Protein 6F72 (pdb70)

Radius of gyration: 23.08 Å; Cα contacts (8 Å, |Δi|>4): 1303; chains: 1; bounding box: 62×62×61 Å

Sequence (548 aa):
SCRVLPGDAAWPSSRDWAKLNKTLNGHLIATVPQASVCHKSPFGQYDAQACEELKSSWDISTITHVNAPGDVLSQNFQNYSCVPFTDPSQPCQLGNYPSYVVNVTGAADVQAALKFAQKHNVRIVIKNTGHDYLGKSTGKGALSLWMHNLKSTKFIKNYKAPYYKGPAAKLGAGVEGFEAYAMANSTGHRIVGGTCPTVGIVGGYTQGGGHSILSSSYGVAADNVLEWEVVTADGRHLVATPTRNSDLYWALSGGGGGTFAVVLSMTARLHRDGIVGGTLLGFNDSAVGNEVYWEAVAAFHALLPDFLDGGNSFTYSVGNNSLTAYGTMPGADRDAVDRLLRPFLDDLASRGITPVVQPRVSTNYYDHFFTYLGPAPYGNAAYFPFTNSRIIPRSLVTDPKSNAVVTDLFRNISQVPAFSPFYCDSFSVADKPHPANSLHPAWRTGMLLCAPAGSWDWDASPEEMAARDRYAAETLQPMMDAATPGGSVYLNEANHLYANWKESFYGDNYARLLRVKKKYDPDSVFYVKTGVGSEVWDVDATGRLCRA

Secondary structure (DSSP, 8-state):
-B---TTSTTSPPHHHHHHHHHHTTT-EEE---GGGGG--SSS----HHHHHHHHTTTTB--HHHHTSSS--S-HHHHTTSS-TTS-TTS----TTS-SEEEE--SHHHHHHHHHHHHHHTPPEEEESSS--TT-TT--TT-EEEE-TT---EEEEEEEE-SS-EEEEEEEETT-BHHHHHHHHHHTTEE----SSTTSBIIIIIHHT----TTHHHH--GGGGEEEEEEE-TT--EEEEBTTBSHHHHHHHTTS-SSSS-EEEEEEEE-EE---EEEEEEEEESTTT-HHHHHHHHHHHHHHHHHHHHTT-EEEEEE-SSEEEEEEEEET--HHHHHHHHHHHHHHHHHTT---EEEEEEESSHHHHHHHHH-STTT---B--SEE--EEEEHHHHHSHHHHHHHHHHHHHHTT-TTS-SEEEEE---SS---------THHHHEEEEEE-EEPP-TTS-HHHHHHHHHHIIIIIHHHHHHTSTT-B--TTSS-TT-TTHHHHHHGGGHHHHHHHHHHH-TT--B--TT-TTGGGEEE-TT--EEE-

Foldseek 3Di:
DFFDAPVDPLQDDVVLVVVLCVLLVNQKDFADDPLLLLACDDVNNPDPVSLVVCPVQLQWLDPVQLVGQFGASFPVLCLVQRHSQDHRHRHNHQQQTERMEGNDPDLSSVLSQLVSCVVRRAAEAEAQRRQFLASSRTAHHHYYYYQQPLFDKDWDAFDDDPQDTGIKIKGFQNHFQLSQQVRQVVVQWDAQADLQRRHGLNFQQQQQWHHHQQCLPPNTSLLFWAWWFFAFSNSDTDIEGCPGLPLLSQCRRNQGGFQQTGTGITMGDIGHKFKKKKKKKKWWQPFQHQVLVLVLVLVLLLLCPVLSNQRKKWKWWQASTMIIIMIIGGPADPVRNCVSCVVSCVSCVVSVIDIDMDIDMDGTVSVSSCVPQDDPDRGTHGRFSLKWKKQFFSVLSNDSVLSVLVSVLSNVQNVVVQQPTWIKMFHANADDRGRNHQNDCSSNRGGMIIIRGGHDDSPDDSVVVVVVLCCSQPPSRVSVDVSGDPMAIRLRGHRLNNDCLQCRSRNPNLVSSLVSSCVRPVVRSTEGRSHRPNLQWDQDPSRITDGD

InterPro domains:
  IPR006094 FAD linked oxidase, N-terminal [PF01565] (124-265)
  IPR012951 Berberine/berberine-like [PF08031] (515-558)
  IPR016166 FAD-binding domain, PCMH-type [PS51387] (120-299)
  IPR016169 FAD-binding, type PCMH, subdomain 2 [G3DSA:3.30.465.10] (95-328)
  IPR016169 FAD-binding, type PCMH, subdomain 2 [G3DSA:3.30.465.10] (465-560)
  IPR036318 FAD-binding, type PCMH-like superfamily [SSF56176] (71-298)
  IPR050432 FAD-linked Oxidoreductases in Biosynthesis Pathways [PTHR13878] (53-551)

Organism: Thermothelomyces thermophilus (strain ATCC 42464 / BCRC 31852 / DSM 1799) (NCBI:txid573729)

Nearest PDB structures (foldseek):
  6f73-assembly2_B  TM=1.000E+00  e=0.000E+00  Thermothelomyces thermophilus ATCC 42464
  6eo5-assembly2_B  TM=8.279E-01  e=1.158E-22  Physcomitrium patens
  6yaq-assembly1_A  TM=7.292E-01  e=7.086E-18  Zea mays
  4ml8-assembly2_B  TM=7.110E-01  e=3.250E-18  Zea mays
  3s1c-assembly1_A  TM=6.587E-01  e=2.327E-18  Zea mays

Structure (mmCIF, N/CA/C/O backbone):
data_6F72
#
_entry.id   6F72
#
_cell.length_a   59.700
_cell.length_b   100.930
_cell.length_c   111.800
_cell.angle_alpha   90.00
_cell.angle_beta   90.00
_cell.angle_gamma   90.00
#
_symmetry.space_group_name_H-M   'P 21 21 21'
#
loop_
_entity.id
_entity.type
_entity.p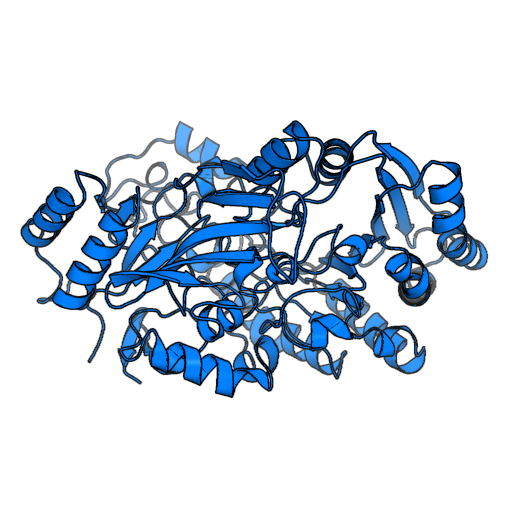dbx_description
1 polymer MtVAO615
2 branched 2-acetamido-2-deoxy-beta-D-glucopyranose-(1-4)-2-acetamido-2-deoxy-beta-D-glucopyranose
3 branched beta-D-mannopyranose-(1-4)-2-acetamido-2-deoxy-beta-D-glucopyranose-(1-4)-2-acetamido-2-deoxy-beta-D-glucopyranose
4 non-polymer 'FLAVIN-ADENINE DINUCLEOTIDE'
5 non-polymer 2-acetamido-2-deoxy-beta-D-glucopyranose
6 water water
#
loop_
_atom_site.group_PDB
_atom_site.id
_atom_site.type_symbol
_atom_site.label_atom_id
_atom_site.label_alt_id
_atom_site.label_comp_id
_atom_site.label_asym_id
_atom_site.label_entity_id
_atom_site.label_seq_id
_atom_site.pdbx_PDB_ins_code
_atom_site.Cartn_x
_atom_site.Cartn_y
_atom_site.Cartn_z
_atom_site.occupancy
_atom_site.B_iso_or_equiv
_atom_site.auth_seq_id
_atom_site.auth_comp_id
_atom_site.auth_asym_id
_atom_site.auth_atom_id
_atom_site.pdbx_PDB_model_num
ATOM 1 N N . SER A 1 27 ? 6.370 -12.281 17.297 1.00 40.27 27 SER A N 1
ATOM 2 C CA . SER A 1 27 ? 6.541 -12.518 18.760 1.00 40.18 27 SER A CA 1
ATOM 3 C C . SER A 1 27 ? 7.976 -12.959 19.078 1.00 38.43 27 SER A C 1
ATOM 4 O O . SER A 1 27 ? 8.624 -12.382 19.953 1.00 37.69 27 SER A O 1
ATOM 7 N N . CYS A 1 28 ? 8.461 -13.964 18.346 1.00 37.88 28 CYS A N 1
ATOM 8 C CA . CYS A 1 28 ? 9.800 -14.534 18.525 1.00 36.42 28 CYS A CA 1
ATOM 9 C C . CYS A 1 28 ? 10.608 -14.530 17.228 1.00 35.30 28 CYS A C 1
ATOM 10 O O . CYS A 1 28 ? 10.035 -14.566 16.139 1.00 35.80 28 CYS A O 1
ATOM 13 N N . ARG A 1 29 ? 11.936 -14.491 17.346 1.00 33.83 29 ARG A N 1
ATOM 14 C CA . ARG A 1 29 ? 12.832 -14.692 16.202 1.00 32.97 29 ARG A CA 1
ATOM 15 C C . ARG A 1 29 ? 12.724 -16.131 15.713 1.00 33.41 29 ARG A C 1
ATOM 16 O O . ARG A 1 29 ? 12.594 -17.058 16.526 1.00 33.58 29 ARG A O 1
ATOM 24 N N . VAL A 1 30 ? 12.777 -16.307 14.394 1.00 33.53 30 VAL A N 1
ATOM 25 C CA . VAL A 1 30 ? 12.656 -17.638 13.774 1.00 34.02 30 VAL A CA 1
ATOM 26 C C . VAL A 1 30 ? 13.940 -18.467 13.921 1.00 33.17 30 VAL A C 1
ATOM 27 O O . VAL A 1 30 ? 15.054 -17.923 13.905 1.00 32.24 30 VAL A O 1
ATOM 31 N N . LEU A 1 31 ? 13.764 -19.780 14.062 1.00 33.71 31 LEU A N 1
ATOM 32 C CA . LEU A 1 31 ? 14.872 -20.718 14.245 1.00 33.10 31 LEU A CA 1
ATOM 33 C C . LEU A 1 31 ? 14.898 -21.760 13.129 1.00 33.63 31 LEU A C 1
ATOM 34 O O . LEU A 1 31 ? 13.850 -22.020 12.523 1.00 34.79 31 LEU A O 1
ATOM 39 N N . PRO A 1 32 ? 16.090 -22.346 12.827 1.00 32.98 32 PRO A N 1
ATOM 40 C CA . PRO A 1 32 ? 16.085 -23.450 11.846 1.00 33.60 32 PRO A CA 1
ATOM 41 C C . PRO A 1 32 ? 15.150 -24.547 12.336 1.00 34.63 32 PRO A C 1
ATOM 42 O O . PRO A 1 32 ? 15.155 -24.880 13.530 1.00 34.53 32 PRO A O 1
ATOM 46 N N . GLY A 1 33 ? 14.316 -25.045 11.428 1.00 35.74 33 GLY A N 1
ATOM 47 C CA . GLY A 1 33 ? 13.266 -26.006 11.764 1.00 37.00 33 GLY A CA 1
ATOM 48 C C . GLY A 1 33 ? 11.867 -25.409 11.738 1.00 38.02 33 GLY A C 1
ATOM 49 O O . GLY A 1 33 ? 10.898 -26.130 11.491 1.00 39.41 33 GLY A O 1
ATOM 50 N N . ASP A 1 34 ? 11.761 -24.100 11.998 1.00 37.35 34 ASP A N 1
ATOM 51 C CA . ASP A 1 34 ? 10.471 -23.390 11.968 1.00 38.34 34 ASP A CA 1
ATOM 52 C C . ASP A 1 34 ? 9.865 -23.381 10.571 1.00 39.38 34 ASP A C 1
ATOM 53 O O . ASP A 1 34 ? 10.593 -23.287 9.574 1.00 38.85 34 ASP A O 1
ATOM 58 N N . ALA A 1 35 ? 8.536 -23.466 10.510 1.00 40.93 35 ALA A N 1
ATOM 59 C CA . ALA A 1 35 ? 7.800 -23.307 9.260 1.00 42.21 35 ALA A CA 1
ATOM 60 C C . ALA A 1 35 ? 8.167 -21.983 8.573 1.00 41.43 35 ALA A C 1
ATOM 61 O O . ALA A 1 35 ? 8.271 -21.931 7.348 1.00 41.81 35 ALA A O 1
ATOM 63 N N . ALA A 1 36 ? 8.408 -20.939 9.371 1.00 40.39 36 ALA A N 1
ATOM 64 C CA . ALA A 1 36 ? 8.736 -19.601 8.868 1.00 39.67 36 ALA A CA 1
ATOM 65 C C . ALA A 1 36 ? 10.236 -19.311 8.642 1.00 37.95 36 ALA A C 1
ATOM 66 O O . ALA A 1 36 ? 10.580 -18.203 8.212 1.00 37.28 36 ALA A O 1
ATOM 68 N N . TRP A 1 37 ? 11.114 -20.287 8.920 1.00 37.27 37 TRP A N 1
ATOM 69 C CA . TRP A 1 37 ? 12.542 -20.186 8.555 1.00 36.01 37 TRP A CA 1
ATOM 70 C C . TRP A 1 37 ? 12.657 -19.962 7.041 1.00 36.60 37 TRP A C 1
ATOM 71 O O . TRP A 1 37 ? 11.933 -20.608 6.281 1.00 37.90 37 TRP A O 1
ATOM 82 N N . PRO A 1 38 ? 13.535 -19.029 6.601 1.00 35.81 38 PRO A N 1
ATOM 83 C CA . PRO A 1 38 ? 13.607 -18.736 5.170 1.00 36.41 38 PRO A CA 1
ATOM 84 C C . PRO A 1 38 ? 14.034 -19.956 4.349 1.00 36.98 38 PRO A C 1
ATOM 85 O O . PRO A 1 38 ? 14.953 -20.670 4.752 1.00 36.22 38 PRO A O 1
ATOM 89 N N . SER A 1 39 ? 13.347 -20.186 3.224 1.00 38.43 39 SER A N 1
ATOM 90 C CA . SER A 1 39 ? 13.706 -21.228 2.240 1.00 39.38 39 SER A CA 1
ATOM 91 C C . SER A 1 39 ? 15.147 -21.081 1.731 1.00 38.63 39 SER A C 1
ATOM 92 O O . SER A 1 39 ? 15.754 -20.030 1.883 1.00 37.69 39 SER A O 1
ATOM 95 N N . SER A 1 40 ? 15.695 -22.127 1.112 1.00 39.33 40 SER A N 1
ATOM 96 C CA . SER A 1 40 ? 17.060 -22.037 0.567 1.00 38.90 40 SER A CA 1
ATOM 97 C C . SER A 1 40 ? 17.108 -21.100 -0.642 1.00 39.56 40 SER A C 1
ATOM 98 O O . SER A 1 40 ? 18.166 -20.563 -0.977 1.00 39.02 40 SER A O 1
ATOM 101 N N . ARG A 1 41 ? 15.936 -20.909 -1.255 1.00 40.88 41 ARG A N 1
ATOM 102 C CA . ARG A 1 41 ? 15.701 -19.935 -2.311 1.00 41.71 41 ARG A CA 1
ATOM 103 C C . ARG A 1 41 ? 15.758 -18.508 -1.744 1.00 40.74 41 ARG A C 1
ATOM 104 O O . ARG A 1 41 ? 16.345 -17.620 -2.371 1.00 40.61 41 ARG A O 1
ATOM 112 N N . ASP A 1 42 ? 15.156 -18.301 -0.566 1.00 40.06 42 ASP A N 1
ATOM 113 C CA . ASP A 1 42 ? 15.283 -17.035 0.158 1.00 38.93 42 ASP A CA 1
ATOM 114 C C . ASP A 1 42 ? 16.750 -16.748 0.458 1.00 37.65 42 ASP A C 1
ATOM 115 O O . ASP A 1 42 ? 17.240 -15.650 0.179 1.00 37.40 42 ASP A O 1
ATOM 120 N N . TRP A 1 43 ? 17.450 -17.746 0.996 1.00 37.01 43 TRP A N 1
ATOM 121 C CA . TRP A 1 43 ? 18.877 -17.622 1.298 1.00 35.99 43 TRP A CA 1
ATOM 122 C C . TRP A 1 43 ? 19.726 -17.346 0.038 1.00 36.57 43 TRP A C 1
ATOM 123 O O . TRP A 1 43 ? 20.571 -16.436 0.051 1.00 35.97 43 TRP A O 1
ATOM 134 N N . ALA A 1 44 ? 19.463 -18.089 -1.045 1.00 37.72 44 ALA A N 1
ATOM 135 C CA . ALA A 1 44 ? 20.123 -17.856 -2.338 1.00 38.61 44 ALA A CA 1
ATOM 136 C C . ALA A 1 44 ? 19.921 -16.419 -2.859 1.00 38.83 44 ALA A C 1
ATOM 137 O O . ALA A 1 44 ? 20.860 -15.801 -3.350 1.00 38.69 44 ALA A O 1
ATOM 139 N N . LYS A 1 45 ? 18.697 -15.910 -2.732 1.00 39.39 45 LYS A N 1
ATOM 140 C CA . LYS A 1 45 ? 18.323 -14.554 -3.143 1.00 40.12 45 LYS A CA 1
ATOM 141 C C . LYS A 1 45 ? 19.103 -13.490 -2.338 1.00 39.07 45 LYS A C 1
ATOM 142 O O . LYS A 1 45 ? 19.558 -12.490 -2.909 1.00 39.22 45 LYS A O 1
ATOM 148 N N . LEU A 1 46 ? 19.267 -13.721 -1.030 1.00 38.08 46 LEU A N 1
ATOM 149 C CA . LEU A 1 46 ? 20.154 -12.895 -0.204 1.00 37.33 46 LEU A CA 1
ATOM 150 C C . LEU A 1 46 ? 21.603 -13.034 -0.674 1.00 37.72 46 LEU A C 1
ATOM 151 O O . LEU A 1 46 ? 22.308 -12.032 -0.820 1.00 37.55 46 LEU A O 1
ATOM 156 N N . ASN A 1 47 ? 22.024 -14.272 -0.933 1.00 38.62 47 ASN A N 1
ATOM 157 C CA . ASN A 1 47 ? 23.381 -14.554 -1.400 1.00 39.52 47 ASN A CA 1
ATOM 158 C C . ASN A 1 47 ? 23.743 -13.826 -2.719 1.00 39.68 47 ASN A C 1
ATOM 159 O O . ASN A 1 47 ? 24.886 -13.384 -2.888 1.00 39.34 47 ASN A O 1
ATOM 164 N N . LYS A 1 48 ? 22.767 -13.708 -3.628 1.00 39.79 48 LYS A N 1
ATOM 165 C CA . LYS A 1 48 ? 22.921 -12.934 -4.870 1.00 40.42 48 LYS A CA 1
ATOM 166 C C . LYS A 1 48 ? 23.173 -11.448 -4.567 1.00 39.50 48 LYS A C 1
ATOM 167 O O . LYS A 1 48 ? 24.200 -10.899 -4.974 1.00 39.47 48 LYS A O 1
ATOM 173 N N . THR A 1 49 ? 22.237 -10.834 -3.834 1.00 38.54 49 THR A N 1
ATOM 174 C CA . THR A 1 49 ? 22.347 -9.464 -3.320 1.00 37.76 49 THR A CA 1
ATOM 175 C C . THR A 1 49 ? 23.717 -9.197 -2.688 1.00 36.89 49 THR A C 1
ATOM 176 O O . THR A 1 49 ? 24.311 -8.133 -2.908 1.00 37.19 49 THR A O 1
ATOM 180 N N . LEU A 1 50 ? 24.209 -10.176 -1.926 1.00 35.80 50 LEU A N 1
ATOM 181 C CA . LEU A 1 50 ? 25.507 -10.110 -1.244 1.00 34.93 50 LEU A CA 1
ATOM 182 C C . LEU A 1 50 ? 26.723 -10.440 -2.117 1.00 35.60 50 LEU A C 1
ATOM 183 O O . LEU A 1 50 ? 27.850 -10.534 -1.601 1.00 35.21 50 LEU A O 1
ATOM 188 N N . ASN A 1 51 ? 26.489 -10.642 -3.421 1.00 36.73 51 ASN A N 1
ATOM 189 C CA . ASN A 1 51 ? 27.559 -10.898 -4.401 1.00 37.58 51 ASN A CA 1
ATOM 190 C C . ASN A 1 51 ? 28.346 -12.199 -4.034 1.00 36.96 51 ASN A C 1
ATOM 191 O O . ASN A 1 51 ? 29.573 -12.275 -4.142 1.00 37.36 51 ASN A O 1
ATOM 196 N N . GLY A 1 52 ? 27.613 -13.220 -3.579 1.00 35.98 52 GLY A N 1
ATOM 197 C CA . GLY A 1 52 ? 28.210 -14.489 -3.142 1.00 35.28 52 GLY A CA 1
ATOM 198 C C . GLY A 1 52 ? 28.830 -14.537 -1.744 1.00 33.92 52 GLY A C 1
ATOM 199 O O . GLY A 1 52 ? 29.520 -15.505 -1.405 1.00 33.81 52 GLY A O 1
ATOM 200 N N . HIS A 1 53 ? 28.567 -13.518 -0.922 1.00 32.84 53 HIS A N 1
ATOM 201 C CA . HIS A 1 53 ? 29.210 -13.375 0.398 1.00 31.69 53 HIS A CA 1
ATOM 202 C C . HIS A 1 53 ? 28.414 -13.918 1.599 1.00 30.46 53 HIS A C 1
ATOM 203 O O . HIS A 1 53 ? 28.754 -13.634 2.763 1.00 29.74 53 HIS A O 1
ATOM 210 N N . LEU A 1 54 ? 27.364 -14.690 1.323 1.00 30.28 54 LEU A N 1
ATOM 211 C CA . LEU A 1 54 ? 26.718 -15.514 2.352 1.00 29.36 54 LEU A CA 1
ATOM 212 C C . LEU A 1 54 ? 27.463 -16.838 2.518 1.00 29.35 54 LEU A C 1
ATOM 213 O O . LEU A 1 54 ? 27.843 -17.479 1.524 1.00 30.17 54 LEU A O 1
ATOM 218 N N . ILE A 1 55 ? 27.686 -17.212 3.777 1.00 28.41 55 ILE A N 1
ATOM 219 C CA . ILE A 1 55 ? 28.332 -18.468 4.163 1.00 28.37 55 ILE A CA 1
ATOM 220 C C . ILE A 1 55 ? 27.348 -19.256 5.047 1.00 27.82 55 ILE A C 1
ATOM 221 O O . ILE A 1 55 ? 26.759 -18.694 5.960 1.00 27.16 55 ILE A O 1
ATOM 226 N N . ALA A 1 56 ? 27.140 -20.535 4.741 1.00 28.19 56 ALA A N 1
ATOM 227 C CA . ALA A 1 56 ? 26.481 -21.471 5.666 1.00 27.86 56 ALA A CA 1
ATOM 228 C C . ALA A 1 56 ? 27.532 -21.862 6.703 1.00 27.45 56 ALA A C 1
ATOM 229 O O . ALA A 1 56 ? 28.636 -22.287 6.342 1.00 27.85 56 ALA A O 1
ATOM 231 N N . THR A 1 57 ? 27.210 -21.687 7.982 1.00 26.72 57 THR A N 1
ATOM 232 C CA . THR A 1 57 ? 28.166 -21.987 9.035 1.00 26.47 57 THR A CA 1
ATOM 233 C C . THR A 1 57 ? 28.535 -23.478 9.034 1.00 26.96 57 THR A C 1
ATOM 234 O O . THR A 1 57 ? 27.673 -24.358 9.016 1.00 27.24 57 THR A O 1
ATOM 238 N N . VAL A 1 58 ? 29.838 -23.722 8.988 1.00 27.28 58 VAL A N 1
ATOM 239 C CA . VAL A 1 58 ? 30.405 -25.029 9.205 1.00 27.78 58 VAL A CA 1
ATOM 240 C C . VAL A 1 58 ? 31.457 -24.790 10.275 1.00 27.66 58 VAL A C 1
ATOM 241 O O . VAL A 1 58 ? 32.486 -24.165 9.973 1.00 27.95 58 VAL A O 1
ATOM 245 N N . PRO A 1 59 ? 31.195 -25.252 11.525 1.00 27.37 59 PRO A N 1
ATOM 246 C CA . PRO A 1 59 ? 32.141 -25.051 12.630 1.00 27.43 59 PRO A CA 1
ATOM 247 C C . PRO A 1 59 ? 33.512 -25.614 12.302 1.00 28.40 59 PRO A C 1
ATOM 248 O O . PRO A 1 59 ? 33.606 -26.614 11.616 1.00 29.00 59 PRO A O 1
ATOM 252 N N . GLN A 1 60 ? 34.559 -24.942 12.762 1.00 28.82 60 GLN A N 1
ATOM 253 C CA . GLN A 1 60 ? 35.945 -25.325 12.468 1.00 30.07 60 GLN A CA 1
ATOM 254 C C . GLN A 1 60 ? 36.313 -26.779 12.865 1.00 30.84 60 GLN A C 1
ATOM 255 O O . GLN A 1 60 ? 37.137 -27.411 12.206 1.00 31.86 60 GLN A O 1
ATOM 261 N N . ALA A 1 61 ? 35.686 -27.308 13.915 1.00 30.65 61 ALA A N 1
ATOM 262 C CA . ALA A 1 61 ? 35.938 -28.688 14.376 1.00 31.36 61 ALA A CA 1
ATOM 263 C C . ALA A 1 61 ? 35.057 -29.759 13.710 1.00 31.67 61 ALA A C 1
ATOM 264 O O . ALA A 1 61 ? 35.008 -30.903 14.168 1.00 32.06 61 ALA A O 1
ATOM 266 N N . SER A 1 62 ? 34.385 -29.409 12.612 1.00 31.68 62 SER A N 1
ATOM 267 C CA . SER A 1 62 ? 33.649 -30.411 11.834 1.00 32.29 62 SER A CA 1
ATOM 268 C C . SER A 1 62 ? 34.584 -31.507 11.302 1.00 33.63 62 SER A C 1
ATOM 269 O O . SER A 1 62 ? 34.150 -32.644 11.118 1.00 34.13 62 SER A O 1
ATOM 272 N N . VAL A 1 63 ? 35.857 -31.155 11.080 1.00 34.38 63 VAL A N 1
ATOM 273 C CA . VAL A 1 63 ? 36.928 -32.131 10.778 1.00 35.89 63 VAL A CA 1
ATOM 274 C C . VAL A 1 63 ? 37.114 -33.223 11.854 1.00 36.49 63 VAL A C 1
ATOM 275 O O . VAL A 1 63 ? 37.668 -34.296 11.582 1.00 37.46 63 VAL A O 1
ATOM 279 N N . CYS A 1 64 ? 36.638 -32.933 13.063 1.00 36.20 64 CYS A N 1
ATOM 280 C CA . CYS A 1 64 ? 36.700 -33.848 14.208 1.00 36.81 64 CYS A CA 1
ATOM 281 C C . CYS A 1 64 ? 35.470 -34.750 14.318 1.00 36.74 64 CYS A C 1
ATOM 282 O O . CYS A 1 64 ? 35.384 -35.574 15.230 1.00 36.96 64 CYS A O 1
ATOM 285 N N . HIS A 1 65 ? 34.528 -34.594 13.383 1.00 36.61 65 HIS A N 1
ATOM 286 C CA . HIS A 1 65 ? 33.275 -35.362 13.373 1.00 36.84 65 HIS A CA 1
ATOM 287 C C . HIS A 1 65 ? 32.885 -35.850 11.986 1.00 37.77 65 HIS A C 1
ATOM 288 O O . HIS A 1 65 ? 33.476 -35.436 10.997 1.00 38.11 65 HIS A O 1
ATOM 295 N N . LYS A 1 66 ? 31.875 -36.718 11.940 1.00 38.48 66 LYS A N 1
ATOM 296 C CA . LYS A 1 66 ? 31.541 -37.498 10.753 1.00 39.87 66 LYS A CA 1
ATOM 297 C C . LYS A 1 66 ? 30.276 -37.026 10.035 1.00 40.02 66 LYS A C 1
ATOM 298 O O . LYS A 1 66 ? 30.176 -37.164 8.807 1.00 40.88 66 LYS A O 1
ATOM 304 N N . SER A 1 67 ? 29.337 -36.463 10.794 1.00 37.69 67 SER A N 1
ATOM 305 C CA . SER A 1 67 ? 28.086 -35.907 10.263 1.00 38.19 67 SER A CA 1
ATOM 306 C C . SER A 1 67 ? 27.822 -34.511 10.882 1.00 37.60 67 SER A C 1
ATOM 307 O O . SER A 1 67 ? 28.313 -34.252 11.982 1.00 36.84 67 SER A O 1
ATOM 310 N N . PRO A 1 68 ? 27.082 -33.613 10.206 1.00 38.04 68 PRO A N 1
ATOM 311 C CA . PRO A 1 68 ? 26.461 -33.885 8.912 1.00 39.32 68 PRO A CA 1
ATOM 312 C C . PRO A 1 68 ? 27.272 -33.340 7.723 1.00 39.98 68 PRO A C 1
ATOM 313 O O . PRO A 1 68 ? 26.778 -33.340 6.596 1.00 40.84 68 PRO A O 1
ATOM 317 N N . PHE A 1 69 ? 28.508 -32.912 7.976 1.00 40.09 69 PHE A N 1
ATOM 318 C CA . PHE A 1 69 ? 29.321 -32.246 6.958 1.00 40.85 69 PHE A CA 1
ATOM 319 C C . PHE A 1 69 ? 30.230 -33.200 6.179 1.00 42.35 69 PHE A C 1
ATOM 320 O O . PHE A 1 69 ? 30.783 -32.815 5.141 1.00 43.11 69 PHE A O 1
ATOM 328 N N . GLY A 1 70 ? 30.351 -34.437 6.663 1.00 43.22 70 GLY A N 1
ATOM 329 C CA . GLY A 1 70 ? 31.138 -35.492 6.010 1.00 44.65 70 GLY A CA 1
ATOM 330 C C . GLY A 1 70 ? 32.548 -35.060 5.654 1.00 45.10 70 GLY A C 1
ATOM 331 O O . GLY A 1 70 ? 33.011 -35.281 4.526 1.00 46.01 70 GLY A O 1
ATOM 332 N N . GLN A 1 71 ? 33.216 -34.432 6.619 1.00 44.58 71 GLN A N 1
ATOM 333 C CA . GLN A 1 71 ? 34.518 -33.811 6.406 1.00 44.69 71 GLN A CA 1
ATOM 334 C C . GLN A 1 71 ? 35.609 -34.337 7.335 1.00 44.61 71 GLN A C 1
ATOM 335 O O . GLN A 1 71 ? 36.683 -33.727 7.415 1.00 44.74 71 GLN A O 1
ATOM 341 N N . TYR A 1 72 ? 35.340 -35.456 8.017 1.00 44.56 72 TYR A N 1
ATOM 342 C CA . TYR A 1 72 ? 36.250 -36.010 9.022 1.00 44.22 72 TYR A CA 1
ATOM 343 C C . TYR A 1 72 ? 37.684 -36.200 8.527 1.00 44.90 72 TYR A C 1
ATOM 344 O O . TYR A 1 72 ? 37.915 -36.775 7.463 1.00 45.99 72 TYR A O 1
ATOM 353 N N . ASP A 1 73 ? 38.631 -35.709 9.321 1.00 44.31 73 ASP A N 1
ATOM 354 C CA . ASP A 1 73 ? 40.052 -35.747 9.003 1.00 44.83 73 ASP A CA 1
ATOM 355 C C . ASP A 1 73 ? 40.794 -35.751 10.325 1.00 44.46 73 ASP A C 1
ATOM 356 O O . ASP A 1 73 ? 40.859 -34.720 11.010 1.00 43.72 73 ASP A O 1
ATOM 361 N N . ALA A 1 74 ? 41.348 -36.912 10.671 1.00 45.10 74 ALA A N 1
ATOM 362 C CA . ALA A 1 74 ? 42.040 -37.125 11.946 1.00 44.90 74 ALA A CA 1
ATOM 363 C C . ALA A 1 74 ? 43.262 -36.216 12.116 1.00 44.81 74 ALA A C 1
ATOM 364 O O . ALA A 1 74 ? 43.408 -35.577 13.163 1.00 44.62 74 ALA A O 1
ATOM 366 N N . GLN A 1 75 ? 44.091 -36.129 11.074 1.00 45.24 75 GLN A N 1
ATOM 367 C CA . GLN A 1 75 ? 45.286 -35.270 11.029 1.00 45.08 75 GLN A CA 1
ATOM 368 C C . GLN A 1 75 ? 44.982 -33.791 11.328 1.00 43.63 75 GLN A C 1
ATOM 369 O O . GLN A 1 75 ? 45.685 -33.156 12.123 1.00 43.49 75 GLN A O 1
ATOM 375 N N . ALA A 1 76 ? 43.937 -33.259 10.685 1.00 42.42 76 ALA A N 1
ATOM 376 C CA . ALA A 1 76 ? 43.533 -31.855 10.834 1.00 40.73 76 ALA A CA 1
ATOM 377 C C . ALA A 1 76 ? 42.839 -31.629 12.168 1.00 39.43 76 ALA A C 1
ATOM 378 O O . ALA A 1 76 ? 42.937 -30.543 12.756 1.00 38.95 76 ALA A O 1
ATOM 380 N N . CYS A 1 77 ? 42.141 -32.658 12.640 1.00 38.80 77 CYS A N 1
ATOM 381 C CA . CYS A 1 77 ? 41.492 -32.621 13.941 1.00 37.60 77 CYS A CA 1
ATOM 382 C C . CYS A 1 77 ? 42.529 -32.476 15.056 1.00 37.78 77 CYS A C 1
ATOM 383 O O . CYS A 1 77 ? 42.331 -31.694 15.980 1.00 37.09 77 CYS A O 1
ATOM 386 N N . GLU A 1 78 ? 43.639 -33.209 14.939 1.00 39.02 78 GLU A N 1
ATOM 387 C CA . GLU A 1 78 ? 44.725 -33.175 15.927 1.00 39.46 78 GLU A CA 1
ATOM 388 C C . GLU A 1 78 ? 45.449 -31.826 15.993 1.00 39.02 78 GLU A C 1
ATOM 389 O O . GLU A 1 78 ? 45.852 -31.396 17.081 1.00 38.67 78 GLU A O 1
ATOM 395 N N . GLU A 1 79 ? 45.614 -31.175 14.836 1.00 38.95 79 GLU A N 1
ATOM 396 C CA . GLU A 1 79 ? 46.222 -29.832 14.756 1.00 38.50 79 GLU A CA 1
ATOM 397 C C . GLU A 1 79 ? 45.363 -28.754 15.427 1.00 36.95 79 GLU A C 1
ATOM 398 O O . GLU A 1 79 ? 45.894 -27.803 16.013 1.00 36.92 79 GLU A O 1
ATOM 404 N N . LEU A 1 80 ? 44.041 -28.914 15.346 1.00 35.74 80 LEU A N 1
ATOM 405 C CA . LEU A 1 80 ? 43.089 -28.043 16.042 1.00 34.35 80 LEU A CA 1
ATOM 406 C C . LEU A 1 80 ? 43.214 -28.120 17.570 1.00 33.88 80 LEU A C 1
ATOM 407 O O . LEU A 1 80 ? 43.031 -27.112 18.267 1.00 33.39 80 LEU A O 1
ATOM 412 N N . LYS A 1 81 ? 43.530 -29.317 18.070 1.00 34.05 81 LYS A N 1
ATOM 413 C CA . LYS A 1 81 ? 43.575 -29.608 19.512 1.00 33.52 81 LYS A CA 1
ATOM 414 C C . LYS A 1 81 ? 44.651 -28.856 20.273 1.00 33.44 81 LYS A C 1
ATOM 415 O O . LYS A 1 81 ? 44.360 -28.251 21.311 1.00 32.93 81 LYS A O 1
ATOM 421 N N . SER A 1 82 ? 45.878 -28.875 19.757 1.00 33.92 82 SER A N 1
ATOM 422 C CA . SER A 1 82 ? 47.032 -28.366 20.499 1.00 34.24 82 SER A CA 1
ATOM 423 C C . SER A 1 82 ? 46.981 -26.871 20.848 1.00 33.56 82 SER A C 1
ATOM 424 O O . SER A 1 82 ? 47.647 -26.448 21.793 1.00 33.84 82 SER A O 1
ATOM 427 N N . SER A 1 83 ? 46.189 -26.085 20.107 1.00 32.65 83 SER A N 1
ATOM 428 C CA . SER A 1 83 ? 46.072 -24.639 20.352 1.00 31.79 83 SER A CA 1
ATOM 429 C C . SER A 1 83 ? 44.634 -24.132 20.541 1.00 30.53 83 SER A C 1
ATOM 430 O O . SER A 1 83 ? 44.395 -22.919 20.486 1.00 29.94 83 SER A O 1
ATOM 433 N N . TRP A 1 84 ? 43.692 -25.049 20.775 1.00 29.93 84 TRP A N 1
ATOM 434 C CA . TRP A 1 84 ? 42.258 -24.714 20.842 1.00 28.89 84 TRP A CA 1
ATOM 435 C C . TRP A 1 84 ? 41.889 -23.742 21.965 1.00 28.30 84 TRP A C 1
ATOM 436 O O . TRP A 1 84 ? 40.982 -22.898 21.810 1.00 27.73 84 TRP A O 1
ATOM 447 N N . ASP A 1 85 ? 42.592 -23.866 23.087 1.00 28.53 85 ASP A N 1
ATOM 448 C CA . ASP A 1 85 ? 42.381 -22.988 24.250 1.00 28.10 85 ASP A CA 1
ATOM 449 C C . ASP A 1 85 ? 43.270 -21.725 24.251 1.00 28.18 85 ASP A C 1
ATOM 450 O O . ASP A 1 85 ? 43.432 -21.066 25.284 1.00 28.16 85 ASP A O 1
ATOM 455 N N . ILE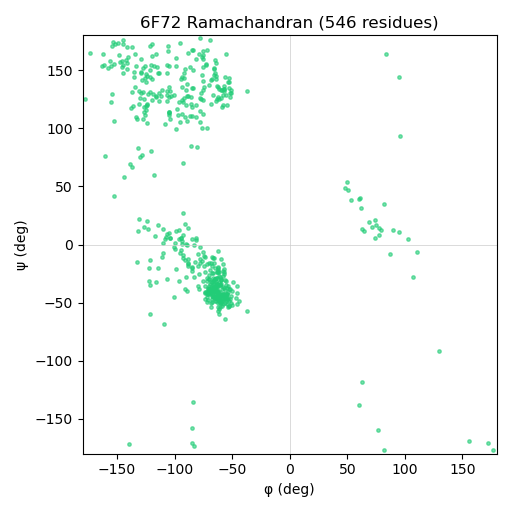 A 1 86 ? 43.821 -21.392 23.080 1.00 28.35 86 ILE A N 1
ATOM 456 C CA . ILE A 1 86 ? 44.624 -20.178 22.859 1.00 28.42 86 ILE A CA 1
ATOM 457 C C . ILE A 1 86 ? 43.847 -19.258 21.895 1.00 27.75 86 ILE A C 1
ATOM 458 O O . ILE A 1 86 ? 43.075 -19.738 21.058 1.00 27.43 86 ILE A O 1
ATOM 463 N N . SER A 1 87 ? 44.007 -17.942 22.058 1.00 27.49 87 SER A N 1
ATOM 464 C CA . SER A 1 87 ? 43.510 -16.964 21.070 1.00 27.07 87 SER A CA 1
ATOM 465 C C . SER A 1 87 ? 44.463 -16.990 19.878 1.00 27.60 87 SER A C 1
ATOM 466 O O . SER A 1 87 ? 45.564 -16.439 19.927 1.00 28.18 87 SER A O 1
ATOM 469 N N . THR A 1 88 ? 44.047 -17.686 18.828 1.00 27.62 88 THR A N 1
ATOM 470 C CA . THR A 1 88 ? 44.872 -17.861 17.631 1.00 28.23 88 THR A CA 1
ATOM 471 C C . THR A 1 88 ? 44.193 -17.240 16.432 1.00 27.97 88 THR A C 1
ATOM 472 O O . THR A 1 88 ? 42.955 -17.156 16.372 1.00 27.26 88 THR A O 1
ATOM 476 N N . ILE A 1 89 ? 45.013 -16.851 15.462 1.00 28.67 89 ILE A N 1
ATOM 477 C CA . ILE A 1 89 ? 44.526 -16.247 14.226 1.00 28.78 89 ILE A CA 1
ATOM 478 C C . ILE A 1 89 ? 43.671 -17.251 13.439 1.00 28.92 89 ILE A C 1
ATOM 479 O O . ILE A 1 89 ? 42.681 -16.879 12.816 1.00 28.63 89 ILE A O 1
ATOM 484 N N . THR A 1 90 ? 44.045 -18.525 13.532 1.00 29.63 90 THR A N 1
ATOM 485 C CA . THR A 1 90 ? 43.334 -19.649 12.904 1.00 29.92 90 THR A CA 1
ATOM 486 C C . THR A 1 90 ? 41.850 -19.677 13.312 1.00 29.23 90 THR A C 1
ATOM 487 O O . THR A 1 90 ? 40.955 -19.737 12.461 1.00 29.30 90 THR A O 1
ATOM 491 N N . HIS A 1 91 ? 41.612 -19.609 14.616 1.00 28.73 91 HIS A N 1
ATOM 492 C CA . HIS A 1 91 ? 40.275 -19.597 15.177 1.00 28.04 91 HIS A CA 1
ATOM 493 C C . HIS A 1 91 ? 39.510 -18.305 14.873 1.00 27.33 91 HIS A C 1
ATOM 494 O O . HIS A 1 91 ? 38.302 -18.324 14.574 1.00 26.87 91 HIS A O 1
ATOM 501 N N . VAL A 1 92 ? 40.228 -17.186 14.960 1.00 27.08 92 VAL A N 1
ATOM 502 C CA . VAL A 1 92 ? 39.665 -15.887 14.666 1.00 26.64 92 VAL A CA 1
ATOM 503 C C . VAL A 1 92 ? 39.252 -15.796 13.185 1.00 26.83 92 VAL A C 1
ATOM 504 O O . VAL A 1 92 ? 38.295 -15.087 12.867 1.00 26.59 92 VAL A O 1
ATOM 508 N N . ASN A 1 93 ? 39.941 -16.549 12.313 1.00 27.28 93 ASN A N 1
ATOM 509 C CA . ASN A 1 93 ? 39.695 -16.520 10.863 1.00 27.51 93 ASN A CA 1
ATOM 510 C C . ASN A 1 93 ? 38.463 -17.304 10.421 1.00 27.38 93 ASN A C 1
ATOM 511 O O . ASN A 1 93 ? 38.034 -17.190 9.270 1.00 27.72 93 ASN A O 1
ATOM 516 N N . ALA A 1 94 ? 37.911 -18.115 11.321 1.00 26.94 94 ALA A N 1
ATOM 517 C CA . ALA A 1 94 ? 36.725 -18.909 11.017 1.00 26.75 94 ALA A CA 1
ATOM 518 C C . ALA A 1 94 ? 35.477 -18.012 10.998 1.00 26.18 94 ALA A C 1
ATOM 519 O O . ALA A 1 94 ? 35.327 -17.142 11.875 1.00 25.66 94 ALA A O 1
ATOM 521 N N . PRO A 1 95 ? 34.598 -18.193 9.984 1.00 26.27 95 PRO A N 1
ATOM 522 C CA . PRO A 1 95 ? 33.401 -17.359 9.828 1.00 25.89 95 PRO A CA 1
ATOM 523 C C . PRO A 1 95 ? 32.434 -17.374 11.011 1.00 25.32 95 PRO A C 1
ATOM 524 O O . PRO A 1 95 ? 32.076 -16.321 11.512 1.00 24.99 95 PRO A O 1
ATOM 528 N N . GLY A 1 96 ? 32.015 -18.550 11.458 1.00 25.30 96 GLY A N 1
ATOM 529 C CA . GLY A 1 96 ? 30.971 -18.626 12.470 1.00 24.77 96 GLY A CA 1
ATOM 530 C C . GLY A 1 96 ? 31.423 -19.065 13.846 1.00 24.31 96 GLY A C 1
ATOM 531 O O . GLY A 1 96 ? 30.581 -19.235 14.723 1.00 24.20 96 GLY A O 1
ATOM 532 N N . ASP A 1 97 ? 32.731 -19.247 14.044 1.00 24.23 97 ASP A N 1
ATOM 533 C CA . ASP A 1 97 ? 33.248 -19.733 15.331 1.00 23.95 97 ASP A CA 1
ATOM 534 C C . ASP A 1 97 ? 33.405 -18.581 16.297 1.00 23.28 97 ASP A C 1
ATOM 535 O O . ASP A 1 97 ? 33.653 -17.450 15.875 1.00 23.19 97 ASP A O 1
ATOM 540 N N . VAL A 1 98 ? 33.262 -18.877 17.589 1.00 22.83 98 VAL A N 1
ATOM 541 C CA . VAL A 1 98 ? 33.712 -17.959 18.643 1.00 22.32 98 VAL A CA 1
ATOM 542 C C . VAL A 1 98 ? 34.835 -18.614 19.443 1.00 22.43 98 VAL A C 1
ATOM 543 O O . VAL A 1 98 ? 35.026 -19.840 19.348 1.00 22.80 98 VAL A O 1
ATOM 547 N N . LEU A 1 99 ? 35.585 -17.822 20.207 1.00 22.11 99 LEU A N 1
ATOM 548 C CA . LEU A 1 99 ? 36.703 -18.357 20.982 1.00 22.29 99 LEU A CA 1
ATOM 549 C C . LEU A 1 99 ? 36.296 -19.054 22.300 1.00 22.14 99 LEU A C 1
ATOM 550 O O . LEU A 1 99 ? 37.065 -19.866 22.849 1.00 22.51 99 LEU A O 1
ATOM 555 N N . SER A 1 100 ? 35.087 -18.772 22.786 1.00 21.57 100 SER A N 1
ATOM 556 C CA . SER A 1 100 ? 34.658 -19.284 24.092 1.00 21.34 100 SER A CA 1
ATOM 557 C C . SER A 1 100 ? 34.220 -20.746 24.080 1.00 21.46 100 SER A C 1
ATOM 558 O O . SER A 1 100 ? 33.181 -21.094 23.493 1.00 21.36 100 SER A O 1
ATOM 561 N N . GLN A 1 101 ? 34.991 -21.575 24.792 1.00 21.65 101 GLN A N 1
ATOM 562 C CA . GLN A 1 101 ? 34.693 -23.002 24.947 1.00 21.84 101 GLN A CA 1
ATOM 563 C C . GLN A 1 101 ? 33.332 -23.189 25.613 1.00 21.57 101 GLN A C 1
ATOM 564 O O . GLN A 1 101 ? 32.639 -24.167 25.345 1.00 21.66 101 GLN A O 1
ATOM 570 N N . ASN A 1 102 ? 32.945 -22.236 26.466 1.00 21.25 102 ASN A N 1
ATOM 571 C CA . ASN A 1 102 ? 31.655 -22.309 27.139 1.00 21.08 102 ASN A CA 1
ATOM 572 C C . ASN A 1 102 ? 30.484 -22.097 26.180 1.00 20.96 102 ASN A C 1
ATOM 573 O O . ASN A 1 102 ? 29.449 -22.742 26.321 1.00 20.96 102 ASN A O 1
ATOM 578 N N . PHE A 1 103 ? 30.653 -21.185 25.221 1.00 20.88 103 PHE A N 1
ATOM 579 C CA . PHE A 1 103 ? 29.608 -20.922 24.243 1.00 20.97 103 PHE A CA 1
ATOM 580 C C . PHE A 1 103 ? 29.629 -21.922 23.067 1.00 21.53 103 PHE A C 1
ATOM 581 O O . PHE A 1 103 ? 28.582 -22.171 22.496 1.00 21.53 103 PHE A O 1
ATOM 589 N N . GLN A 1 104 ? 30.805 -22.474 22.738 1.00 22.14 104 GLN A N 1
ATOM 590 C CA . GLN A 1 104 ? 30.910 -23.676 21.888 1.00 23.16 104 GLN A CA 1
ATOM 591 C C . GLN A 1 104 ? 29.985 -24.741 22.476 1.00 23.86 104 GLN A C 1
ATOM 592 O O . GLN A 1 104 ? 29.216 -25.358 21.745 1.00 24.21 104 GLN A O 1
ATOM 598 N N . ASN A 1 105 ? 30.029 -24.890 23.806 1.00 24.42 105 ASN A N 1
ATOM 599 C CA . ASN A 1 105 ? 29.081 -25.717 24.560 1.00 25.27 105 ASN A CA 1
ATOM 600 C C . ASN A 1 105 ? 28.974 -27.168 24.032 1.00 25.17 105 ASN A C 1
ATOM 601 O O . ASN A 1 105 ? 27.886 -27.747 23.969 1.00 25.08 105 ASN A O 1
ATOM 606 N N . TYR A 1 106 ? 30.123 -27.713 23.634 1.00 25.01 106 TYR A N 1
ATOM 607 C CA . TYR A 1 106 ? 30.268 -29.102 23.164 1.00 25.32 106 TYR A CA 1
ATOM 608 C C . TYR A 1 106 ? 29.517 -29.446 21.862 1.00 25.55 106 TYR A C 1
ATOM 609 O O . TYR A 1 106 ? 29.421 -30.625 21.509 1.00 26.03 106 TYR A O 1
ATOM 618 N N . SER A 1 107 ? 29.002 -28.438 21.151 1.00 25.20 107 SER A N 1
ATOM 619 C CA . SER A 1 107 ? 28.158 -28.681 19.975 1.00 25.50 107 SER A CA 1
ATOM 620 C C . SER A 1 107 ? 28.943 -29.257 18.813 1.00 25.93 107 SER A C 1
ATOM 621 O O . SER A 1 107 ? 28.453 -30.144 18.109 1.00 26.43 107 SER A O 1
ATOM 624 N N . CYS A 1 108 ? 30.154 -28.738 18.626 1.00 25.75 108 CYS A N 1
ATOM 625 C CA . CYS A 1 108 ? 31.053 -29.178 17.575 1.00 26.18 108 CYS A CA 1
ATOM 626 C C . CYS A 1 108 ? 32.469 -28.768 17.926 1.00 26.00 108 CYS A C 1
ATOM 627 O O . CYS A 1 108 ? 33.009 -27.809 17.378 1.00 25.81 108 CYS A O 1
ATOM 630 N N . VAL A 1 109 ? 33.059 -29.513 18.850 1.00 26.11 109 VAL A N 1
ATOM 631 C CA . VAL A 1 109 ? 34.380 -29.213 19.399 1.00 26.11 109 VAL A CA 1
ATOM 632 C C . VAL A 1 109 ? 35.334 -30.373 19.112 1.00 26.93 109 VAL A C 1
ATOM 633 O O . VAL A 1 109 ? 34.864 -31.478 18.811 1.00 27.38 109 VAL A O 1
ATOM 637 N N . PRO A 1 110 ? 36.670 -30.146 19.209 1.00 27.23 110 PRO A N 1
ATOM 638 C CA . PRO A 1 110 ? 37.645 -31.210 18.880 1.00 28.04 110 PRO A CA 1
ATOM 639 C C . PRO A 1 110 ? 37.811 -32.335 19.913 1.00 28.45 110 PRO A C 1
ATOM 640 O O . PRO A 1 110 ? 38.503 -33.319 19.631 1.00 29.16 110 PRO A O 1
ATOM 644 N N . PHE A 1 111 ? 37.167 -32.211 21.071 1.00 28.06 111 PHE A N 1
ATOM 645 C CA . PHE A 1 111 ? 37.469 -33.080 22.210 1.00 28.42 111 PHE A CA 1
ATOM 646 C C . PHE A 1 111 ? 36.361 -34.079 22.557 1.00 28.52 111 PHE A C 1
ATOM 647 O O . PHE A 1 111 ? 36.497 -34.846 23.503 1.00 28.83 111 PHE A O 1
ATOM 655 N N . THR A 1 112 ? 35.276 -34.063 21.787 1.00 28.31 112 THR A N 1
ATOM 656 C CA . THR A 1 112 ? 34.196 -35.023 21.948 1.00 28.44 112 THR A CA 1
ATOM 657 C C . THR A 1 112 ? 34.347 -36.203 20.990 1.00 29.34 112 THR A C 1
ATOM 658 O O . THR A 1 112 ? 35.241 -36.226 20.128 1.00 29.60 112 THR A O 1
ATOM 662 N N . ASP A 1 113 ? 33.469 -37.192 21.171 1.00 29.78 113 ASP A N 1
ATOM 663 C CA . ASP A 1 113 ? 33.404 -38.350 20.315 1.00 30.56 113 ASP A CA 1
ATOM 664 C C . ASP A 1 113 ? 33.185 -37.958 18.854 1.00 30.72 113 ASP A C 1
ATOM 665 O O . ASP A 1 113 ? 32.295 -37.147 18.575 1.00 30.30 113 ASP A O 1
ATOM 670 N N . PRO A 1 114 ? 33.991 -38.534 17.920 1.00 31.39 114 PRO A N 1
ATOM 671 C CA . PRO A 1 114 ? 33.848 -38.290 16.473 1.00 31.59 114 PRO A CA 1
ATOM 672 C C . PRO A 1 114 ? 32.450 -38.590 15.926 1.00 31.75 114 PRO A C 1
ATOM 673 O O . PRO A 1 114 ? 31.967 -37.873 15.029 1.00 31.48 114 PRO A O 1
ATOM 677 N N . SER A 1 115 ? 31.806 -39.617 16.487 1.00 32.04 115 SER A N 1
ATOM 678 C CA . SER A 1 115 ? 30.447 -40.014 16.107 1.00 32.36 115 SER A CA 1
ATOM 679 C C . SER A 1 115 ? 29.364 -39.040 16.619 1.00 31.63 115 SER A C 1
ATOM 680 O O . SER A 1 115 ? 28.204 -39.129 16.213 1.00 31.89 115 SER A O 1
ATOM 683 N N . GLN A 1 116 ? 29.732 -38.109 17.495 1.00 30.86 116 GLN A N 1
ATOM 684 C CA . GLN A 1 116 ? 28.788 -37.089 17.948 1.00 30.21 116 GLN A CA 1
ATOM 685 C C . GLN A 1 116 ? 28.593 -36.048 16.832 1.00 30.03 116 GLN A C 1
ATOM 686 O O . GLN A 1 116 ? 29.580 -35.454 16.359 1.00 29.78 116 GLN A O 1
ATOM 692 N N . PRO A 1 117 ? 27.321 -35.828 16.405 1.00 30.21 117 PRO A N 1
ATOM 693 C CA . PRO A 1 117 ? 27.054 -34.965 15.245 1.00 30.25 117 PRO A CA 1
ATOM 694 C C . PRO A 1 117 ? 27.566 -33.556 15.470 1.00 29.49 117 PRO A C 1
ATOM 695 O O . PRO A 1 117 ? 27.357 -32.995 16.556 1.00 28.92 117 PRO A O 1
ATOM 699 N N . CYS A 1 118 ? 28.266 -33.012 14.468 1.00 29.50 118 CYS A N 1
ATOM 700 C CA . CYS A 1 118 ? 28.731 -31.625 14.497 1.00 28.76 118 CYS A CA 1
ATOM 701 C C . CYS A 1 118 ? 27.539 -30.684 14.317 1.00 28.56 118 CYS A C 1
ATOM 702 O O . CYS A 1 118 ? 27.057 -30.452 13.187 1.00 28.91 118 CYS A O 1
ATOM 705 N N . GLN A 1 119 ? 27.087 -30.141 15.446 1.00 27.95 119 GLN A N 1
ATOM 706 C CA . GLN A 1 119 ? 25.927 -29.268 15.493 1.00 27.65 119 GLN A CA 1
ATOM 707 C C . GLN A 1 119 ? 26.340 -27.812 15.670 1.00 26.86 119 GLN A C 1
ATOM 708 O O . GLN A 1 119 ? 27.407 -27.502 16.220 1.00 26.38 119 GLN A O 1
ATOM 714 N N . LEU A 1 120 ? 25.473 -26.929 15.191 1.00 26.65 120 LEU A N 1
ATOM 715 C CA . LEU A 1 120 ? 25.713 -25.504 15.236 1.00 25.98 120 LEU A CA 1
ATOM 716 C C . LEU A 1 120 ? 25.550 -24.979 16.668 1.00 25.35 120 LEU A C 1
ATOM 717 O O . LEU A 1 120 ? 26.425 -24.279 17.164 1.00 24.94 120 LEU A O 1
ATOM 722 N N . GLY A 1 121 ? 24.463 -25.370 17.336 1.00 25.35 121 GLY A N 1
ATOM 723 C CA . GLY A 1 121 ? 24.192 -24.953 18.715 1.00 24.73 121 GLY A CA 1
ATOM 724 C C . GLY A 1 121 ? 24.025 -23.451 18.795 1.00 24.13 121 GLY A C 1
ATOM 725 O O . GLY A 1 121 ? 23.137 -22.900 18.154 1.00 24.28 121 GLY A O 1
ATOM 726 N N . ASN A 1 122 ? 24.903 -22.799 19.562 1.00 23.55 122 ASN A N 1
ATOM 727 C CA . ASN A 1 122 ? 24.886 -21.335 19.743 1.00 22.94 122 ASN A CA 1
ATOM 728 C C . ASN A 1 122 ? 25.452 -20.559 18.534 1.00 23.00 122 ASN A C 1
ATOM 729 O O . ASN A 1 122 ? 25.287 -19.331 18.434 1.00 22.80 122 ASN A O 1
ATOM 734 N N . TYR A 1 123 ? 26.131 -21.267 17.632 1.00 23.33 123 TYR A N 1
ATOM 735 C CA . TYR A 1 123 ? 26.699 -20.671 16.430 1.00 23.39 123 TYR A CA 1
ATOM 736 C C . TYR A 1 123 ? 25.574 -20.182 15.526 1.00 23.63 123 TYR A C 1
ATOM 737 O O . TYR A 1 123 ? 24.501 -20.801 15.516 1.00 23.96 123 TYR A O 1
ATOM 746 N N . PRO A 1 124 ? 25.796 -19.064 14.789 1.00 23.50 124 PRO A N 1
ATOM 747 C CA . PRO A 1 124 ? 24.793 -18.570 13.829 1.00 23.89 124 PRO A CA 1
ATOM 748 C C . PRO A 1 124 ? 24.611 -19.565 12.674 1.00 24.63 124 PRO A C 1
ATOM 749 O O . PRO A 1 124 ? 25.554 -20.273 12.347 1.00 24.77 124 PRO A O 1
ATOM 753 N N . SER A 1 125 ? 23.424 -19.598 12.065 1.00 25.21 125 SER A N 1
ATOM 754 C CA . SER A 1 125 ? 23.148 -20.436 10.892 1.00 26.07 125 SER A CA 1
ATOM 755 C C . SER A 1 125 ? 23.868 -19.987 9.613 1.00 26.52 125 SER A C 1
ATOM 756 O O . SER A 1 125 ? 24.352 -20.819 8.839 1.00 26.93 125 SER A O 1
ATOM 759 N N . TYR A 1 126 ? 23.891 -18.673 9.378 1.00 26.42 126 TYR A N 1
ATOM 760 C CA . TYR A 1 126 ? 24.513 -18.069 8.187 1.00 26.88 126 TYR A CA 1
ATOM 761 C C . TYR A 1 126 ? 25.347 -16.853 8.571 1.00 26.43 126 TYR A C 1
ATOM 762 O O . TYR A 1 126 ? 25.019 -16.134 9.527 1.00 25.86 126 TYR A O 1
ATOM 771 N N . VAL A 1 127 ? 26.411 -16.631 7.802 1.00 26.76 127 VAL A N 1
ATOM 772 C CA . VAL A 1 127 ? 27.410 -15.599 8.091 1.00 26.45 127 VAL A CA 1
ATOM 773 C C . VAL A 1 127 ? 27.539 -14.672 6.874 1.00 27.08 127 VAL A C 1
ATOM 774 O O . VAL A 1 127 ? 27.868 -15.132 5.765 1.00 27.55 127 VAL A O 1
ATOM 778 N N . VAL A 1 128 ? 27.270 -13.380 7.077 1.00 27.22 128 VAL A N 1
ATOM 779 C CA . VAL A 1 128 ? 27.468 -12.361 6.018 1.00 27.95 128 VAL A CA 1
ATOM 780 C C . VAL A 1 128 ? 28.924 -11.907 6.042 1.00 28.26 128 VAL A C 1
ATOM 781 O O . VAL A 1 128 ? 29.353 -11.244 6.992 1.00 27.67 128 VAL A O 1
ATOM 785 N N . ASN A 1 129 ? 29.679 -12.278 5.008 1.00 29.52 129 ASN A N 1
ATOM 786 C CA . ASN A 1 129 ? 31.082 -11.905 4.895 1.00 30.25 129 ASN A CA 1
ATOM 787 C C . ASN A 1 129 ? 31.139 -10.471 4.354 1.00 29.72 129 ASN A C 1
ATOM 788 O O . ASN A 1 129 ? 31.296 -10.251 3.146 1.00 29.94 129 ASN A O 1
ATOM 793 N N . VAL A 1 130 ? 31.018 -9.505 5.279 1.00 28.29 130 VAL A N 1
ATOM 794 C CA . VAL A 1 130 ? 30.789 -8.090 4.946 1.00 27.69 130 VAL A CA 1
ATOM 795 C C . VAL A 1 130 ? 31.985 -7.465 4.228 1.00 27.54 130 VAL A C 1
ATOM 796 O O . VAL A 1 130 ? 33.131 -7.578 4.675 1.00 27.28 130 VAL A O 1
ATOM 800 N N . THR A 1 131 ? 31.701 -6.823 3.095 1.00 27.58 131 THR A N 1
ATOM 801 C CA . THR A 1 131 ? 32.734 -6.146 2.324 1.00 27.56 131 THR A CA 1
ATOM 802 C C . THR A 1 131 ? 32.569 -4.621 2.372 1.00 27.26 131 THR A C 1
ATOM 803 O O . THR A 1 131 ? 33.471 -3.906 1.948 1.00 27.52 131 THR A O 1
ATOM 807 N N . GLY A 1 132 ? 31.435 -4.144 2.895 1.00 26.67 132 GLY A N 1
ATOM 808 C CA . GLY A 1 132 ? 31.120 -2.709 2.983 1.00 26.33 132 GLY A CA 1
ATOM 809 C C . GLY A 1 132 ? 29.687 -2.498 3.447 1.00 25.99 132 GLY A C 1
ATOM 810 O O . GLY A 1 132 ? 28.997 -3.455 3.824 1.00 25.79 132 GLY A O 1
ATOM 811 N N . ALA A 1 133 ? 29.233 -1.248 3.383 1.00 25.91 133 ALA A N 1
ATOM 812 C CA . ALA A 1 133 ? 27.919 -0.822 3.900 1.00 25.67 133 ALA A CA 1
ATOM 813 C C . ALA A 1 133 ? 26.734 -1.524 3.236 1.00 26.06 133 ALA A C 1
ATOM 814 O O . ALA A 1 133 ? 25.724 -1.802 3.883 1.00 25.95 133 ALA A O 1
ATOM 816 N N . ALA A 1 134 ? 26.871 -1.807 1.948 1.00 26.60 134 ALA A N 1
ATOM 817 C CA . ALA A 1 134 ? 25.796 -2.397 1.156 1.00 27.17 134 ALA A CA 1
ATOM 818 C C . ALA A 1 134 ? 25.422 -3.801 1.646 1.00 26.92 134 ALA A C 1
ATOM 819 O O . ALA A 1 134 ? 24.236 -4.108 1.812 1.00 27.09 134 ALA A O 1
ATOM 821 N N . ASP A 1 135 ? 26.443 -4.616 1.921 1.00 26.50 135 ASP A N 1
ATOM 822 C CA . ASP A 1 135 ? 26.277 -5.960 2.489 1.00 26.25 135 ASP A CA 1
ATOM 823 C C . ASP A 1 135 ? 25.467 -5.963 3.790 1.00 25.65 135 ASP A C 1
ATOM 824 O O . ASP A 1 135 ? 24.592 -6.820 3.976 1.00 25.82 135 ASP A O 1
ATOM 829 N N . VAL A 1 136 ? 25.754 -4.984 4.655 1.00 24.92 136 VAL A N 1
ATOM 830 C CA . VAL A 1 136 ? 25.063 -4.796 5.942 1.00 24.29 136 VAL A CA 1
ATOM 831 C C . VAL A 1 136 ? 23.615 -4.365 5.702 1.00 24.65 136 VAL A C 1
ATOM 832 O O . VAL A 1 136 ? 22.697 -4.967 6.244 1.00 24.63 136 VAL A O 1
ATOM 836 N N . GLN A 1 137 ? 23.424 -3.341 4.868 1.00 25.02 137 GLN A N 1
ATOM 837 C CA . GLN A 1 137 ? 22.092 -2.861 4.503 1.00 25.58 137 GLN A CA 1
ATOM 838 C C . GLN A 1 137 ? 21.220 -3.987 3.944 1.00 26.23 137 GLN A C 1
ATOM 839 O O . GLN A 1 137 ? 20.055 -4.115 4.326 1.00 26.51 137 GLN A O 1
ATOM 845 N N . ALA A 1 138 ? 21.798 -4.794 3.053 1.00 26.55 138 ALA A N 1
ATOM 846 C CA . ALA A 1 138 ? 21.122 -5.960 2.477 1.00 27.26 138 ALA A CA 1
ATOM 847 C C . ALA A 1 138 ? 20.730 -6.982 3.547 1.00 26.86 138 ALA A C 1
ATOM 848 O O . ALA A 1 138 ? 19.571 -7.413 3.598 1.00 27.37 138 ALA A O 1
ATOM 850 N N . ALA A 1 139 ? 21.691 -7.341 4.401 1.00 26.05 139 ALA A N 1
ATOM 851 C CA . ALA A 1 139 ? 21.477 -8.326 5.462 1.00 25.69 139 ALA A CA 1
ATOM 852 C C . ALA A 1 139 ? 20.425 -7.887 6.478 1.00 25.51 139 ALA A C 1
ATOM 853 O O . ALA A 1 139 ? 19.569 -8.694 6.874 1.00 25.65 139 ALA A O 1
ATOM 855 N N . LEU A 1 140 ? 20.486 -6.608 6.865 1.00 25.22 140 LEU A N 1
ATOM 856 C CA . LEU A 1 140 ? 19.493 -5.996 7.753 1.00 25.19 140 LEU A CA 1
ATOM 857 C C . LEU A 1 140 ? 18.096 -6.007 7.136 1.00 26.15 140 LEU A C 1
ATOM 858 O O . LEU A 1 140 ? 17.129 -6.349 7.811 1.00 26.28 140 LEU A O 1
ATOM 863 N N . LYS A 1 141 ? 17.994 -5.658 5.852 1.00 27.00 141 LYS A N 1
ATOM 864 C CA . LYS A 1 141 ? 16.699 -5.672 5.157 1.00 28.14 141 LYS A CA 1
ATOM 865 C C . LYS A 1 141 ? 16.119 -7.081 5.135 1.00 28.63 141 LYS A C 1
ATOM 866 O O . LYS A 1 141 ? 14.930 -7.276 5.418 1.00 29.12 141 LYS A O 1
ATOM 872 N N . PHE A 1 142 ? 16.975 -8.047 4.799 1.00 28.57 142 PHE A N 1
ATOM 873 C CA . PHE A 1 142 ? 16.600 -9.452 4.727 1.00 29.06 142 PHE A CA 1
ATOM 874 C C . PHE A 1 142 ? 16.143 -9.974 6.087 1.00 28.65 142 PHE A C 1
ATOM 875 O O . PHE A 1 142 ? 15.074 -10.594 6.188 1.00 29.25 142 PHE A O 1
ATOM 883 N N . ALA A 1 143 ? 16.959 -9.727 7.116 1.00 27.73 143 ALA A N 1
ATOM 884 C CA . ALA A 1 143 ? 16.664 -10.199 8.475 1.00 27.31 143 ALA A CA 1
ATOM 885 C C . ALA A 1 143 ? 15.382 -9.574 9.001 1.00 27.65 143 ALA A C 1
ATOM 886 O O . ALA A 1 143 ? 14.578 -10.254 9.641 1.00 27.88 143 ALA A O 1
ATOM 888 N N . GLN A 1 144 ? 15.170 -8.300 8.685 1.00 27.84 144 GLN A N 1
ATOM 889 C CA . GLN A 1 144 ? 13.940 -7.619 9.083 1.00 28.34 144 GLN A CA 1
ATOM 890 C C . GLN A 1 144 ? 12.714 -8.121 8.296 1.00 29.42 144 GLN A C 1
ATOM 891 O O . GLN A 1 144 ? 11.645 -8.330 8.877 1.00 29.79 144 GLN A O 1
ATOM 897 N N . LYS A 1 145 ? 12.884 -8.374 6.997 1.00 29.95 145 LYS A N 1
ATOM 898 C CA . LYS A 1 145 ? 11.825 -8.992 6.184 1.00 31.04 145 LYS A CA 1
ATOM 899 C C . LYS A 1 145 ? 11.452 -10.387 6.710 1.00 31.09 145 LYS A C 1
ATOM 900 O O . LYS A 1 145 ? 10.265 -10.727 6.783 1.00 31.87 145 LYS A O 1
ATOM 906 N N . HIS A 1 146 ? 12.465 -11.162 7.105 1.00 30.27 146 HIS A N 1
ATOM 907 C CA . HIS A 1 146 ? 12.290 -12.586 7.461 1.00 30.37 146 HIS A CA 1
ATOM 908 C C . HIS A 1 146 ? 12.296 -12.926 8.944 1.00 29.61 146 HIS A C 1
ATOM 909 O O . HIS A 1 146 ? 12.265 -14.113 9.306 1.00 29.68 146 HIS A O 1
ATOM 916 N N . ASN A 1 147 ? 12.347 -11.890 9.789 1.00 28.87 147 ASN A N 1
ATOM 917 C CA . ASN A 1 147 ? 12.311 -12.033 11.244 1.00 28.09 147 ASN A CA 1
ATOM 918 C C . ASN A 1 147 ? 13.480 -12.875 11.788 1.00 27.17 147 ASN A C 1
ATOM 919 O O . ASN A 1 147 ? 13.324 -13.671 12.723 1.00 26.98 147 ASN A O 1
ATOM 924 N N . VAL A 1 148 ? 14.656 -12.678 11.196 1.00 26.63 148 VAL A N 1
ATOM 925 C CA . VAL A 1 148 ? 15.879 -13.362 11.630 1.00 25.86 148 VAL A CA 1
ATOM 926 C C . VAL A 1 148 ? 16.649 -12.492 12.633 1.00 24.91 148 VAL A C 1
ATOM 927 O O . VAL A 1 148 ? 16.791 -11.271 12.439 1.00 24.64 148 VAL A O 1
ATOM 931 N N . ARG A 1 149 ? 17.121 -13.128 13.711 1.00 24.31 149 ARG A N 1
ATOM 932 C CA . ARG A 1 149 ? 18.055 -12.505 14.644 1.00 23.45 149 ARG A CA 1
ATOM 933 C C . ARG A 1 149 ? 19.375 -12.114 13.964 1.00 23.07 149 ARG A C 1
ATOM 934 O O . ARG A 1 149 ? 20.045 -12.937 13.337 1.00 23.11 149 ARG A O 1
ATOM 942 N N . ILE A 1 150 ? 19.730 -10.841 14.104 1.00 22.66 150 ILE A N 1
ATOM 943 C CA . ILE A 1 150 ? 21.042 -10.360 13.707 1.00 22.25 150 ILE A CA 1
ATOM 944 C C . ILE A 1 150 ? 22.037 -10.590 14.828 1.00 21.62 150 ILE A C 1
ATOM 945 O O . ILE A 1 150 ? 21.749 -10.327 15.995 1.00 21.39 150 ILE A O 1
ATOM 950 N N . VAL A 1 151 ? 23.198 -11.103 14.459 1.00 21.46 151 VAL A N 1
ATOM 951 C CA . VAL A 1 151 ? 24.329 -11.181 15.362 1.00 20.96 151 VAL A CA 1
ATOM 952 C C . VAL A 1 151 ? 25.436 -10.396 14.688 1.00 20.89 151 VAL A C 1
ATOM 953 O O . VAL A 1 151 ? 25.485 -10.325 13.457 1.00 21.20 151 VAL A O 1
ATOM 957 N N . ILE A 1 152 ? 26.314 -9.805 15.487 1.00 20.47 152 ILE A N 1
ATOM 958 C CA . ILE A 1 152 ? 27.485 -9.141 14.948 1.00 20.51 152 ILE A CA 1
ATOM 959 C C . ILE A 1 152 ? 28.747 -9.789 15.503 1.00 20.39 152 ILE A C 1
ATOM 960 O O . ILE A 1 152 ? 28.929 -9.862 16.717 1.00 20.11 152 ILE A O 1
ATOM 965 N N . LYS A 1 153 ? 29.624 -10.238 14.615 1.00 20.67 153 LYS A N 1
ATOM 966 C CA . LYS A 1 153 ? 30.861 -10.875 15.050 1.00 20.79 153 LYS A CA 1
ATOM 967 C C . LYS A 1 153 ? 32.053 -10.299 14.328 1.00 21.00 153 LYS A C 1
ATOM 968 O O . LYS A 1 153 ? 32.060 -10.197 13.108 1.00 21.30 153 LYS A O 1
ATOM 974 N N . ASN A 1 154 ? 33.076 -9.972 15.104 1.00 20.99 154 ASN A N 1
ATOM 975 C CA . ASN A 1 154 ? 34.293 -9.397 14.590 1.00 21.32 154 ASN A CA 1
ATOM 976 C C . ASN A 1 154 ? 35.422 -10.419 14.689 1.00 21.68 154 ASN A C 1
ATOM 977 O O . ASN A 1 154 ? 35.896 -10.904 13.659 1.00 22.08 154 ASN A O 1
ATOM 982 N N . THR A 1 155 ? 35.832 -10.742 15.913 1.00 21.69 155 THR A N 1
ATOM 983 C CA . THR A 1 155 ? 36.917 -11.691 16.210 1.00 22.10 155 THR A CA 1
ATOM 984 C C . THR A 1 155 ? 36.409 -12.964 16.941 1.00 22.12 155 THR A C 1
ATOM 985 O O . THR A 1 155 ? 37.095 -13.997 16.954 1.00 22.36 155 THR A O 1
ATOM 989 N N . GLY A 1 156 ? 35.228 -12.864 17.555 1.00 21.91 156 GLY A N 1
ATOM 990 C CA . GLY A 1 156 ? 34.686 -13.892 18.444 1.00 22.03 156 GLY A CA 1
ATOM 991 C C . GLY A 1 156 ? 35.312 -13.997 19.837 1.00 22.25 156 GLY A C 1
ATOM 992 O O . GLY A 1 156 ? 35.130 -15.015 20.535 1.00 22.22 156 GLY A O 1
ATOM 993 N N . HIS A 1 157 ? 36.034 -12.953 20.253 1.00 22.52 157 HIS A N 1
ATOM 994 C CA . HIS A 1 157 ? 36.655 -12.905 21.570 1.00 22.75 157 HIS A CA 1
ATOM 995 C C . HIS A 1 157 ? 35.685 -12.798 22.728 1.00 21.89 157 HIS A C 1
ATOM 996 O O . HIS A 1 157 ? 36.098 -13.050 23.852 1.00 21.86 157 HIS A O 1
ATOM 1003 N N . ASP A 1 158 ? 34.423 -12.444 22.475 1.00 21.03 158 ASP A N 1
ATOM 1004 C CA . ASP A 1 158 ? 33.525 -12.039 23.571 1.00 20.49 158 ASP A CA 1
ATOM 1005 C C . ASP A 1 158 ? 33.311 -13.065 24.674 1.00 20.35 158 ASP A C 1
ATOM 1006 O O . ASP A 1 158 ? 32.779 -14.147 24.425 1.00 20.18 158 ASP A O 1
ATOM 1011 N N . TYR A 1 159 ? 33.675 -12.673 25.899 1.00 20.18 159 TYR A N 1
ATOM 1012 C CA . TYR A 1 159 ? 33.562 -13.549 27.058 1.00 20.17 159 TYR A CA 1
ATOM 1013 C C . TYR A 1 159 ? 32.119 -13.858 27.433 1.00 19.83 159 TYR A C 1
ATOM 1014 O O . TYR A 1 159 ? 31.873 -14.829 28.134 1.00 20.04 159 TYR A O 1
ATOM 1023 N N . LEU A 1 160 ? 31.179 -13.045 26.963 1.00 19.44 160 LEU A N 1
ATOM 1024 C CA . LEU A 1 160 ? 29.780 -13.153 27.361 1.00 19.24 160 LEU A CA 1
ATOM 1025 C C . LEU A 1 160 ? 28.920 -13.747 26.248 1.00 19.20 160 LEU A C 1
ATOM 1026 O O . LEU A 1 160 ? 27.695 -13.793 26.355 1.00 19.11 160 LEU A O 1
ATOM 1031 N N . GLY A 1 161 ? 29.565 -14.238 25.186 1.00 19.41 161 GLY A N 1
ATOM 1032 C CA . GLY A 1 161 ? 28.841 -14.823 24.059 1.00 19.63 161 GLY A CA 1
ATOM 1033 C C . GLY A 1 161 ? 28.084 -13.825 23.190 1.00 19.71 161 GLY A C 1
ATOM 1034 O O . GLY A 1 161 ? 27.250 -14.222 22.353 1.00 19.91 161 GLY A O 1
ATOM 1035 N N . LYS A 1 162 ? 28.396 -12.539 23.351 1.00 19.62 162 LYS A N 1
ATOM 1036 C CA . LYS A 1 162 ? 27.658 -11.463 22.677 1.00 19.74 162 LYS A CA 1
ATOM 1037 C C . LYS A 1 162 ? 27.832 -11.442 21.136 1.00 20.08 162 LYS A C 1
ATOM 1038 O O . LYS A 1 162 ? 27.086 -10.752 20.429 1.00 20.23 162 LYS A O 1
ATOM 1044 N N . SER A 1 163 ? 28.782 -12.231 20.629 1.00 21.76 163 SER A N 1
ATOM 1045 C CA . SER A 1 163 ? 29.001 -12.369 19.202 1.00 21.94 163 SER A CA 1
ATOM 1046 C C . SER A 1 163 ? 28.615 -13.742 18.579 1.00 22.57 163 SER A C 1
ATOM 1047 O O . SER A 1 163 ? 29.024 -14.024 17.461 1.00 22.73 163 SER A O 1
ATOM 1050 N N . THR A 1 164 ? 27.872 -14.592 19.308 1.00 23.04 164 THR A N 1
ATOM 1051 C CA . THR A 1 164 ? 27.100 -15.708 18.709 1.00 23.70 164 THR A CA 1
ATOM 1052 C C . THR A 1 164 ? 25.608 -15.576 18.994 1.00 23.98 164 THR A C 1
ATOM 1053 O O . THR A 1 164 ? 25.180 -14.702 19.758 1.00 23.82 164 THR A O 1
ATOM 1057 N N . GLY A 1 165 ? 24.829 -16.447 18.359 1.00 24.55 165 GLY A N 1
ATOM 1058 C CA . GLY A 1 165 ? 23.399 -16.579 18.601 1.00 25.03 165 GLY A CA 1
ATOM 1059 C C . GLY A 1 165 ? 22.823 -17.703 17.757 1.00 25.79 165 GLY A C 1
ATOM 1060 O O . GLY A 1 165 ? 23.007 -17.730 16.539 1.00 25.93 165 GLY A O 1
ATOM 1061 N N . LYS A 1 166 ? 22.157 -18.648 18.421 1.00 26.31 166 LYS A N 1
ATOM 1062 C CA . LYS A 1 166 ? 21.468 -19.759 17.774 1.00 27.04 166 LYS A CA 1
ATOM 1063 C C . LYS A 1 166 ? 20.441 -19.224 16.769 1.00 27.21 166 LYS A C 1
ATOM 1064 O O . LYS A 1 166 ? 19.700 -18.286 17.073 1.00 26.95 166 LYS A O 1
ATOM 1070 N N . GLY A 1 167 ? 20.444 -19.808 15.565 1.00 27.59 167 GLY A N 1
ATOM 1071 C CA . GLY A 1 167 ? 19.507 -19.463 14.489 1.00 27.83 167 GLY A CA 1
ATOM 1072 C C . GLY A 1 167 ? 19.688 -18.091 13.867 1.00 27.32 167 GLY A C 1
ATOM 1073 O O . GLY A 1 167 ? 18.771 -17.578 13.220 1.00 27.67 167 GLY A O 1
ATOM 1074 N N . ALA A 1 168 ? 20.872 -17.507 14.043 1.00 26.57 168 ALA A N 1
ATOM 1075 C CA . ALA A 1 168 ? 21.109 -16.122 13.660 1.00 26.01 168 ALA A CA 1
ATOM 1076 C C . ALA A 1 168 ? 21.795 -15.962 12.309 1.00 26.08 168 ALA A C 1
ATOM 1077 O O . ALA A 1 168 ? 22.516 -16.866 11.842 1.00 26.28 168 ALA A O 1
ATOM 1079 N N . LEU A 1 169 ? 21.531 -14.810 11.688 1.00 25.85 169 LEU A N 1
ATOM 1080 C CA . LEU A 1 169 ? 22.336 -14.292 10.598 1.00 25.74 169 LEU A CA 1
ATOM 1081 C C . LEU A 1 169 ? 23.380 -13.371 11.216 1.00 24.92 169 LEU A C 1
ATOM 1082 O O . LEU A 1 169 ? 23.026 -12.414 11.914 1.00 24.51 169 LEU A O 1
ATOM 1087 N N . SER A 1 170 ? 24.653 -13.671 10.971 1.00 24.69 170 SER A N 1
ATOM 1088 C CA . SER A 1 170 ? 25.750 -12.922 11.585 1.00 23.99 170 SER A CA 1
ATOM 1089 C C . SER A 1 170 ? 26.409 -11.960 10.607 1.00 23.91 170 SER A C 1
ATOM 1090 O O . SER A 1 170 ? 26.732 -12.333 9.480 1.00 24.30 170 SER A O 1
ATOM 1093 N N . LEU A 1 171 ? 26.605 -10.720 11.055 1.00 23.44 171 LEU A N 1
ATOM 1094 C CA . LEU A 1 171 ? 27.354 -9.737 10.290 1.00 23.37 171 LEU A CA 1
ATOM 1095 C C . LEU A 1 171 ? 28.797 -9.888 10.699 1.00 23.03 171 LEU A C 1
ATOM 1096 O O . LEU A 1 171 ? 29.196 -9.524 11.811 1.00 22.48 171 LEU A O 1
ATOM 1101 N N . TRP A 1 172 ? 29.567 -10.479 9.797 1.00 23.34 172 TRP A N 1
ATOM 1102 C CA . TRP A 1 172 ? 30.938 -10.841 10.092 1.00 23.20 172 TRP A CA 1
ATOM 1103 C C . TRP A 1 172 ? 31.832 -9.747 9.557 1.00 23.03 172 TRP A C 1
ATOM 1104 O O . TRP A 1 172 ? 31.965 -9.597 8.351 1.00 23.53 172 TRP A O 1
ATOM 1115 N N . MET A 1 173 ? 32.448 -9.011 10.477 1.00 22.40 173 MET A N 1
ATOM 1116 C CA . MET A 1 173 ? 33.153 -7.755 10.204 1.00 22.25 173 MET A CA 1
ATOM 1117 C C . MET A 1 173 ? 34.656 -7.927 10.094 1.00 22.27 173 MET A C 1
ATOM 1118 O O . MET A 1 173 ? 35.368 -6.961 9.783 1.00 22.26 173 MET A O 1
ATOM 1123 N N . HIS A 1 174 ? 35.117 -9.150 10.345 1.00 22.36 174 HIS A N 1
ATOM 1124 C CA . HIS A 1 174 ? 36.539 -9.524 10.426 1.00 22.50 174 HIS A CA 1
ATOM 1125 C C . HIS A 1 174 ? 37.431 -9.063 9.277 1.00 22.94 174 HIS A C 1
ATOM 1126 O O . HIS A 1 174 ? 38.614 -8.775 9.487 1.00 22.89 174 HIS A O 1
ATOM 1133 N N . ASN A 1 175 ? 36.860 -8.993 8.076 1.00 23.50 175 ASN A N 1
ATOM 1134 C CA . ASN A 1 175 ? 37.638 -8.759 6.868 1.00 24.11 175 ASN A CA 1
ATOM 1135 C C . ASN A 1 175 ? 37.668 -7.298 6.426 1.00 24.20 175 ASN A C 1
ATOM 1136 O O . ASN A 1 175 ? 38.228 -6.991 5.388 1.00 24.66 175 ASN A O 1
ATOM 1141 N N . LEU A 1 176 ? 37.083 -6.407 7.229 1.00 23.75 176 LEU A N 1
ATOM 1142 C CA . LEU A 1 176 ? 37.130 -4.977 6.945 1.00 23.78 176 LEU A CA 1
ATOM 1143 C C . LEU A 1 176 ? 38.429 -4.458 7.542 1.00 23.70 176 LEU A C 1
ATOM 1144 O O . LEU A 1 176 ? 38.448 -3.961 8.665 1.00 23.19 176 LEU A O 1
ATOM 1149 N N . LYS A 1 177 ? 39.513 -4.587 6.773 1.00 24.33 177 LYS A N 1
ATOM 1150 C CA . LYS A 1 177 ? 40.881 -4.392 7.279 1.00 24.48 177 LYS A CA 1
ATOM 1151 C C . LYS A 1 177 ? 41.603 -3.115 6.826 1.00 24.90 177 LYS A C 1
ATOM 1152 O O . LYS A 1 177 ? 42.792 -2.942 7.132 1.00 24.92 177 LYS A O 1
ATOM 1158 N N . SER A 1 178 ? 40.901 -2.228 6.120 1.00 25.29 178 SER A N 1
ATOM 1159 C CA . SER A 1 178 ? 41.491 -0.954 5.646 1.00 25.93 178 SER A CA 1
ATOM 1160 C C . SER A 1 178 ? 42.135 -0.162 6.784 1.00 25.61 178 SER A C 1
ATOM 1161 O O . SER A 1 178 ? 41.627 -0.152 7.906 1.00 25.05 178 SER A O 1
ATOM 1164 N N . THR A 1 179 ? 43.285 0.439 6.500 1.00 26.22 179 THR A N 1
ATOM 1165 C CA . THR A 1 179 ? 43.955 1.339 7.437 1.00 26.25 179 THR A CA 1
ATOM 1166 C C . THR A 1 179 ? 44.409 2.607 6.696 1.00 27.03 179 THR A C 1
ATOM 1167 O O . THR A 1 179 ? 44.963 2.538 5.584 1.00 27.65 179 THR A O 1
ATOM 1171 N N . LYS A 1 180 ? 44.179 3.760 7.315 1.00 27.00 180 LYS A N 1
ATOM 1172 C CA . LYS A 1 180 ? 44.428 5.029 6.655 1.00 27.68 180 LYS A CA 1
ATOM 1173 C C . LYS A 1 180 ? 45.090 5.995 7.633 1.00 27.63 180 LYS A C 1
ATOM 1174 O O . LYS A 1 180 ? 44.501 6.331 8.668 1.00 27.19 180 LYS A O 1
ATOM 1180 N N . PHE A 1 181 ? 46.322 6.404 7.313 1.00 28.17 181 PHE A N 1
ATOM 1181 C CA . PHE A 1 181 ? 47.049 7.386 8.106 1.00 28.34 181 PHE A CA 1
ATOM 1182 C C . PHE A 1 181 ? 46.610 8.791 7.750 1.00 28.73 181 PHE A C 1
ATOM 1183 O O . PHE A 1 181 ? 46.729 9.212 6.600 1.00 29.40 181 PHE A O 1
ATOM 1191 N N . ILE A 1 182 ? 46.101 9.502 8.750 1.00 28.50 182 ILE A N 1
ATOM 1192 C CA . ILE A 1 182 ? 45.713 10.908 8.625 1.00 28.84 182 ILE A CA 1
ATOM 1193 C C . ILE A 1 182 ? 46.733 11.755 9.401 1.00 29.31 182 ILE A C 1
ATOM 1194 O O . ILE A 1 182 ? 46.706 11.807 10.639 1.00 28.69 182 ILE A O 1
ATOM 1199 N N . LYS A 1 183 ? 47.625 12.408 8.652 1.00 30.30 183 LYS A N 1
ATOM 1200 C CA . LYS A 1 183 ? 48.738 13.194 9.205 1.00 30.92 183 LYS A CA 1
ATOM 1201 C C . LYS A 1 183 ? 48.288 14.406 10.023 1.00 30.90 183 LYS A C 1
ATOM 1202 O O . LYS A 1 183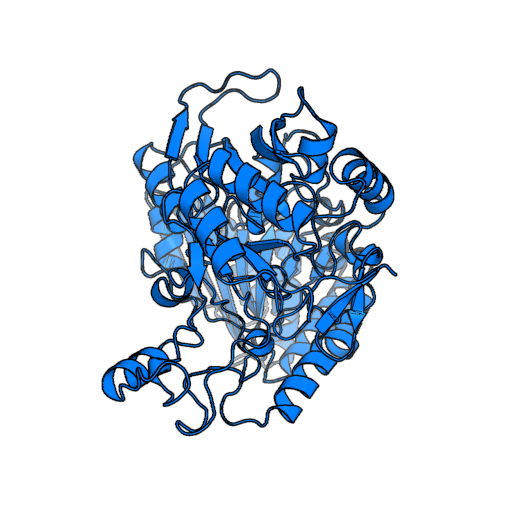 ? 48.906 14.731 11.047 1.00 30.99 183 LYS A O 1
ATOM 1208 N N . ASN A 1 184 ? 47.211 15.049 9.572 1.00 30.96 184 ASN A N 1
ATOM 1209 C CA . ASN A 1 184 ? 46.708 16.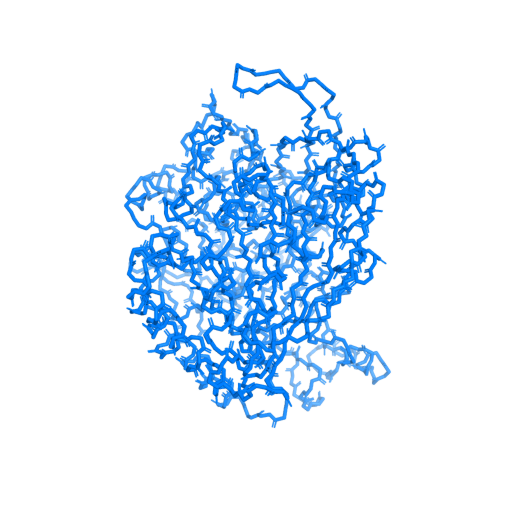287 10.178 1.00 31.01 184 ASN A CA 1
ATOM 1210 C C . ASN A 1 184 ? 45.192 16.292 10.329 1.00 30.36 184 ASN A C 1
ATOM 1211 O O . ASN A 1 184 ? 44.483 17.077 9.668 1.00 30.52 184 ASN A O 1
ATOM 1216 N N . TYR A 1 185 ? 44.700 15.412 11.203 1.00 29.36 185 TYR A N 1
ATOM 1217 C CA . TYR A 1 185 ? 43.312 15.486 11.645 1.00 28.98 185 TYR A CA 1
ATOM 1218 C C . TYR A 1 185 ? 43.070 16.862 12.267 1.00 29.51 185 TYR A C 1
ATOM 1219 O O . TYR A 1 185 ? 43.846 17.307 13.116 1.00 29.49 185 TYR A O 1
ATOM 1228 N N . LYS A 1 186 ? 42.012 17.527 11.806 1.00 30.10 186 LYS A N 1
ATOM 1229 C CA . LYS A 1 186 ? 41.692 18.885 12.214 1.00 30.85 186 LYS A CA 1
ATOM 1230 C C . LYS A 1 186 ? 40.276 18.946 12.734 1.00 30.55 186 LYS A C 1
ATOM 1231 O O . LYS A 1 186 ? 39.307 18.775 11.982 1.00 30.70 186 LYS A O 1
ATOM 1237 N N . ALA A 1 187 ? 40.184 19.174 14.039 1.00 30.19 187 ALA A N 1
ATOM 1238 C CA . ALA A 1 187 ? 38.934 19.346 14.746 1.00 29.85 187 ALA A CA 1
ATOM 1239 C C . ALA A 1 187 ? 39.206 20.362 15.862 1.00 30.10 187 ALA A C 1
ATOM 1240 O O . ALA A 1 187 ? 40.365 20.534 16.262 1.00 30.30 187 ALA A O 1
ATOM 1242 N N . PRO A 1 188 ? 38.156 21.044 16.374 1.00 30.22 188 PRO A N 1
ATOM 1243 C CA . PRO A 1 188 ? 38.388 21.962 17.511 1.00 30.37 188 PRO A CA 1
ATOM 1244 C C . PRO A 1 188 ? 38.995 21.256 18.743 1.00 29.93 188 PRO A C 1
ATOM 1245 O O . PRO A 1 188 ? 39.878 21.815 19.401 1.00 30.58 188 PRO A O 1
ATOM 1249 N N . TYR A 1 189 ? 38.541 20.032 19.007 1.00 28.89 189 TYR A N 1
ATOM 1250 C CA . TYR A 1 189 ? 38.913 19.226 20.176 1.00 28.21 189 TYR A CA 1
ATOM 1251 C C . TYR A 1 189 ? 40.066 18.241 19.931 1.00 27.60 189 TYR A C 1
ATOM 1252 O O . TYR A 1 189 ? 40.504 17.549 20.861 1.00 27.33 189 TYR A O 1
ATOM 1261 N N . TYR A 1 190 ? 40.526 18.147 18.689 1.00 27.24 190 TYR A N 1
ATOM 1262 C CA . TYR A 1 190 ? 41.712 17.351 18.370 1.00 26.83 190 TYR A CA 1
ATOM 1263 C C . TYR A 1 190 ? 42.416 17.831 17.110 1.00 27.18 190 TYR A C 1
ATOM 1264 O O . TYR A 1 190 ? 41.788 18.010 16.065 1.00 27.29 190 TYR A O 1
ATOM 1273 N N . LYS A 1 191 ? 43.724 18.027 17.237 1.00 27.38 191 LYS A N 1
ATOM 1274 C CA . LYS A 1 191 ? 44.598 18.304 16.115 1.00 27.82 191 LYS A CA 1
ATOM 1275 C C . LYS A 1 191 ? 45.862 17.475 16.258 1.00 27.68 191 LYS A C 1
ATOM 1276 O O . LYS A 1 191 ? 46.585 17.584 17.251 1.00 27.72 191 LYS A O 1
ATOM 1282 N N . GLY A 1 192 ? 46.097 16.621 15.268 1.00 27.45 192 GLY A N 1
ATOM 1283 C CA . GLY A 1 192 ? 47.282 15.783 15.234 1.00 27.45 192 GLY A CA 1
ATOM 1284 C C . GLY A 1 192 ? 47.077 14.520 14.406 1.00 27.04 192 GLY A C 1
ATOM 1285 O O . GLY A 1 192 ? 46.055 14.389 13.707 1.00 26.76 192 GLY A O 1
ATOM 1286 N N . PRO A 1 193 ? 48.032 13.568 14.495 1.00 27.02 193 PRO A N 1
ATOM 1287 C CA . PRO A 1 193 ? 47.907 12.356 13.684 1.00 26.74 193 PRO A CA 1
ATOM 1288 C C . PRO A 1 193 ? 46.703 11.537 14.126 1.00 26.05 193 PRO A C 1
ATOM 1289 O O . PRO A 1 193 ? 46.299 11.595 15.301 1.00 25.80 193 PRO A O 1
ATOM 1293 N N . ALA A 1 194 ? 46.130 10.803 13.179 1.00 25.83 194 ALA A N 1
ATOM 1294 C CA . ALA A 1 194 ? 45.021 9.892 13.422 1.00 25.09 194 ALA A CA 1
ATOM 1295 C C . ALA A 1 194 ? 45.100 8.701 12.460 1.00 25.02 194 ALA A C 1
ATOM 1296 O O . ALA A 1 194 ? 45.800 8.741 11.434 1.00 25.49 194 ALA A O 1
ATOM 1298 N N . ALA A 1 195 ? 44.376 7.647 12.809 1.00 24.40 195 ALA A N 1
ATOM 1299 C CA . ALA A 1 195 ? 44.265 6.463 11.973 1.00 24.30 195 ALA A CA 1
ATOM 1300 C C . ALA A 1 195 ? 42.791 6.107 11.815 1.00 23.89 195 ALA A C 1
ATOM 1301 O O . ALA A 1 195 ? 42.063 5.992 12.804 1.00 23.47 195 ALA A O 1
ATOM 1303 N N . LYS A 1 196 ? 42.348 5.981 10.566 1.00 24.13 196 LYS A N 1
ATOM 1304 C CA . LYS A 1 196 ? 41.035 5.426 10.276 1.00 23.86 196 LYS A CA 1
ATOM 1305 C C . LYS A 1 196 ? 41.227 3.922 10.073 1.00 23.64 196 LYS A C 1
ATOM 1306 O O . LYS A 1 196 ? 42.074 3.501 9.277 1.00 24.01 196 LYS A O 1
ATOM 1312 N N . LEU A 1 197 ? 40.463 3.122 10.814 1.00 23.06 197 LEU A N 1
ATOM 1313 C CA . LEU A 1 197 ? 40.643 1.670 10.803 1.00 22.80 197 LEU A CA 1
ATOM 1314 C C . LEU A 1 197 ? 39.336 0.948 10.552 1.00 22.54 197 LEU A C 1
ATOM 1315 O O . LEU A 1 197 ? 38.336 1.232 11.207 1.00 22.14 197 LEU A O 1
ATOM 1320 N N . GLY A 1 1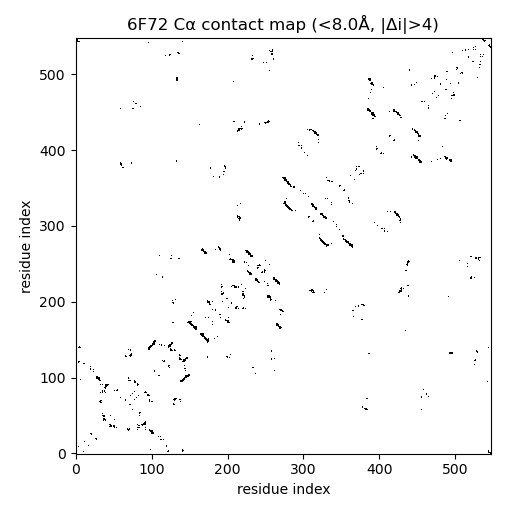98 ? 39.350 0.003 9.604 1.00 22.71 198 GLY A N 1
ATOM 1321 C CA . GLY A 1 198 ? 38.163 -0.804 9.313 1.00 22.60 198 GLY A CA 1
ATOM 1322 C C . GLY A 1 198 ? 37.770 -1.666 10.514 1.00 22.06 198 GLY A C 1
ATOM 1323 O O . GLY A 1 198 ? 38.609 -1.972 11.367 1.00 21.79 198 GLY A O 1
ATOM 1324 N N . ALA A 1 199 ? 36.495 -2.052 10.573 1.00 21.93 199 ALA A N 1
ATOM 1325 C CA . ALA A 1 199 ? 35.914 -2.746 11.723 1.00 21.59 199 ALA A CA 1
ATOM 1326 C C . ALA A 1 199 ? 36.588 -4.068 12.138 1.00 21.53 199 ALA A C 1
ATOM 1327 O O . ALA A 1 199 ? 36.488 -4.472 13.299 1.00 21.25 199 ALA A O 1
ATOM 1329 N N . GLY A 1 200 ? 37.277 -4.717 11.200 1.00 21.92 200 GLY A N 1
ATOM 1330 C CA . GLY A 1 200 ? 37.963 -5.987 11.456 1.00 22.07 200 GLY A CA 1
ATOM 1331 C C . GLY A 1 200 ? 39.427 -5.850 11.839 1.00 22.18 200 GLY A C 1
ATOM 1332 O O . GLY A 1 200 ? 40.090 -6.854 12.069 1.00 22.21 200 GLY A O 1
ATOM 1333 N N . VAL A 1 201 ? 39.940 -4.620 11.910 1.00 22.20 201 VAL A N 1
ATOM 1334 C CA . VAL A 1 201 ? 41.351 -4.396 12.280 1.00 22.54 201 VAL A CA 1
ATOM 1335 C C . VAL A 1 201 ? 41.594 -4.895 13.720 1.00 22.51 201 VAL A C 1
ATOM 1336 O O . VAL A 1 201 ? 40.876 -4.516 14.658 1.00 22.13 201 VAL A O 1
ATOM 1340 N N . GLU A 1 202 ? 42.583 -5.776 13.855 1.00 23.12 202 GLU A N 1
ATOM 1341 C CA . GLU A 1 202 ? 42.942 -6.381 15.144 1.00 23.39 202 GLU A CA 1
ATOM 1342 C C . GLU A 1 202 ? 44.138 -5.658 15.743 1.00 23.77 202 GLU A C 1
ATOM 1343 O O . GLU A 1 202 ? 44.852 -4.954 15.031 1.00 24.38 202 GLU A O 1
ATOM 1349 N N . GLY A 1 203 ? 44.337 -5.806 17.046 1.00 23.98 203 GLY A N 1
ATOM 1350 C CA . GLY A 1 203 ? 45.412 -5.124 17.772 1.00 24.55 203 GLY A CA 1
ATOM 1351 C C . GLY A 1 203 ? 46.757 -5.125 17.075 1.00 25.32 203 GLY A C 1
ATOM 1352 O O . GLY A 1 203 ? 47.361 -4.060 16.922 1.00 25.53 203 GLY A O 1
ATOM 1353 N N . PHE A 1 204 ? 47.187 -6.302 16.609 1.00 25.99 204 PHE A N 1
ATOM 1354 C CA . PHE A 1 204 ? 48.474 -6.480 15.901 1.00 26.93 204 PHE A CA 1
ATOM 1355 C C . PHE A 1 204 ? 48.583 -5.725 14.570 1.00 27.28 204 PHE A C 1
ATOM 1356 O O . PHE A 1 204 ? 49.670 -5.269 14.200 1.00 27.71 204 PHE A O 1
ATOM 1364 N N . GLU A 1 205 ? 47.454 -5.612 13.870 1.00 27.29 205 GLU A N 1
ATOM 1365 C CA . GLU A 1 205 ? 47.349 -4.827 12.650 1.00 27.83 205 GLU A CA 1
ATOM 1366 C C . GLU A 1 205 ? 47.418 -3.328 12.959 1.00 27.86 205 GLU A C 1
ATOM 1367 O O . GLU A 1 205 ? 48.187 -2.595 12.318 1.00 28.33 205 GLU A O 1
ATOM 1373 N N . ALA A 1 206 ? 46.642 -2.886 13.952 1.00 27.38 206 ALA A N 1
ATOM 1374 C CA . ALA A 1 206 ? 46.701 -1.502 14.434 1.00 27.40 206 ALA A CA 1
ATOM 1375 C C . ALA A 1 206 ? 48.127 -1.096 14.844 1.00 28.02 206 ALA A C 1
ATOM 1376 O O . ALA A 1 206 ? 48.577 -0.004 14.491 1.00 28.46 206 ALA A O 1
ATOM 1378 N N . TYR A 1 207 ? 48.842 -1.986 15.535 1.00 28.58 207 TYR A N 1
ATOM 1379 C CA . TYR A 1 207 ? 50.208 -1.710 16.017 1.00 29.33 207 TYR A CA 1
ATOM 1380 C C . TYR A 1 207 ? 51.243 -1.668 14.910 1.00 30.27 207 TYR A C 1
ATOM 1381 O O . TYR A 1 207 ? 52.120 -0.800 14.935 1.00 30.75 207 TYR A O 1
ATOM 1390 N N . ALA A 1 208 ? 51.147 -2.604 13.957 1.00 30.63 208 ALA A N 1
ATOM 1391 C CA . ALA A 1 208 ? 51.991 -2.594 12.758 1.00 31.64 208 ALA A CA 1
ATOM 1392 C C . ALA A 1 208 ? 51.805 -1.286 11.977 1.00 32.05 208 ALA A C 1
ATOM 1393 O O . ALA A 1 208 ? 52.789 -0.669 11.561 1.00 32.69 208 ALA A O 1
ATOM 1395 N N . MET A 1 209 ? 50.547 -0.864 11.825 1.00 32.03 209 MET A N 1
ATOM 1396 C CA . MET A 1 209 ? 50.189 0.344 11.090 1.00 32.99 209 MET A CA 1
ATOM 1397 C C . MET A 1 209 ? 50.666 1.627 11.789 1.00 33.46 209 MET A C 1
ATOM 1398 O O . MET A 1 209 ? 51.248 2.509 11.148 1.00 33.89 209 MET A O 1
ATOM 1403 N N . ALA A 1 210 ? 50.417 1.719 13.096 1.00 33.51 210 ALA A N 1
ATOM 1404 C CA . ALA A 1 210 ? 50.869 2.861 13.882 1.00 34.06 210 ALA A CA 1
ATOM 1405 C C . ALA A 1 210 ? 52.393 2.947 13.911 1.00 35.21 210 ALA A C 1
ATOM 1406 O O . ALA A 1 210 ? 52.943 4.031 13.690 1.00 35.64 210 ALA A O 1
ATOM 1408 N N . ASN A 1 211 ? 53.067 1.823 14.175 1.00 36.30 211 ASN A N 1
ATOM 1409 C CA . ASN A 1 211 ? 54.533 1.793 14.224 1.00 37.90 211 ASN A CA 1
ATOM 1410 C C . ASN A 1 211 ? 55.180 2.324 12.935 1.00 37.45 211 ASN A C 1
ATOM 1411 O O . ASN A 1 211 ? 56.154 3.080 13.000 1.00 37.77 211 ASN A O 1
ATOM 1416 N N . SER A 1 212 ? 54.639 1.920 11.782 1.00 36.22 212 SER A N 1
ATOM 1417 C CA . SER A 1 212 ? 55.217 2.261 10.477 1.00 36.10 212 SER A CA 1
ATOM 1418 C C . SER A 1 212 ? 55.229 3.766 10.204 1.00 35.75 212 SER A C 1
ATOM 1419 O O . SER A 1 212 ? 55.993 4.233 9.362 1.00 36.57 212 SER A O 1
ATOM 1422 N N . THR A 1 213 ? 54.386 4.505 10.926 1.00 34.54 213 THR A N 1
ATOM 1423 C CA . THR A 1 213 ? 54.282 5.975 10.811 1.00 34.05 213 THR A CA 1
ATOM 1424 C C . THR A 1 213 ? 55.016 6.755 11.934 1.00 33.83 213 THR A C 1
ATOM 1425 O O . THR A 1 213 ? 55.050 7.989 11.925 1.00 34.16 213 THR A O 1
ATOM 1429 N N . GLY A 1 214 ? 55.616 6.037 12.881 1.00 33.31 214 GLY A N 1
ATOM 1430 C CA . GLY A 1 214 ? 56.287 6.652 14.030 1.00 32.98 214 GLY A CA 1
ATOM 1431 C C . GLY A 1 214 ? 55.322 7.042 15.139 1.00 31.99 214 GLY A C 1
ATOM 1432 O O . GLY A 1 214 ? 55.540 8.041 15.820 1.00 32.08 214 GLY A O 1
ATOM 1433 N N . HIS A 1 215 ? 54.270 6.234 15.323 1.00 31.02 215 HIS A N 1
ATOM 1434 C CA . HIS A 1 215 ? 53.188 6.493 16.290 1.00 30.11 215 HIS A CA 1
ATOM 1435 C C . HIS A 1 215 ? 52.781 5.267 17.148 1.00 29.41 215 HIS A C 1
ATOM 1436 O O . HIS A 1 215 ? 53.114 4.118 16.819 1.00 29.33 215 HIS A O 1
ATOM 1443 N N . ARG A 1 216 ? 52.062 5.543 18.241 1.00 28.67 216 ARG A N 1
ATOM 1444 C CA . ARG A 1 216 ? 51.438 4.532 19.100 1.00 28.04 216 ARG A CA 1
ATOM 1445 C C . ARG A 1 216 ? 49.926 4.680 19.007 1.00 27.38 216 ARG A C 1
ATOM 1446 O O . ARG A 1 216 ? 49.419 5.794 18.818 1.00 27.42 216 ARG A O 1
ATOM 1454 N N . ILE A 1 217 ? 49.215 3.561 19.116 1.00 26.84 217 ILE A N 1
ATOM 1455 C CA . ILE A 1 217 ? 47.752 3.564 19.270 1.00 26.24 217 ILE A CA 1
ATOM 1456 C C . ILE A 1 217 ? 47.344 2.794 20.540 1.00 26.00 217 ILE A C 1
ATOM 1457 O O . ILE A 1 217 ? 47.972 1.792 20.903 1.00 25.91 217 ILE A O 1
ATOM 1462 N N . VAL A 1 218 ? 46.284 3.281 21.185 1.00 25.82 218 VAL A N 1
ATOM 1463 C CA . VAL A 1 218 ? 45.710 2.668 22.386 1.00 25.73 218 VAL A CA 1
ATOM 1464 C C . VAL A 1 218 ? 44.899 1.406 22.034 1.00 25.66 218 VAL A C 1
ATOM 1465 O O . VAL A 1 218 ? 43.818 1.478 21.423 1.00 25.26 218 VAL A O 1
ATOM 1469 N N . GLY A 1 219 ? 45.422 0.258 22.470 1.00 26.02 219 GLY A N 1
ATOM 1470 C CA . GLY A 1 219 ? 44.797 -1.027 22.208 1.00 26.48 219 GLY A CA 1
ATOM 1471 C C . GLY A 1 219 ? 45.114 -2.051 23.272 1.00 27.01 219 GLY A C 1
ATOM 1472 O O . GLY A 1 219 ? 45.957 -1.818 24.144 1.00 27.26 219 GLY A O 1
ATOM 1473 N N . GLY A 1 220 ? 44.456 -3.204 23.170 1.00 27.42 220 GLY A N 1
ATOM 1474 C CA . GLY A 1 220 ? 44.556 -4.268 24.177 1.00 27.99 220 GLY A CA 1
ATOM 1475 C C . GLY A 1 220 ? 45.869 -5.026 24.206 1.00 28.89 220 GLY A C 1
ATOM 1476 O O . GLY A 1 220 ? 46.692 -4.934 23.288 1.00 28.77 220 GLY A O 1
ATOM 1477 N N . THR A 1 221 ? 46.049 -5.792 25.277 1.00 29.93 221 THR A N 1
ATOM 1478 C CA . THR A 1 221 ? 47.282 -6.529 25.512 1.00 31.20 221 THR A CA 1
ATOM 1479 C C . THR A 1 221 ? 47.227 -7.852 24.773 1.00 31.79 221 THR A C 1
ATOM 1480 O O . THR A 1 221 ? 48.266 -8.488 24.529 1.00 32.70 221 THR A O 1
ATOM 1484 N N . CYS A 1 222 ? 46.011 -8.270 24.434 1.00 31.58 222 CYS A N 1
ATOM 1485 C CA . CYS A 1 222 ? 45.818 -9.482 23.668 1.00 31.66 222 CYS A CA 1
ATOM 1486 C C . CYS A 1 222 ? 45.817 -9.083 22.173 1.00 30.19 222 CYS A C 1
ATOM 1487 O O . CYS A 1 222 ? 44.877 -8.430 21.718 1.00 29.62 222 CYS A O 1
ATOM 1490 N N . PRO A 1 223 ? 46.882 -9.455 21.410 1.00 29.52 223 PRO A N 1
ATOM 1491 C CA . PRO A 1 223 ? 47.066 -8.908 20.039 1.00 28.50 223 PRO A CA 1
ATOM 1492 C C . PRO A 1 223 ? 45.950 -9.187 19.038 1.00 27.44 223 PRO A C 1
ATOM 1493 O O . PRO A 1 223 ? 45.728 -8.374 18.139 1.00 27.34 223 PRO A O 1
ATOM 1497 N N . THR A 1 224 ? 45.253 -10.311 19.200 1.00 26.66 224 THR A N 1
ATOM 1498 C CA . THR A 1 224 ? 44.190 -10.745 18.278 1.00 25.79 224 THR A CA 1
ATOM 1499 C C . THR A 1 224 ? 42.848 -10.035 18.519 1.00 24.80 224 THR A C 1
ATOM 1500 O O . THR A 1 224 ? 41.909 -10.189 17.736 1.00 24.46 224 THR A O 1
ATOM 1504 N N . VAL A 1 225 ? 42.759 -9.269 19.607 1.00 24.06 225 VAL A N 1
ATOM 1505 C CA . VAL A 1 225 ? 41.538 -8.511 19.953 1.00 23.28 225 VAL A CA 1
ATOM 1506 C C . VAL A 1 225 ? 41.201 -7.448 18.900 1.00 22.80 225 VAL A C 1
ATOM 1507 O O . VAL A 1 225 ? 42.097 -6.765 18.417 1.00 22.81 225 VAL A O 1
ATOM 1511 N N . GLY A 1 226 ? 39.918 -7.352 18.537 1.00 22.32 226 GLY A N 1
ATOM 1512 C CA . GLY A 1 226 ? 39.461 -6.385 17.546 1.00 22.05 226 GLY A CA 1
ATOM 1513 C C . GLY A 1 226 ? 39.343 -4.978 18.128 1.00 21.74 226 GLY A C 1
ATOM 1514 O O . GLY A 1 226 ? 38.385 -4.689 18.867 1.00 21.41 226 GLY A O 1
ATOM 1515 N N . ILE A 1 227 ? 40.299 -4.113 17.762 1.00 21.69 227 ILE A N 1
ATOM 1516 C CA . ILE A 1 227 ? 40.411 -2.738 18.293 1.00 21.46 227 ILE A CA 1
ATOM 1517 C C . ILE A 1 227 ? 39.193 -1.849 18.022 1.00 21.15 227 ILE A C 1
ATOM 1518 O O . ILE A 1 227 ? 38.833 -1.042 18.866 1.00 21.05 227 ILE A O 1
ATOM 1523 N N . VAL A 1 228 ? 38.553 -2.031 16.874 1.00 21.00 228 VAL A N 1
ATOM 1524 C CA . VAL A 1 228 ? 37.402 -1.226 16.435 1.00 20.75 228 VAL A CA 1
ATOM 1525 C C . VAL A 1 228 ? 36.083 -1.832 16.941 1.00 20.48 228 VAL A C 1
ATOM 1526 O O . VAL A 1 228 ? 35.037 -1.175 16.941 1.00 20.31 228 VAL A O 1
ATOM 1530 N N . GLY A 1 229 ? 36.145 -3.091 17.378 1.00 20.36 229 GLY A N 1
ATOM 1531 C CA . GLY A 1 229 ? 34.956 -3.824 17.801 1.00 20.28 229 GLY A CA 1
ATOM 1532 C C . GLY A 1 229 ? 34.545 -3.558 19.241 1.00 20.07 229 GLY A C 1
ATOM 1533 O O . GLY A 1 229 ? 34.558 -2.414 19.706 1.00 20.01 229 GLY A O 1
ATOM 1534 N N . GLY A 1 230 ? 34.207 -4.630 19.956 1.00 20.09 230 GLY A N 1
ATOM 1535 C CA . GLY A 1 230 ? 33.744 -4.552 21.342 1.00 19.88 230 GLY A CA 1
ATOM 1536 C C . GLY A 1 230 ? 34.763 -3.972 22.291 1.00 19.78 230 GLY A C 1
ATOM 1537 O O . GLY A 1 230 ? 34.388 -3.460 23.347 1.00 19.80 230 GLY A O 1
ATOM 1538 N N . TYR A 1 231 ? 36.041 -4.057 21.917 1.00 19.73 231 TYR A N 1
ATOM 1539 C CA . TYR A 1 231 ? 37.145 -3.473 22.676 1.00 19.75 231 TYR A CA 1
ATOM 1540 C C . TYR A 1 231 ? 36.991 -1.943 22.920 1.00 19.63 231 TYR A C 1
ATOM 1541 O O . TYR A 1 231 ? 36.830 -1.506 24.071 1.00 19.66 231 TYR A O 1
ATOM 1550 N N . THR A 1 232 ? 37.006 -1.149 21.848 1.00 19.50 232 THR A N 1
ATOM 1551 C CA . THR A 1 232 ? 36.875 0.298 21.992 1.00 19.45 232 THR A CA 1
ATOM 1552 C C . THR A 1 232 ? 35.438 0.648 22.368 1.00 19.39 232 THR A C 1
ATOM 1553 O O . THR A 1 232 ? 35.218 1.496 23.215 1.00 19.43 232 THR A O 1
ATOM 1557 N N . GLN A 1 233 ? 34.469 -0.021 21.753 1.00 19.40 233 GLN A N 1
ATOM 1558 C CA . GLN A 1 233 ? 33.056 0.275 22.011 1.00 19.48 233 GLN A CA 1
ATOM 1559 C C . GLN A 1 233 ? 32.636 0.056 23.469 1.00 19.66 233 GLN A C 1
ATOM 1560 O O . GLN A 1 233 ? 31.765 0.766 23.978 1.00 19.74 233 GLN A O 1
ATOM 1566 N N . GLY A 1 234 ? 33.265 -0.913 24.133 1.00 19.76 234 GLY A N 1
ATOM 1567 C CA . GLY A 1 234 ? 32.979 -1.189 25.538 1.00 20.10 234 GLY A CA 1
ATOM 1568 C C . GLY A 1 234 ? 33.896 -0.511 26.550 1.00 20.35 234 GLY A C 1
ATOM 1569 O O . GLY A 1 234 ? 33.801 -0.783 27.762 1.00 20.67 234 GLY A O 1
ATOM 1570 N N . GLY A 1 235 ? 34.796 0.345 26.080 1.00 20.36 235 GLY A N 1
ATOM 1571 C CA . GLY A 1 235 ? 35.768 0.974 26.966 1.00 20.70 235 GLY A CA 1
ATOM 1572 C C . GLY A 1 235 ? 37.158 0.820 26.406 1.00 20.79 235 GLY A C 1
ATOM 1573 O O . GLY A 1 235 ? 37.599 1.660 25.599 1.00 20.77 235 GLY A O 1
ATOM 1574 N N . GLY A 1 236 ? 37.833 -0.255 26.819 1.00 20.92 236 GLY A N 1
ATOM 1575 C CA . GLY A 1 236 ? 39.120 -0.637 26.247 1.00 21.08 236 GLY A CA 1
ATOM 1576 C C . GLY A 1 236 ? 40.310 -0.137 27.037 1.00 21.56 236 GLY A C 1
ATOM 1577 O O . GLY A 1 236 ? 40.795 0.984 26.817 1.00 21.48 236 GLY A O 1
ATOM 1578 N N . HIS A 1 237 ? 40.803 -0.969 27.952 1.00 22.00 237 HIS A N 1
ATOM 1579 C CA . HIS A 1 237 ? 42.023 -0.615 28.664 1.00 22.56 237 HIS A CA 1
ATOM 1580 C C . HIS A 1 237 ? 43.283 -1.083 27.928 1.00 22.59 237 HIS A C 1
ATOM 1581 O O . HIS A 1 237 ? 43.220 -1.915 27.013 1.00 22.37 237 HIS A O 1
ATOM 1588 N N . SER A 1 238 ? 44.416 -0.532 28.340 1.00 22.87 238 SER A N 1
ATOM 1589 C CA . SER A 1 238 ? 45.677 -0.653 27.630 1.00 23.09 238 SER A CA 1
ATOM 1590 C C . SER A 1 238 ? 46.785 -0.318 28.604 1.00 23.72 238 SER A C 1
ATOM 1591 O O . SER A 1 238 ? 46.564 0.448 29.556 1.00 23.99 238 SER A O 1
ATOM 1594 N N . ILE A 1 239 ? 47.979 -0.856 28.354 1.00 24.06 239 ILE A N 1
ATOM 1595 C CA . ILE A 1 239 ? 49.192 -0.494 29.115 1.00 24.69 239 ILE A CA 1
ATOM 1596 C C . ILE A 1 239 ? 49.595 0.982 28.855 1.00 24.83 239 ILE A C 1
ATOM 1597 O O . ILE A 1 239 ? 50.429 1.564 29.563 1.00 25.41 239 ILE A O 1
ATOM 1602 N N . LEU A 1 240 ? 48.957 1.578 27.853 1.00 24.32 240 LEU A N 1
ATOM 1603 C CA . LEU A 1 240 ? 49.196 2.952 27.455 1.00 24.41 240 LEU A CA 1
ATOM 1604 C C . LEU A 1 240 ? 48.140 3.914 28.010 1.00 24.27 240 LEU A C 1
ATOM 1605 O O . LEU A 1 240 ? 48.195 5.121 27.746 1.00 24.29 240 LEU A O 1
ATOM 1610 N N . SER A 1 241 ? 47.188 3.381 28.773 1.00 24.13 241 SER A N 1
ATOM 1611 C CA . SER A 1 241 ? 46.069 4.179 29.254 1.00 24.07 241 SER A CA 1
ATOM 1612 C C . SER A 1 241 ? 46.449 5.287 30.240 1.00 24.63 241 SER A C 1
ATOM 1613 O O . SER A 1 241 ? 45.818 6.342 30.236 1.00 24.71 241 SER A O 1
ATOM 1616 N N . SER A 1 242 ? 47.506 5.072 31.023 1.00 25.17 242 SER A N 1
ATOM 1617 C CA . SER A 1 242 ? 48.019 6.099 31.941 1.00 25.78 242 SER A CA 1
ATOM 1618 C C . SER A 1 242 ? 48.599 7.288 31.180 1.00 25.90 242 SER A C 1
ATOM 1619 O O . SER A 1 242 ? 48.674 8.396 31.719 1.00 26.27 242 SER A O 1
ATOM 1622 N N . SER A 1 243 ? 49.029 7.041 29.944 1.00 25.54 243 SER A N 1
ATOM 1623 C CA . SER A 1 243 ? 49.545 8.094 29.092 1.00 25.65 243 SER A CA 1
ATOM 1624 C C . SER A 1 243 ? 48.451 8.735 28.231 1.00 25.16 243 SER A C 1
ATOM 1625 O O . SER A 1 243 ? 48.467 9.960 28.039 1.00 25.37 243 SER A O 1
ATOM 1628 N N . TYR A 1 244 ? 47.497 7.935 27.733 1.00 24.47 244 TYR A N 1
ATOM 1629 C CA . TYR A 1 244 ? 46.521 8.438 26.745 1.00 24.00 244 TYR A CA 1
ATOM 1630 C C . TYR A 1 244 ? 45.031 8.158 26.971 1.00 23.51 244 TYR A C 1
ATOM 1631 O O . TYR A 1 244 ? 44.213 8.379 26.065 1.00 23.21 244 TYR A O 1
ATOM 1640 N N . GLY A 1 245 ? 44.672 7.680 28.157 1.00 23.53 245 GLY A N 1
ATOM 1641 C CA . GLY A 1 245 ? 43.276 7.366 28.452 1.00 23.14 245 GLY A CA 1
ATOM 1642 C C . GLY A 1 245 ? 42.874 6.006 27.919 1.00 22.67 245 GLY A C 1
ATOM 1643 O O . GLY A 1 245 ? 43.699 5.273 27.355 1.00 22.70 245 GLY A O 1
ATOM 1644 N N . VAL A 1 246 ? 41.597 5.664 28.092 1.00 22.28 246 VAL A N 1
ATOM 1645 C CA . VAL A 1 246 ? 41.065 4.396 27.572 1.00 21.80 246 VAL A CA 1
ATOM 1646 C C . VAL A 1 246 ? 40.872 4.512 26.070 1.00 21.34 246 VAL A C 1
ATOM 1647 O O . VAL A 1 246 ? 40.855 5.607 25.549 1.00 21.45 246 VAL A O 1
ATOM 1651 N N . ALA A 1 247 ? 40.735 3.376 25.389 1.00 20.95 247 ALA A N 1
ATOM 1652 C CA . ALA A 1 247 ? 40.484 3.321 23.944 1.00 20.57 247 ALA A CA 1
ATOM 1653 C C . ALA A 1 247 ? 39.396 4.307 23.483 1.00 20.32 247 ALA A C 1
ATOM 1654 O O . ALA A 1 247 ? 39.634 5.109 22.573 1.00 20.40 247 ALA A O 1
ATOM 1656 N N . ALA A 1 248 ? 38.237 4.279 24.151 1.00 20.06 248 ALA A N 1
ATOM 1657 C CA . ALA A 1 248 ? 37.080 5.087 23.795 1.00 19.90 248 ALA A CA 1
ATOM 1658 C C . ALA A 1 248 ? 37.315 6.627 23.861 1.00 20.14 248 ALA A C 1
ATOM 1659 O O . ALA A 1 248 ? 36.653 7.383 23.134 1.00 20.14 248 ALA A O 1
ATOM 1661 N N . ASP A 1 249 ? 38.263 7.048 24.714 1.00 20.29 249 ASP A N 1
ATOM 1662 C CA . ASP A 1 249 ? 38.721 8.435 24.854 1.00 20.56 249 ASP A CA 1
ATOM 1663 C C . ASP A 1 249 ? 39.399 8.931 23.591 1.00 20.64 249 ASP A C 1
ATOM 1664 O O . ASP A 1 249 ? 39.384 10.140 23.299 1.00 20.90 249 ASP A O 1
ATOM 1669 N N . ASN A 1 250 ? 40.005 7.988 22.867 1.00 20.40 250 ASN A N 1
ATOM 1670 C CA . ASN A 1 250 ? 40.792 8.288 21.685 1.00 20.48 250 ASN A CA 1
ATOM 1671 C C . ASN A 1 250 ? 40.003 8.209 20.389 1.00 20.30 250 ASN A C 1
ATOM 1672 O O . ASN A 1 250 ? 40.577 8.407 19.324 1.00 20.53 250 ASN A O 1
ATOM 1677 N N . VAL A 1 251 ? 38.699 7.948 20.478 1.00 19.98 251 VAL A N 1
ATOM 1678 C CA . VAL A 1 251 ? 37.849 7.897 19.297 1.00 19.89 251 VAL A CA 1
ATOM 1679 C C . VAL A 1 251 ? 37.514 9.296 18.801 1.00 20.15 251 VAL A C 1
ATOM 1680 O O . VAL A 1 251 ? 37.097 10.180 19.581 1.00 20.27 251 VAL A O 1
ATOM 1684 N N . LEU A 1 252 ? 37.708 9.494 17.495 1.00 20.25 252 LEU A N 1
ATOM 1685 C CA . LEU A 1 252 ? 37.334 10.746 16.848 1.00 20.55 252 LEU A CA 1
ATOM 1686 C C . LEU A 1 252 ? 36.003 10.608 16.115 1.00 20.52 252 LEU A C 1
ATOM 1687 O O . LEU A 1 252 ? 35.146 11.480 16.210 1.00 20.64 252 LEU A O 1
ATOM 1692 N N . GLU A 1 253 ? 35.846 9.504 15.382 1.00 20.36 253 GLU A N 1
ATOM 1693 C CA . GLU A 1 253 ? 34.689 9.263 14.519 1.00 20.49 253 GLU A CA 1
ATOM 1694 C C . GLU A 1 253 ? 34.349 7.798 14.526 1.00 20.20 253 GLU A C 1
ATOM 1695 O O . GLU A 1 253 ? 35.245 6.977 14.662 1.00 20.01 253 GLU A O 1
ATOM 1701 N N . TRP A 1 254 ? 33.053 7.507 14.393 1.00 20.25 254 TRP A N 1
ATOM 1702 C CA . TRP A 1 254 ? 32.529 6.170 14.119 1.00 20.16 254 TRP A CA 1
ATOM 1703 C C . TRP A 1 254 ? 31.802 6.256 12.792 1.00 20.57 254 TRP A C 1
ATOM 1704 O O . TRP A 1 254 ? 30.949 7.129 12.609 1.00 20.82 254 TRP A O 1
ATOM 1715 N N . GLU A 1 255 ? 32.131 5.340 11.885 1.00 20.68 255 GLU A N 1
ATOM 1716 C CA . GLU A 1 255 ? 31.359 5.147 10.673 1.00 21.12 255 GLU A CA 1
ATOM 1717 C C . GLU A 1 255 ? 30.510 3.895 10.874 1.00 20.96 255 GLU A C 1
ATOM 1718 O O . GLU A 1 255 ? 31.020 2.854 11.268 1.00 20.64 255 GLU A O 1
ATOM 1724 N N . VAL A 1 256 ? 29.208 4.039 10.640 1.00 21.24 256 VAL A N 1
ATOM 1725 C CA . VAL A 1 256 ? 28.210 3.048 11.024 1.00 21.17 256 VAL A CA 1
ATOM 1726 C C . VAL A 1 256 ? 27.113 2.854 9.983 1.00 21.79 256 VAL A C 1
ATOM 1727 O O . VAL A 1 256 ? 26.914 3.697 9.111 1.00 22.19 256 VAL A O 1
ATOM 1731 N N . VAL A 1 257 ? 26.429 1.712 10.101 1.00 21.91 257 VAL A N 1
ATOM 1732 C CA . VAL A 1 257 ? 25.105 1.491 9.532 1.00 22.52 257 VAL A CA 1
ATOM 1733 C C . VAL A 1 257 ? 24.144 1.256 10.700 1.00 22.48 257 VAL A C 1
ATOM 1734 O O . VAL A 1 257 ? 24.370 0.395 11.562 1.00 22.12 257 VAL A O 1
ATOM 1738 N N . THR A 1 258 ? 23.067 2.023 10.709 1.00 23.01 258 THR A N 1
ATOM 1739 C CA . THR A 1 258 ? 22.035 1.910 11.726 1.00 23.11 258 THR A CA 1
ATOM 1740 C C . THR A 1 258 ? 21.054 0.817 11.340 1.00 23.63 258 THR A C 1
ATOM 1741 O O . THR A 1 258 ? 21.060 0.350 10.183 1.00 24.16 258 THR A O 1
ATOM 1745 N N . ALA A 1 259 ? 20.213 0.426 12.299 1.00 23.66 259 ALA A N 1
ATOM 1746 C CA . ALA A 1 259 ? 19.195 -0.620 12.134 1.00 24.12 259 ALA A CA 1
ATOM 1747 C C . ALA A 1 259 ? 18.314 -0.438 10.904 1.00 24.97 259 ALA A C 1
ATOM 1748 O O . ALA A 1 259 ? 18.020 -1.415 10.205 1.00 25.32 259 ALA A O 1
ATOM 1750 N N . ASP A 1 260 ? 17.924 0.807 10.621 1.00 25.30 260 ASP A N 1
ATOM 1751 C CA . ASP A 1 260 ? 17.114 1.102 9.439 1.00 26.19 260 ASP A CA 1
ATOM 1752 C C . ASP A 1 260 ? 17.945 1.216 8.148 1.00 26.39 260 ASP A C 1
ATOM 1753 O O . ASP A 1 260 ? 17.406 1.529 7.089 1.00 27.16 260 ASP A O 1
ATOM 1758 N N . GLY A 1 261 ? 19.252 0.963 8.244 1.00 25.81 261 GLY A N 1
ATOM 1759 C CA . GLY A 1 261 ? 20.125 0.897 7.071 1.00 25.96 261 GLY A CA 1
ATOM 1760 C C . GLY A 1 261 ? 20.764 2.205 6.647 1.00 26.00 261 GLY A C 1
ATOM 1761 O O . GLY A 1 261 ? 21.320 2.281 5.555 1.00 26.39 261 GLY A O 1
ATOM 1762 N N . ARG A 1 262 ? 20.691 3.237 7.494 1.00 25.71 262 ARG A N 1
ATOM 1763 C CA . ARG A 1 262 ? 21.339 4.522 7.196 1.00 25.74 262 ARG A CA 1
ATOM 1764 C C . ARG A 1 262 ? 22.841 4.418 7.460 1.00 24.99 262 ARG A C 1
ATOM 1765 O O . ARG A 1 262 ? 23.265 4.024 8.558 1.00 24.31 262 ARG A O 1
ATOM 1773 N N . HIS A 1 263 ? 23.634 4.753 6.446 1.00 25.10 263 HIS A N 1
ATOM 1774 C CA . HIS A 1 263 ? 25.090 4.770 6.544 1.00 24.52 263 HIS A CA 1
ATOM 1775 C C . HIS A 1 263 ? 25.475 6.152 7.076 1.00 24.38 263 HIS A C 1
ATOM 1776 O O . HIS A 1 263 ? 25.296 7.152 6.384 1.00 24.91 263 HIS A O 1
ATOM 1783 N N . LEU A 1 264 ? 25.973 6.199 8.318 1.00 23.66 264 LEU A N 1
ATOM 1784 C CA . LEU A 1 264 ? 26.251 7.473 9.011 1.00 23.46 264 LEU A CA 1
ATOM 1785 C C . LEU A 1 264 ? 27.652 7.559 9.597 1.00 22.90 264 LEU A C 1
ATOM 1786 O O . LEU A 1 264 ? 28.321 6.537 9.819 1.00 22.48 264 LEU A O 1
ATOM 1791 N N . VAL A 1 265 ? 28.083 8.795 9.837 1.00 22.93 265 VAL A N 1
ATOM 1792 C CA . VAL A 1 265 ? 29.286 9.077 10.609 1.00 22.46 265 VAL A CA 1
ATOM 1793 C C . VAL A 1 265 ? 28.853 9.788 11.905 1.00 22.21 265 VAL A C 1
ATOM 1794 O O . VAL A 1 265 ? 28.059 10.737 11.869 1.00 22.59 265 VAL A O 1
ATOM 1798 N N . ALA A 1 266 ? 29.357 9.279 13.035 1.00 21.62 266 ALA A N 1
ATOM 1799 C CA . ALA A 1 266 ? 29.112 9.826 14.365 1.00 21.35 266 ALA A CA 1
ATOM 1800 C C . ALA A 1 266 ? 30.406 10.408 14.910 1.00 21.17 266 ALA A C 1
ATOM 1801 O O . ALA A 1 266 ? 31.451 9.743 14.914 1.00 20.89 266 ALA A O 1
ATOM 1803 N N . THR A 1 267 ? 30.317 11.666 15.340 1.00 21.33 267 THR A N 1
ATOM 1804 C CA . THR A 1 267 ? 31.454 12.437 15.828 1.00 21.30 267 THR A CA 1
ATOM 1805 C C . THR A 1 267 ? 30.949 13.264 17.027 1.00 21.33 267 THR A C 1
ATOM 1806 O O . THR A 1 267 ? 29.736 13.315 17.268 1.00 21.35 267 THR A O 1
ATOM 1810 N N . PRO A 1 268 ? 31.863 13.906 17.788 1.00 21.39 268 PRO A N 1
ATOM 1811 C CA . PRO A 1 268 ? 31.388 14.828 18.843 1.00 21.67 268 PRO A CA 1
ATOM 1812 C C . PRO A 1 268 ? 30.504 15.981 18.334 1.00 22.30 268 PRO A C 1
ATOM 1813 O O . PRO A 1 268 ? 29.727 16.534 19.108 1.00 22.51 268 PRO A O 1
ATOM 1817 N N . THR A 1 269 ? 30.622 16.338 17.050 1.00 22.72 269 THR A N 1
ATOM 1818 C CA . THR A 1 269 ? 29.767 17.378 16.461 1.00 23.40 269 THR A CA 1
ATOM 1819 C C . THR A 1 269 ? 28.783 16.910 15.360 1.00 23.66 269 THR A C 1
ATOM 1820 O O . THR A 1 269 ? 28.266 17.745 14.607 1.00 24.27 269 THR A O 1
ATOM 1824 N N . ARG A 1 270 ? 28.531 15.594 15.260 1.00 23.30 270 ARG A N 1
ATOM 1825 C CA . ARG A 1 270 ? 27.575 15.045 14.270 1.00 23.49 270 ARG A CA 1
ATOM 1826 C C . ARG A 1 270 ? 27.037 13.700 14.749 1.00 22.72 270 ARG A C 1
ATOM 1827 O O . ARG A 1 270 ? 27.819 12.780 14.970 1.00 22.19 270 ARG A O 1
ATOM 1835 N N . ASN A 1 271 ? 25.707 13.599 14.875 1.00 22.63 271 ASN A N 1
ATOM 1836 C CA . ASN A 1 271 ? 25.028 12.466 15.532 1.00 22.04 271 ASN A CA 1
ATOM 1837 C C . ASN A 1 271 ? 25.692 12.169 16.871 1.00 21.36 271 ASN A C 1
ATOM 1838 O O . ASN A 1 271 ? 26.015 11.001 17.179 1.00 20.87 271 ASN A O 1
ATOM 1843 N N . SER A 1 272 ? 25.897 13.232 17.657 1.00 21.34 272 SER A N 1
ATOM 1844 C CA . SER A 1 272 ? 26.833 13.224 18.782 1.00 20.85 272 SER A CA 1
ATOM 1845 C C . SER A 1 272 ? 26.411 12.265 19.883 1.00 20.39 272 SER A C 1
ATOM 1846 O O . SER A 1 272 ? 27.254 11.726 20.599 1.00 19.98 272 SER A O 1
ATOM 1849 N N . ASP A 1 273 ? 25.100 12.074 19.992 1.00 20.51 273 ASP A N 1
ATOM 1850 C CA . ASP A 1 273 ? 24.502 11.205 20.975 1.00 20.28 273 ASP A CA 1
ATOM 1851 C C . ASP A 1 273 ? 24.841 9.738 20.664 1.00 19.83 273 ASP A C 1
ATOM 1852 O O . ASP A 1 273 ? 25.132 8.960 21.588 1.00 19.56 273 ASP A O 1
ATOM 1857 N N . LEU A 1 274 ? 24.841 9.386 19.371 1.00 19.78 274 LEU A N 1
ATOM 1858 C CA . LEU A 1 274 ? 25.335 8.089 18.921 1.00 19.40 274 LEU A CA 1
ATOM 1859 C C . LEU A 1 274 ? 26.840 7.944 19.153 1.00 19.03 274 LEU A C 1
ATOM 1860 O O . LEU A 1 274 ? 27.287 6.869 19.602 1.00 18.75 274 LEU A O 1
ATOM 1865 N N . TYR A 1 275 ? 27.604 9.004 18.896 1.00 19.10 275 TYR A N 1
ATOM 1866 C CA . TYR A 1 275 ? 29.054 8.999 19.153 1.00 18.84 275 TYR A CA 1
ATOM 1867 C C . TYR A 1 275 ? 29.333 8.694 20.642 1.00 18.66 275 TYR A C 1
ATOM 1868 O O . TYR A 1 275 ? 30.248 7.929 20.967 1.00 18.38 275 TYR A O 1
ATOM 1877 N N . TRP A 1 276 ? 28.536 9.324 21.514 1.00 18.89 276 TRP A N 1
ATOM 1878 C CA . TRP A 1 276 ? 28.632 9.202 22.969 1.00 18.87 276 TRP A CA 1
ATOM 1879 C C . TRP A 1 276 ? 28.405 7.728 23.441 1.00 18.61 276 TRP A C 1
ATOM 1880 O O . TRP A 1 276 ? 29.254 7.166 24.149 1.00 18.43 276 TRP A O 1
ATOM 1891 N N . ALA A 1 277 ? 27.276 7.142 23.011 1.00 18.62 277 ALA A N 1
ATOM 1892 C CA . ALA A 1 277 ? 26.885 5.758 23.260 1.00 18.46 277 ALA A CA 1
ATOM 1893 C C . ALA A 1 277 ? 27.900 4.753 22.746 1.00 18.15 277 ALA A C 1
ATOM 1894 O O . ALA A 1 277 ? 28.248 3.835 23.473 1.00 18.02 277 ALA A O 1
ATOM 1896 N N . LEU A 1 278 ? 28.378 4.933 21.508 1.00 18.08 278 LEU A N 1
ATOM 1897 C CA . LEU A 1 278 ? 29.370 4.028 20.923 1.00 17.88 278 LEU A CA 1
ATOM 1898 C C . LEU A 1 278 ? 30.755 4.082 21.586 1.00 17.73 278 LEU A C 1
ATOM 1899 O O . LEU A 1 278 ? 31.516 3.110 21.512 1.00 17.57 278 LEU A O 1
ATOM 1904 N N . SER A 1 279 ? 31.071 5.206 22.222 1.00 17.83 279 SER A N 1
ATOM 1905 C CA . SER A 1 279 ? 32.379 5.414 22.841 1.00 17.81 279 SER A CA 1
ATOM 1906 C C . SER A 1 279 ? 32.349 4.988 24.330 1.00 17.87 279 SER A C 1
ATOM 1907 O O . SER A 1 279 ? 32.397 5.835 25.248 1.00 18.06 279 SER A O 1
ATOM 1910 N N . GLY A 1 280 ? 32.254 3.680 24.565 1.00 17.75 280 GLY A N 1
ATOM 1911 C CA . GLY A 1 280 ? 32.233 3.133 25.933 1.00 17.88 280 GLY A CA 1
ATOM 1912 C C . GLY 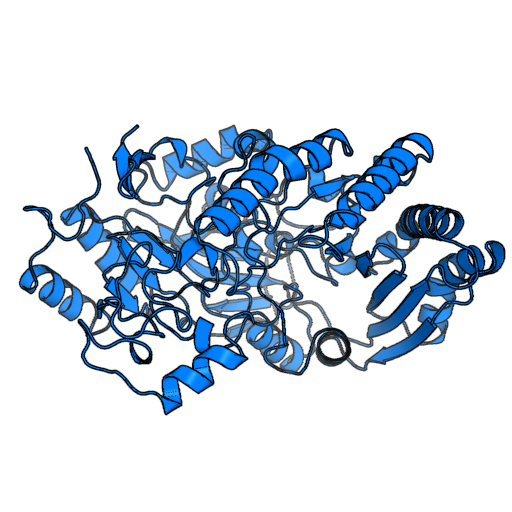A 1 280 ? 30.910 2.549 26.389 1.00 17.97 280 GLY A C 1
ATOM 1913 O O . GLY A 1 280 ? 30.857 1.920 27.459 1.00 18.18 280 GLY A O 1
ATOM 1914 N N . GLY A 1 281 ? 29.855 2.702 25.584 1.00 17.97 281 GLY A N 1
ATOM 1915 C CA . GLY A 1 281 ? 28.529 2.146 25.897 1.00 18.15 281 GLY A CA 1
ATOM 1916 C C . GLY A 1 281 ? 28.326 0.674 25.531 1.00 18.10 281 GLY A C 1
ATOM 1917 O O . GLY A 1 281 ? 27.232 0.130 25.732 1.00 18.23 281 GLY A O 1
ATOM 1918 N N . GLY A 1 282 ? 29.359 0.052 24.971 1.00 17.97 282 GLY A N 1
ATOM 1919 C CA . GLY A 1 282 ? 29.309 -1.358 24.566 1.00 18.07 282 GLY A CA 1
ATOM 1920 C C . GLY A 1 282 ? 28.956 -1.624 23.106 1.00 18.12 282 GLY A C 1
ATOM 1921 O O . GLY A 1 282 ? 28.119 -0.937 22.513 1.00 18.22 282 GLY A O 1
ATOM 1922 N N . GLY A 1 283 ? 29.577 -2.666 22.551 1.00 18.14 283 GLY A N 1
ATOM 1923 C CA . GLY A 1 283 ? 29.357 -3.096 21.164 1.00 18.24 283 GLY A CA 1
ATOM 1924 C C . GLY A 1 283 ? 28.059 -3.823 20.904 1.00 18.50 283 GLY A C 1
ATOM 1925 O O . GLY A 1 283 ? 27.435 -4.349 21.827 1.00 18.64 283 GLY A O 1
ATOM 1926 N N . GLY A 1 284 ? 27.648 -3.849 19.635 1.00 18.67 284 GLY A N 1
ATOM 1927 C CA . GLY A 1 284 ? 26.616 -4.772 19.175 1.00 19.01 284 GLY A CA 1
ATOM 1928 C C . GLY A 1 284 ? 25.187 -4.423 19.518 1.00 19.28 284 GLY A C 1
ATOM 1929 O O . GLY A 1 284 ? 24.278 -5.233 19.314 1.00 19.59 284 GLY A O 1
ATOM 1930 N N . THR A 1 285 ? 24.971 -3.232 20.058 1.00 19.25 285 THR A N 1
ATOM 1931 C CA . THR A 1 285 ? 23.602 -2.830 20.390 1.00 19.54 285 THR A CA 1
ATOM 1932 C C . THR A 1 285 ? 23.097 -1.538 19.728 1.00 19.66 285 THR A C 1
ATOM 1933 O O . THR A 1 285 ? 21.898 -1.422 19.436 1.00 20.03 285 THR A O 1
ATOM 1937 N N . PHE A 1 286 ? 24.004 -0.597 19.480 1.00 19.42 286 PHE A N 1
ATOM 1938 C CA . PHE A 1 286 ? 23.610 0.728 18.962 1.00 19.62 286 PHE A CA 1
ATOM 1939 C C . PHE A 1 286 ? 23.550 0.838 17.441 1.00 19.85 286 PHE A C 1
ATOM 1940 O O . PHE A 1 286 ? 22.651 1.489 16.917 1.00 20.23 286 PHE A O 1
ATOM 1948 N N . ALA A 1 287 ? 24.517 0.210 16.769 1.00 19.72 287 ALA A N 1
ATOM 1949 C CA . ALA A 1 287 ? 24.704 0.291 15.313 1.00 20.02 287 ALA A CA 1
ATOM 1950 C C . ALA A 1 287 ? 25.800 -0.683 14.879 1.00 19.87 287 ALA A C 1
ATOM 1951 O O . ALA A 1 287 ? 26.583 -1.164 15.712 1.00 19.52 287 ALA A O 1
ATOM 1953 N N . VAL A 1 288 ? 25.866 -0.947 13.574 1.00 20.19 288 VAL A N 1
ATOM 1954 C CA . VAL A 1 288 ? 26.937 -1.756 13.013 1.00 20.18 288 VAL A CA 1
ATOM 1955 C C . VAL A 1 288 ? 28.069 -0.817 12.622 1.00 20.15 288 VAL A C 1
ATOM 1956 O O . VAL A 1 288 ? 27.884 0.065 11.772 1.00 20.46 288 VAL A O 1
ATOM 1960 N N . VAL A 1 289 ? 29.238 -1.018 13.220 1.00 19.85 289 VAL A N 1
ATOM 1961 C CA . VAL A 1 289 ? 30.392 -0.149 12.967 1.00 19.89 289 VAL A CA 1
ATOM 1962 C C . VAL A 1 289 ? 31.196 -0.691 11.790 1.00 20.24 289 VAL A C 1
ATOM 1963 O O . VAL A 1 289 ? 31.565 -1.880 11.785 1.00 20.21 289 VAL A O 1
ATOM 1967 N N . LEU A 1 290 ? 31.463 0.181 10.816 1.00 20.65 290 LEU A N 1
ATOM 1968 C CA . LEU A 1 290 ? 32.289 -0.152 9.649 1.00 21.15 290 LEU A CA 1
ATOM 1969 C C . LEU A 1 290 ? 33.738 0.281 9.806 1.00 21.18 290 LEU A C 1
ATOM 1970 O O . LEU A 1 290 ? 34.648 -0.340 9.267 1.00 21.31 290 LEU A O 1
ATOM 1975 N N . SER A 1 291 ? 33.948 1.369 10.543 1.00 21.21 291 SER A N 1
ATOM 1976 C CA . SER A 1 291 ? 35.288 1.843 10.852 1.00 21.38 291 SER A CA 1
ATOM 1977 C C . SER A 1 291 ? 35.209 2.797 12.021 1.00 21.32 291 SER A C 1
ATOM 1978 O O . SER A 1 291 ? 34.121 3.278 12.370 1.00 21.25 291 SER A O 1
ATOM 1981 N N . MET A 1 292 ? 36.371 3.053 12.620 1.00 21.54 292 MET A N 1
ATOM 1982 C CA . MET A 1 292 ? 36.555 4.158 13.558 1.00 21.68 292 MET A CA 1
ATOM 1983 C C . MET A 1 292 ? 37.755 4.986 13.125 1.00 22.10 292 MET A C 1
ATOM 1984 O O . MET A 1 292 ? 38.673 4.486 12.470 1.00 22.38 292 MET A O 1
ATOM 1989 N N . THR A 1 293 ? 37.727 6.265 13.459 1.00 22.40 293 THR A N 1
ATOM 1990 C CA . THR A 1 293 ? 38.902 7.095 13.329 1.00 22.80 293 THR A CA 1
ATOM 1991 C C . THR A 1 293 ? 39.330 7.402 14.751 1.00 22.62 293 THR A C 1
ATOM 1992 O O . THR A 1 293 ? 38.495 7.749 15.595 1.00 22.36 293 THR A O 1
ATOM 1996 N N . ALA A 1 294 ? 40.622 7.238 15.016 1.00 22.79 294 ALA A N 1
ATOM 1997 C CA . ALA A 1 294 ? 41.150 7.418 16.358 1.00 22.81 294 ALA A CA 1
ATOM 1998 C C . ALA A 1 294 ? 42.497 8.099 16.348 1.00 23.33 294 ALA A C 1
ATOM 1999 O O . ALA A 1 294 ? 43.279 7.962 15.396 1.00 23.62 294 ALA A O 1
ATOM 2001 N N . ARG A 1 295 ? 42.745 8.821 17.433 1.00 24.80 295 ARG A N 1
ATOM 2002 C CA . ARG A 1 295 ? 44.019 9.467 17.718 1.00 25.24 295 ARG A CA 1
ATOM 2003 C C . ARG A 1 295 ? 45.217 8.519 17.637 1.00 25.11 295 ARG A C 1
ATOM 2004 O O . ARG A 1 295 ? 45.168 7.392 18.116 1.00 24.55 295 ARG A O 1
ATOM 2012 N N . LEU A 1 296 ? 46.269 8.992 16.985 1.00 25.85 296 LEU A N 1
ATOM 2013 C CA . LEU A 1 296 ? 47.590 8.391 17.067 1.00 26.19 296 LEU A CA 1
ATOM 2014 C C . LEU A 1 296 ? 48.463 9.285 17.912 1.00 26.79 296 LEU A C 1
ATOM 2015 O O . LEU A 1 296 ? 48.217 10.477 17.990 1.00 27.30 296 LEU A O 1
ATOM 2020 N N . HIS A 1 297 ? 49.487 8.718 18.532 1.00 27.02 297 HIS A N 1
ATOM 2021 C CA . HIS A 1 297 ? 50.342 9.481 19.438 1.00 27.74 297 HIS A CA 1
ATOM 2022 C C . HIS A 1 297 ? 51.792 9.291 19.040 1.00 28.64 297 HIS A C 1
ATOM 2023 O O . HIS A 1 297 ? 52.172 8.195 18.644 1.00 28.46 297 HIS A O 1
ATOM 2030 N N . ARG A 1 298 ? 52.592 10.352 19.124 1.00 29.96 298 ARG A N 1
ATOM 2031 C CA . ARG A 1 298 ? 54.003 10.281 18.749 1.00 31.26 298 ARG A CA 1
ATOM 2032 C C . ARG A 1 298 ? 54.732 9.178 19.525 1.00 31.08 298 ARG A C 1
ATOM 2033 O O . ARG A 1 298 ? 54.629 9.098 20.752 1.00 30.82 298 ARG A O 1
ATOM 2041 N N . ASP A 1 299 ? 55.434 8.315 18.792 1.00 31.33 299 ASP A N 1
ATOM 2042 C CA . ASP A 1 299 ? 56.190 7.218 19.392 1.00 31.30 299 ASP A CA 1
ATOM 2043 C C . ASP A 1 299 ? 57.564 7.711 19.843 1.00 32.23 299 ASP A C 1
ATOM 2044 O O . ASP A 1 299 ? 57.978 8.818 19.508 1.00 33.14 299 ASP A O 1
ATOM 2049 N N . GLY A 1 300 ? 58.249 6.895 20.627 1.00 32.26 300 GLY A N 1
ATOM 2050 C CA . GLY A 1 300 ? 59.597 7.174 21.087 1.00 33.28 300 GLY A CA 1
ATOM 2051 C C . GLY A 1 300 ? 59.996 6.061 22.031 1.00 33.24 300 GLY A C 1
ATOM 2052 O O . GLY A 1 300 ? 59.238 5.106 22.219 1.00 32.50 300 GLY A O 1
ATOM 2053 N N . ILE A 1 301 ? 61.193 6.187 22.599 1.00 34.16 301 ILE A N 1
ATOM 2054 C CA . ILE A 1 301 ? 61.722 5.325 23.661 1.00 34.34 301 ILE A CA 1
ATOM 2055 C C . ILE A 1 301 ? 60.628 4.897 24.661 1.00 33.51 301 ILE A C 1
ATOM 2056 O O . ILE A 1 301 ? 59.814 5.719 25.080 1.00 33.29 301 ILE A O 1
ATOM 2061 N N . VAL A 1 302 ? 60.574 3.601 24.979 1.00 33.33 302 VAL A N 1
ATOM 2062 C CA . VAL A 1 302 ? 59.649 3.074 25.995 1.00 32.64 302 VAL A CA 1
ATOM 2063 C C . VAL A 1 302 ? 60.436 2.260 27.024 1.00 33.03 302 VAL A C 1
ATOM 2064 O O . VAL A 1 302 ? 61.073 1.255 26.681 1.00 33.31 302 VAL A O 1
ATOM 2068 N N . GLY A 1 303 ? 60.393 2.718 28.275 1.00 33.00 303 GLY A N 1
ATOM 2069 C CA . GLY A 1 303 ? 61.000 2.002 29.396 1.00 33.36 303 GLY A CA 1
ATOM 2070 C C . GLY A 1 303 ? 60.175 0.799 29.825 1.00 32.62 303 GLY A C 1
ATOM 2071 O O . GLY A 1 303 ? 58.941 0.847 29.860 1.00 31.91 303 GLY A O 1
ATOM 2072 N N . GLY A 1 304 ? 60.859 -0.285 30.161 1.00 33.00 304 GLY A N 1
ATOM 2073 C CA . GLY A 1 304 ? 60.181 -1.524 30.523 1.00 32.71 304 GLY A CA 1
ATOM 2074 C C . GLY A 1 304 ? 60.878 -2.252 31.642 1.00 33.19 304 GLY A C 1
ATOM 2075 O O . GLY A 1 304 ? 62.061 -2.014 31.907 1.00 34.03 304 GLY A O 1
ATOM 2076 N N . THR A 1 305 ? 60.134 -3.125 32.313 1.00 32.81 305 THR A N 1
ATOM 2077 C CA . THR A 1 305 ? 60.720 -4.033 33.288 1.00 33.32 305 THR A CA 1
ATOM 2078 C C . THR A 1 305 ? 59.876 -5.260 33.546 1.00 33.06 305 THR A C 1
ATOM 2079 O O . THR A 1 305 ? 58.651 -5.234 33.389 1.00 32.43 305 THR A O 1
ATOM 2083 N N . LEU A 1 306 ? 60.565 -6.333 3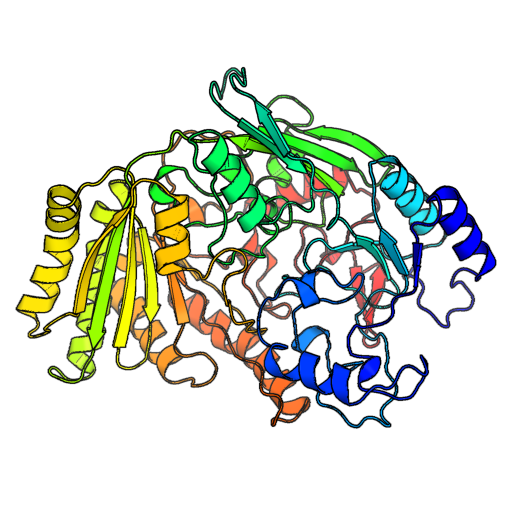3.922 1.00 33.75 306 LEU A N 1
ATOM 2084 C CA . LEU A 1 306 ? 59.981 -7.387 34.726 1.00 33.86 306 LEU A CA 1
ATOM 2085 C C . LEU A 1 306 ? 60.243 -7.000 36.178 1.00 34.13 306 LEU A C 1
ATOM 2086 O O . LEU A 1 306 ? 61.363 -6.614 36.541 1.00 34.56 306 LEU A O 1
ATOM 2091 N N . LEU A 1 307 ? 59.196 -7.091 36.993 1.00 33.91 307 LEU A N 1
ATOM 2092 C CA . LEU A 1 307 ? 59.318 -6.962 38.436 1.00 34.41 307 LEU A CA 1
ATOM 2093 C C . LEU A 1 307 ? 58.530 -8.073 39.119 1.00 34.65 307 LEU A C 1
ATOM 2094 O O . LEU A 1 307 ? 57.295 -8.078 39.091 1.00 33.94 307 LEU A O 1
ATOM 2099 N N . GLY A 1 308 ? 59.258 -9.007 39.727 1.00 35.85 308 GLY A N 1
ATOM 2100 C CA . GLY A 1 308 ? 58.659 -10.163 40.386 1.00 36.72 308 GLY A CA 1
ATOM 2101 C C . GLY A 1 308 ? 59.159 -10.379 41.796 1.00 38.16 308 GLY A C 1
ATOM 2102 O O . GLY A 1 308 ? 60.305 -10.061 42.109 1.00 38.65 308 GLY A O 1
ATOM 2103 N N . PHE A 1 309 ? 58.284 -10.914 42.648 1.00 38.84 309 PHE A N 1
ATOM 2104 C CA . PHE A 1 309 ? 58.631 -11.306 44.018 1.00 40.16 309 PHE A CA 1
ATOM 2105 C C . PHE A 1 309 ? 57.729 -12.435 44.507 1.00 41.24 309 PHE A C 1
ATOM 2106 O O . PHE A 1 309 ? 56.604 -12.582 44.021 1.00 40.47 309 PHE A O 1
ATOM 2114 N N . ASN A 1 310 ? 58.222 -13.210 45.476 1.00 43.72 310 ASN A N 1
ATOM 2115 C CA . ASN A 1 310 ? 57.488 -14.369 46.003 1.00 45.66 310 ASN A CA 1
ATOM 2116 C C . ASN A 1 310 ? 57.573 -14.549 47.536 1.00 45.62 310 ASN A C 1
ATOM 2117 O O . ASN A 1 310 ? 58.076 -13.672 48.240 1.00 45.12 310 ASN A O 1
ATOM 2122 N N . ASP A 1 311 ? 57.073 -15.681 48.040 1.00 45.51 311 ASP A N 1
ATOM 2123 C CA . ASP A 1 311 ? 57.031 -15.937 49.491 1.00 45.65 311 ASP A CA 1
ATOM 2124 C C . ASP A 1 311 ? 58.087 -16.919 50.036 1.00 46.30 311 ASP A C 1
ATOM 2125 O O . ASP A 1 311 ? 58.082 -17.236 51.227 1.00 46.84 311 ASP A O 1
ATOM 2130 N N . SER A 1 312 ? 59.001 -17.351 49.163 1.00 46.33 312 SER A N 1
ATOM 2131 C CA . SER A 1 312 ? 60.017 -18.374 49.470 1.00 47.22 312 SER A CA 1
ATOM 2132 C C . SER A 1 312 ? 61.060 -17.986 50.515 1.00 47.64 312 SER A C 1
ATOM 2133 O O . SER A 1 312 ? 61.810 -18.847 50.983 1.00 49.05 312 SER A O 1
ATOM 2136 N N . ALA A 1 313 ? 61.104 -16.707 50.878 1.00 46.71 313 ALA A N 1
ATOM 2137 C CA . ALA A 1 313 ? 62.074 -16.185 51.844 1.00 46.73 313 ALA A CA 1
ATOM 2138 C C . ALA A 1 313 ? 61.415 -15.509 53.044 1.00 46.31 313 ALA A C 1
ATOM 2139 O O . ALA A 1 313 ? 62.047 -15.362 54.101 1.00 47.26 313 ALA A O 1
ATOM 2141 N N . VAL A 1 314 ? 60.153 -15.111 52.890 1.00 44.67 314 VAL A N 1
ATOM 2142 C CA . VAL A 1 314 ? 59.466 -14.299 53.912 1.00 44.04 314 VAL A CA 1
ATOM 2143 C C . VAL A 1 314 ? 58.189 -14.925 54.484 1.00 43.75 314 VAL A C 1
ATOM 2144 O O . VAL A 1 314 ? 57.665 -14.460 55.508 1.00 43.80 314 VAL A O 1
ATOM 2148 N N . GLY A 1 315 ? 57.700 -15.973 53.820 1.00 43.37 315 GLY A N 1
ATOM 2149 C CA . GLY A 1 315 ? 56.423 -16.598 54.160 1.00 43.10 315 GLY A CA 1
ATOM 2150 C C . GLY A 1 315 ? 55.263 -15.855 53.526 1.00 41.73 315 GLY A C 1
ATOM 2151 O O . GLY A 1 315 ? 55.402 -14.704 53.107 1.00 41.07 315 GLY A O 1
ATOM 2152 N N . ASN A 1 316 ? 54.108 -16.511 53.485 1.00 41.53 316 ASN A N 1
ATOM 2153 C CA . ASN A 1 316 ? 52.942 -16.023 52.748 1.00 40.52 316 ASN A CA 1
ATOM 2154 C C . ASN A 1 316 ? 52.328 -14.742 53.311 1.00 40.22 316 ASN A C 1
ATOM 2155 O O . ASN A 1 316 ? 51.774 -13.930 52.557 1.00 39.26 316 ASN A O 1
ATOM 2160 N N . GLU A 1 317 ? 52.429 -14.566 54.626 1.00 41.05 317 GLU A N 1
ATOM 2161 C CA . GLU A 1 317 ? 51.865 -13.396 55.289 1.00 41.01 317 GLU A CA 1
ATOM 2162 C C . GLU A 1 317 ? 52.554 -12.079 54.918 1.00 40.11 317 GLU A C 1
ATOM 2163 O O . GLU A 1 317 ? 51.874 -11.064 54.720 1.00 39.41 317 GLU A O 1
ATOM 2169 N N . VAL A 1 318 ? 53.888 -12.109 54.832 1.00 39.94 318 VAL A N 1
ATOM 2170 C CA . VAL A 1 318 ? 54.692 -10.941 54.422 1.00 39.16 318 VAL A CA 1
ATOM 2171 C C . VAL A 1 318 ? 54.479 -10.668 52.930 1.00 37.92 318 VAL A C 1
ATOM 2172 O O . VAL A 1 318 ? 54.398 -9.502 52.521 1.00 37.39 318 VAL A O 1
ATOM 2176 N N . TYR A 1 319 ? 54.369 -11.745 52.139 1.00 37.47 319 TYR A N 1
ATOM 2177 C CA . TYR A 1 319 ? 54.028 -11.661 50.711 1.00 36.35 319 TYR A CA 1
ATOM 2178 C C . TYR A 1 319 ? 52.776 -10.819 50.461 1.00 35.50 319 TYR A C 1
ATOM 2179 O O . TYR A 1 319 ? 52.810 -9.919 49.627 1.00 34.82 319 TYR A O 1
ATOM 2188 N N . TRP A 1 320 ? 51.688 -11.111 51.184 1.00 35.54 320 TRP A N 1
ATOM 2189 C CA . TRP A 1 320 ? 50.422 -10.396 50.983 1.00 34.95 320 TRP A CA 1
ATOM 2190 C C . TRP A 1 320 ? 50.437 -8.942 51.447 1.00 34.73 320 TRP A C 1
ATOM 2191 O O . TRP A 1 320 ? 49.743 -8.096 50.874 1.00 34.14 320 TRP A O 1
ATOM 2202 N N . GLU A 1 321 ? 51.245 -8.661 52.463 1.00 35.27 321 GLU A N 1
ATOM 2203 C CA . GLU A 1 321 ? 51.487 -7.294 52.897 1.00 35.28 321 GLU A CA 1
ATOM 2204 C C . GLU A 1 321 ? 52.292 -6.524 51.848 1.00 34.59 321 GLU A C 1
ATOM 2205 O O . GLU A 1 321 ? 52.080 -5.316 51.667 1.00 34.34 321 GLU A O 1
ATOM 2211 N N . ALA A 1 322 ? 53.191 -7.235 51.159 1.00 34.19 322 ALA A N 1
ATOM 2212 C CA . ALA A 1 322 ? 54.044 -6.654 50.126 1.00 33.61 322 ALA A CA 1
ATOM 2213 C C . ALA A 1 322 ? 53.263 -6.311 48.845 1.00 32.69 322 ALA A C 1
ATOM 2214 O O . ALA A 1 322 ? 53.601 -5.350 48.148 1.00 32.39 322 ALA A O 1
ATOM 2216 N N . VAL A 1 323 ? 52.221 -7.100 48.571 1.00 32.30 323 VAL A N 1
ATOM 2217 C CA . VAL A 1 323 ? 51.277 -6.891 47.459 1.00 31.45 323 VAL A CA 1
ATOM 2218 C C . VAL A 1 323 ? 50.374 -5.690 47.775 1.00 31.26 323 VAL A C 1
ATOM 2219 O O . VAL A 1 323 ? 50.195 -4.795 46.935 1.00 30.89 323 VAL A O 1
ATOM 2223 N N . ALA A 1 324 ? 49.806 -5.688 48.981 1.00 31.72 324 ALA A N 1
ATOM 2224 C CA . ALA A 1 324 ? 49.120 -4.513 49.553 1.00 31.73 324 ALA A CA 1
ATOM 2225 C C . ALA A 1 324 ? 49.932 -3.215 49.385 1.00 31.62 324 ALA A C 1
ATOM 2226 O O . ALA A 1 324 ? 49.384 -2.194 48.959 1.00 31.35 324 ALA A O 1
ATOM 2228 N N . ALA A 1 325 ? 51.231 -3.284 49.697 1.00 31.86 325 ALA A N 1
ATOM 2229 C CA . ALA A 1 325 ? 52.147 -2.136 49.625 1.00 31.95 325 ALA A CA 1
ATOM 2230 C C . ALA A 1 325 ? 52.502 -1.749 48.189 1.00 31.27 325 ALA A C 1
ATOM 2231 O O . ALA A 1 325 ? 52.579 -0.566 47.877 1.00 31.23 325 ALA A O 1
ATOM 2233 N N . PHE A 1 326 ? 52.741 -2.749 47.338 1.00 30.94 326 PHE A N 1
ATOM 2234 C CA . PHE A 1 326 ? 52.917 -2.556 45.889 1.00 30.32 326 PHE A CA 1
ATOM 2235 C C . PHE A 1 326 ? 51.752 -1.758 45.314 1.00 29.86 326 PHE A C 1
ATOM 2236 O O . PHE A 1 326 ? 51.962 -0.799 44.554 1.00 29.64 326 PHE A O 1
ATOM 2244 N N . HIS A 1 327 ? 50.533 -2.155 45.696 1.00 29.75 327 HIS A N 1
ATOM 2245 C CA . HIS A 1 327 ? 49.314 -1.465 45.295 1.00 29.45 327 HIS A CA 1
ATOM 2246 C C . HIS A 1 327 ? 49.287 -0.016 45.770 1.00 29.85 327 HIS A C 1
ATOM 2247 O O . HIS A 1 327 ? 49.005 0.887 44.976 1.00 29.48 327 HIS A O 1
ATOM 2254 N N . ALA A 1 328 ? 49.583 0.189 47.058 1.00 30.52 328 ALA A N 1
ATOM 2255 C CA . ALA A 1 328 ? 49.647 1.524 47.649 1.00 31.26 328 ALA A CA 1
ATOM 2256 C C . ALA A 1 328 ? 50.733 2.401 47.012 1.00 31.31 328 ALA A C 1
ATOM 2257 O O . ALA A 1 328 ? 50.626 3.623 47.048 1.00 31.70 328 ALA A O 1
ATOM 2259 N N . LEU A 1 329 ? 51.753 1.780 46.416 1.00 31.15 329 LEU A N 1
ATOM 2260 C CA . LEU A 1 329 ? 52.860 2.526 45.804 1.00 31.52 329 LEU A CA 1
ATOM 2261 C C . LEU A 1 329 ? 52.656 2.937 44.333 1.00 31.10 329 LEU A C 1
ATOM 2262 O O . LEU A 1 329 ? 53.410 3.768 43.793 1.00 31.34 329 LEU A O 1
ATOM 2267 N N . LEU A 1 330 ? 51.626 2.362 43.707 1.00 30.63 330 LEU A N 1
ATOM 2268 C CA . LEU A 1 330 ? 51.261 2.670 42.316 1.00 30.23 330 LEU A CA 1
ATOM 2269 C C . LEU A 1 330 ? 50.902 4.125 41.984 1.00 30.52 330 LEU A C 1
ATOM 2270 O O . LEU A 1 330 ? 51.354 4.606 40.944 1.00 30.80 330 LEU A O 1
ATOM 2275 N N . PRO A 1 331 ? 50.085 4.820 42.822 1.00 30.85 331 PRO A N 1
ATOM 2276 C CA . PRO A 1 331 ? 49.594 6.165 42.474 1.00 31.15 331 PRO A CA 1
ATOM 2277 C C . PRO A 1 331 ? 50.540 7.127 41.735 1.00 31.39 331 PRO A C 1
ATOM 2278 O O . PRO A 1 331 ? 50.187 7.569 40.643 1.00 31.12 331 PRO A O 1
ATOM 2282 N N . ASP A 1 332 ? 51.715 7.422 42.296 1.00 32.00 332 ASP A N 1
ATOM 2283 C CA . ASP A 1 332 ? 52.681 8.347 41.661 1.00 32.55 332 ASP A CA 1
ATOM 2284 C C . ASP A 1 332 ? 53.287 7.805 40.367 1.00 31.79 332 ASP A C 1
ATOM 2285 O O . ASP A 1 332 ? 53.623 8.575 39.463 1.00 32.02 332 ASP A O 1
ATOM 2290 N N . PHE A 1 333 ? 53.443 6.485 40.307 1.00 31.00 333 PHE A N 1
ATOM 2291 C CA . PHE A 1 333 ? 53.951 5.796 39.127 1.00 30.22 333 PHE A CA 1
ATOM 2292 C C . PHE A 1 333 ? 52.955 5.906 37.973 1.00 29.41 333 PHE A C 1
ATOM 2293 O O . PHE A 1 333 ? 53.344 6.201 36.846 1.00 29.26 333 PHE A O 1
ATOM 2301 N N . LEU A 1 334 ? 51.674 5.693 38.271 1.00 28.84 334 LEU A N 1
ATOM 2302 C CA . LEU A 1 334 ? 50.608 5.791 37.275 1.00 28.20 334 LEU A CA 1
ATOM 2303 C C . LEU A 1 334 ? 50.324 7.217 36.810 1.00 28.77 334 LEU A C 1
ATOM 2304 O O . LEU A 1 334 ? 50.058 7.434 35.623 1.00 28.53 334 LEU A O 1
ATOM 2309 N N . ASP A 1 335 ? 50.381 8.178 37.744 1.00 29.60 335 ASP A N 1
ATOM 2310 C CA . ASP A 1 335 ? 50.197 9.610 37.447 1.00 30.30 335 ASP A CA 1
ATOM 2311 C C . ASP A 1 335 ? 51.290 10.196 36.550 1.00 30.55 335 ASP A C 1
ATOM 2312 O O . ASP A 1 335 ? 51.099 11.259 35.961 1.00 30.99 335 ASP A O 1
ATOM 2317 N N . GLY A 1 336 ? 52.438 9.524 36.486 1.00 30.45 336 GLY A N 1
ATOM 2318 C CA . GLY A 1 336 ? 53.545 9.916 35.620 1.00 30.78 336 GLY A CA 1
ATOM 2319 C C . GLY A 1 336 ? 53.422 9.380 34.200 1.00 30.32 336 GLY A C 1
ATOM 2320 O O . GLY A 1 336 ? 54.337 9.558 33.399 1.00 30.67 336 GLY A O 1
ATOM 2321 N N . GLY A 1 337 ? 52.300 8.722 33.893 1.00 29.55 337 GLY A N 1
ATOM 2322 C CA . GLY A 1 337 ? 52.020 8.181 32.561 1.00 28.99 337 GLY A CA 1
ATOM 2323 C C . GLY A 1 337 ? 52.380 6.717 32.355 1.00 28.58 337 GLY A C 1
ATOM 2324 O O . GLY A 1 337 ? 52.345 6.230 31.228 1.00 28.31 337 GLY A O 1
ATOM 2325 N N . ASN A 1 338 ? 52.703 6.018 33.447 1.00 28.60 338 ASN A N 1
ATOM 2326 C CA . ASN A 1 338 ? 53.199 4.636 33.413 1.00 28.29 338 ASN A CA 1
ATOM 2327 C C . ASN A 1 338 ? 52.143 3.629 33.855 1.00 27.72 338 ASN A C 1
ATOM 2328 O O . ASN A 1 338 ? 51.126 4.019 34.424 1.00 27.66 338 ASN A O 1
ATOM 2333 N N . SER A 1 339 ? 52.395 2.339 33.605 1.00 27.46 339 SER A N 1
ATOM 2334 C CA . SER A 1 339 ? 51.490 1.275 34.033 1.00 27.12 339 SER A CA 1
ATOM 2335 C C . SER A 1 339 ? 52.216 0.003 34.435 1.00 27.26 339 SER A C 1
ATOM 2336 O O . SER A 1 339 ? 53.331 -0.268 33.959 1.00 27.71 339 SER A O 1
ATOM 2339 N N . PHE A 1 340 ? 51.568 -0.773 35.307 1.00 26.89 340 PHE A N 1
ATOM 2340 C CA . PHE A 1 340 ? 51.944 -2.163 35.555 1.00 26.86 340 PHE A CA 1
ATOM 2341 C C . PHE A 1 340 ? 50.825 -3.083 35.136 1.00 26.54 340 PHE A C 1
ATOM 2342 O O . PHE A 1 340 ? 49.668 -2.890 35.525 1.00 26.23 340 PHE A O 1
ATOM 2350 N N . THR A 1 341 ? 51.180 -4.063 34.308 1.00 26.77 341 THR A N 1
ATOM 2351 C CA . THR A 1 341 ? 50.338 -5.222 34.069 1.00 26.75 341 THR A CA 1
ATOM 2352 C C . THR A 1 341 ? 50.995 -6.399 34.809 1.00 27.08 341 THR A C 1
ATOM 2353 O O . THR A 1 341 ? 52.210 -6.617 34.704 1.00 27.31 341 THR A O 1
ATOM 2357 N N . TYR A 1 342 ? 50.209 -7.108 35.617 1.00 27.03 342 TYR A N 1
ATOM 2358 C CA . TYR A 1 342 ? 50.773 -8.098 36.506 1.00 27.45 342 TYR A CA 1
ATOM 2359 C C . TYR A 1 342 ? 49.885 -9.314 36.779 1.00 27.77 342 TYR A C 1
ATOM 2360 O O . TYR A 1 342 ? 48.664 -9.259 36.617 1.00 27.68 342 TYR A O 1
ATOM 2369 N N . SER A 1 343 ? 50.538 -10.404 37.179 1.00 28.15 343 SER A N 1
ATOM 2370 C CA . SER A 1 343 ? 49.896 -11.652 37.569 1.00 28.46 343 SER A CA 1
ATOM 2371 C C . SER A 1 343 ? 49.950 -11.770 39.087 1.00 28.76 343 SER A C 1
ATOM 2372 O O . SER A 1 343 ? 51.017 -11.628 39.694 1.00 28.94 343 SER A O 1
ATOM 2375 N N . VAL A 1 344 ? 48.788 -11.985 39.694 1.00 28.77 344 VAL A N 1
ATOM 2376 C CA . VAL A 1 344 ? 48.695 -12.162 41.143 1.00 29.32 344 VAL A CA 1
ATOM 2377 C C . VAL A 1 344 ? 48.485 -13.660 41.410 1.00 30.03 344 VAL A C 1
ATOM 2378 O O . VAL A 1 344 ? 47.411 -14.194 41.137 1.00 30.05 344 VAL A O 1
ATOM 2382 N N . GLY A 1 345 ? 49.513 -14.323 41.931 1.00 30.79 345 GLY A N 1
ATOM 2383 C CA . GLY A 1 345 ? 49.383 -15.711 42.378 1.00 31.86 345 GLY A CA 1
ATOM 2384 C C . GLY A 1 345 ? 49.346 -15.837 43.890 1.00 32.67 345 GLY A C 1
ATOM 2385 O O . GLY A 1 345 ? 49.611 -14.868 44.605 1.00 32.60 345 GLY A O 1
ATOM 2386 N N . ASN A 1 346 ? 49.036 -17.046 44.366 1.00 33.60 346 ASN A N 1
ATOM 2387 C CA . ASN A 1 346 ? 48.952 -17.380 45.797 1.00 34.47 346 ASN A CA 1
ATOM 2388 C C . ASN A 1 346 ? 50.290 -17.232 46.536 1.00 34.85 346 ASN A C 1
ATOM 2389 O O . ASN A 1 346 ? 50.307 -17.052 47.755 1.00 35.37 346 ASN A O 1
ATOM 2394 N N . ASN A 1 347 ? 51.399 -17.307 45.797 1.00 34.81 347 ASN A N 1
ATOM 2395 C CA . ASN A 1 347 ? 52.748 -17.302 46.377 1.00 35.35 347 ASN A CA 1
ATOM 2396 C C . ASN A 1 347 ? 53.712 -16.342 45.677 1.00 34.74 347 ASN A C 1
ATOM 2397 O O . ASN A 1 347 ? 54.776 -16.043 46.218 1.00 35.13 347 ASN A O 1
ATOM 2402 N N . SER A 1 348 ? 53.356 -15.877 44.480 1.00 33.98 348 SER A N 1
ATOM 2403 C CA . SER A 1 348 ? 54.210 -14.943 43.729 1.00 33.49 348 SER A CA 1
ATOM 2404 C C . SER A 1 348 ? 53.425 -13.931 42.905 1.00 32.49 348 SER A C 1
ATOM 2405 O O . SER A 1 348 ? 52.279 -14.192 42.527 1.00 32.19 348 SER A O 1
ATOM 2408 N N . LEU A 1 349 ? 54.051 -12.773 42.677 1.00 32.03 349 LEU A N 1
ATOM 2409 C CA . LEU A 1 349 ? 53.534 -11.709 41.805 1.00 31.21 349 LEU A CA 1
ATOM 2410 C C . LEU A 1 349 ? 54.566 -11.392 40.724 1.00 31.07 349 LEU A C 1
ATOM 2411 O O . LEU A 1 349 ? 55.745 -11.155 41.016 1.00 31.42 349 LEU A O 1
ATOM 2416 N N . THR A 1 350 ? 54.108 -11.378 39.478 1.00 30.52 350 THR A N 1
ATOM 2417 C CA . THR A 1 350 ? 54.974 -11.085 38.343 1.00 30.39 350 THR A CA 1
ATOM 2418 C C . THR A 1 350 ? 54.374 -9.926 37.588 1.00 29.61 350 THR A C 1
ATOM 2419 O O . THR A 1 350 ? 53.242 -10.017 37.110 1.00 29.28 350 THR A O 1
ATOM 2423 N N . ALA A 1 351 ? 55.140 -8.846 37.477 1.00 29.53 351 ALA A N 1
ATOM 2424 C CA . ALA A 1 351 ? 54.672 -7.623 36.846 1.00 28.75 351 ALA A CA 1
ATOM 2425 C C . ALA A 1 351 ? 55.538 -7.242 35.682 1.00 28.80 351 ALA A C 1
ATOM 2426 O O . ALA A 1 351 ? 56.755 -7.430 35.715 1.00 29.14 351 ALA A O 1
ATOM 2428 N N . TYR A 1 352 ? 54.885 -6.701 34.657 1.00 28.42 352 TYR A N 1
ATOM 2429 C CA . TYR A 1 352 ? 55.553 -6.070 33.526 1.00 28.68 352 TYR A CA 1
ATOM 2430 C C . TYR A 1 352 ? 55.245 -4.587 33.520 1.00 28.21 352 TYR A C 1
ATOM 2431 O O . TYR A 1 352 ? 54.075 -4.187 33.512 1.00 27.52 352 TYR A O 1
ATOM 2440 N N . GLY A 1 353 ? 56.304 -3.786 33.543 1.00 28.59 353 GLY A N 1
ATOM 2441 C CA . GLY A 1 353 ? 56.185 -2.331 33.571 1.00 28.69 353 GLY A CA 1
ATOM 2442 C C . GLY A 1 353 ? 56.249 -1.674 32.208 1.00 28.68 353 GLY A C 1
ATOM 2443 O O . GLY A 1 353 ? 57.019 -2.098 31.347 1.00 28.91 353 GLY A O 1
ATOM 2444 N N . THR A 1 354 ? 55.446 -0.622 32.039 1.00 28.48 354 THR A N 1
ATOM 2445 C CA . THR A 1 354 ? 55.401 0.182 30.815 1.00 28.55 354 THR A CA 1
ATOM 2446 C C . THR A 1 354 ? 55.602 1.657 31.190 1.00 29.03 354 THR A C 1
ATOM 2447 O O . THR A 1 354 ? 54.776 2.262 31.882 1.00 28.62 354 THR A O 1
ATOM 2451 N N . MET A 1 355 ? 56.719 2.211 30.732 1.00 29.89 355 MET A N 1
ATOM 2452 C CA . MET A 1 355 ? 57.161 3.537 31.148 1.00 30.75 355 MET A CA 1
ATOM 2453 C C . MET A 1 355 ? 57.504 4.418 29.931 1.00 31.21 355 MET A C 1
ATOM 2454 O O . MET A 1 355 ? 58.686 4.627 29.629 1.00 31.89 355 MET A O 1
ATOM 2459 N N . PRO A 1 356 ? 56.467 4.922 29.215 1.00 31.00 356 PRO A N 1
ATOM 2460 C CA . PRO A 1 356 ? 56.713 5.615 27.932 1.00 31.52 356 PRO A CA 1
ATOM 2461 C C . PRO A 1 356 ? 57.637 6.825 28.062 1.00 32.53 356 PRO A C 1
ATOM 2462 O O . PRO A 1 356 ? 57.483 7.628 28.983 1.00 32.84 356 PRO A O 1
ATOM 2466 N N . GLY A 1 357 ? 58.614 6.921 27.167 1.00 33.29 357 GLY A N 1
ATOM 2467 C CA . GLY A 1 357 ? 59.572 8.029 27.169 1.00 34.48 357 GLY A CA 1
ATOM 2468 C C . GLY A 1 357 ? 60.636 8.000 28.256 1.00 35.29 357 GLY A C 1
ATOM 2469 O O . GLY A 1 357 ? 61.416 8.958 28.375 1.00 36.33 357 GLY A O 1
ATOM 2470 N N . ALA A 1 358 ? 60.676 6.923 29.044 1.00 34.85 358 ALA A N 1
ATOM 2471 C CA . ALA A 1 358 ? 61.645 6.785 30.137 1.00 35.63 358 ALA A CA 1
ATOM 2472 C C . ALA A 1 358 ? 62.890 6.038 29.687 1.00 36.39 358 ALA A C 1
ATOM 2473 O O . ALA A 1 358 ? 62.784 4.932 29.170 1.00 36.14 358 ALA A O 1
ATOM 2475 N N . ASP A 1 359 ? 64.065 6.645 29.866 1.00 37.65 359 ASP A N 1
ATOM 2476 C CA . ASP A 1 359 ? 65.317 5.909 29.662 1.00 38.56 359 ASP A CA 1
ATOM 2477 C C . ASP A 1 359 ? 65.691 5.111 30.923 1.00 38.68 359 ASP A C 1
ATOM 2478 O O . ASP A 1 359 ? 64.908 5.053 31.886 1.00 37.98 359 ASP A O 1
ATOM 2483 N N . ARG A 1 360 ? 66.880 4.505 30.905 1.00 39.53 360 ARG A N 1
ATOM 2484 C CA . ARG A 1 360 ? 67.322 3.603 31.965 1.00 39.56 360 ARG A CA 1
ATOM 2485 C C . ARG A 1 360 ? 67.443 4.265 33.353 1.00 39.79 360 ARG A C 1
ATOM 2486 O O . ARG A 1 360 ? 67.072 3.659 34.367 1.00 39.22 360 ARG A O 1
ATOM 2494 N N . ASP A 1 361 ? 67.943 5.499 33.393 1.00 40.37 361 ASP A N 1
ATOM 2495 C CA . ASP A 1 361 ? 68.007 6.247 34.653 1.00 40.71 361 ASP A CA 1
ATOM 2496 C C . ASP A 1 361 ? 66.606 6.578 35.173 1.00 39.56 361 ASP A C 1
ATOM 2497 O O . ASP A 1 361 ? 66.363 6.537 36.386 1.00 39.56 361 ASP A O 1
ATOM 2502 N N . ALA A 1 362 ? 65.691 6.871 34.248 1.00 38.56 362 ALA A N 1
ATOM 2503 C CA . ALA A 1 362 ? 64.304 7.195 34.580 1.00 37.47 362 ALA A CA 1
ATOM 2504 C C . ALA A 1 362 ? 63.519 5.963 35.057 1.00 36.40 362 ALA A C 1
ATOM 2505 O O . ALA A 1 362 ? 62.772 6.047 36.033 1.00 35.95 362 ALA A O 1
ATOM 2507 N N . VAL A 1 363 ? 63.711 4.829 34.378 1.00 36.04 363 VAL A N 1
ATOM 2508 C CA . VAL A 1 363 ? 63.184 3.526 34.821 1.00 35.19 363 VAL A CA 1
ATOM 2509 C C . VAL A 1 363 ? 63.609 3.248 36.275 1.00 35.54 363 VAL A C 1
ATOM 2510 O O . VAL A 1 363 ? 62.754 3.001 37.134 1.00 35.03 363 VAL A O 1
ATOM 2514 N N . ASP A 1 364 ? 64.917 3.339 36.538 1.00 36.37 364 ASP A N 1
ATOM 2515 C CA . ASP A 1 364 ? 65.491 3.116 37.873 1.00 36.84 364 ASP A CA 1
ATOM 2516 C C . ASP A 1 364 ? 64.866 3.997 38.963 1.00 36.68 364 ASP A C 1
ATOM 2517 O O . ASP A 1 364 ? 64.506 3.491 40.031 1.00 36.37 364 ASP A O 1
ATOM 2522 N N . ARG A 1 365 ? 64.713 5.293 38.673 1.00 36.77 365 ARG A N 1
ATOM 2523 C CA . ARG A 1 365 ? 64.062 6.239 39.605 1.00 36.85 365 ARG A CA 1
ATOM 2524 C C . ARG A 1 365 ? 62.585 5.875 39.817 1.00 35.80 365 ARG A C 1
ATOM 2525 O O . ARG A 1 365 ? 62.084 5.931 40.948 1.00 35.61 365 ARG A O 1
ATOM 2533 N N . LEU A 1 366 ? 61.914 5.461 38.736 1.00 34.96 366 LEU A N 1
ATOM 2534 C CA . LEU A 1 366 ? 60.511 5.032 38.802 1.00 34.11 366 LEU A CA 1
ATOM 2535 C C . LEU A 1 366 ? 60.318 3.743 39.612 1.00 33.96 366 LEU A C 1
ATOM 2536 O O . LEU A 1 366 ? 59.309 3.576 40.307 1.00 33.53 366 LEU A O 1
ATOM 2541 N N . LEU A 1 367 ? 61.293 2.844 39.528 1.00 34.43 367 LEU A N 1
ATOM 2542 C CA . LEU A 1 367 ? 61.189 1.549 40.200 1.00 34.53 367 LEU A CA 1
ATOM 2543 C C . LEU A 1 367 ? 61.640 1.577 41.668 1.00 35.37 367 LEU A C 1
ATOM 2544 O O . LEU A 1 367 ? 61.190 0.744 42.469 1.00 35.06 367 LEU A O 1
ATOM 2549 N N . ARG A 1 368 ? 62.480 2.559 42.007 1.00 36.47 368 ARG A N 1
ATOM 2550 C CA . ARG A 1 368 ? 63.104 2.679 43.333 1.00 37.47 368 ARG A CA 1
ATOM 2551 C C . ARG A 1 368 ? 62.159 2.657 44.550 1.00 37.32 368 ARG A C 1
ATOM 2552 O O . ARG A 1 368 ? 62.523 2.034 45.555 1.00 37.99 368 ARG A O 1
ATOM 2560 N N . PRO A 1 369 ? 60.955 3.287 44.472 1.00 36.64 369 PRO A N 1
ATOM 2561 C CA . PRO A 1 369 ? 60.048 3.139 45.630 1.00 36.53 369 PRO A CA 1
ATOM 2562 C C . PRO A 1 369 ? 59.566 1.700 45.861 1.00 35.95 369 PRO A C 1
ATOM 2563 O O . PRO A 1 369 ? 59.546 1.242 47.014 1.00 36.26 369 PRO A O 1
ATOM 2567 N N . PHE A 1 370 ? 59.202 1.007 44.777 1.00 35.10 370 PHE A N 1
ATOM 2568 C CA . PHE A 1 370 ? 58.742 -0.385 44.820 1.00 34.57 370 PHE A CA 1
ATOM 2569 C C . PHE A 1 370 ? 59.836 -1.315 45.334 1.00 35.14 370 PHE A C 1
ATOM 2570 O O . PHE A 1 370 ? 59.567 -2.171 46.180 1.00 35.31 370 PHE A O 1
ATOM 2578 N N . LEU A 1 371 ? 61.062 -1.124 44.836 1.00 35.66 371 LEU A N 1
ATOM 2579 C CA . LEU A 1 371 ? 62.229 -1.942 45.224 1.00 36.49 371 LEU A CA 1
ATOM 2580 C C . LEU A 1 371 ? 62.672 -1.726 46.677 1.00 37.40 371 LEU A C 1
ATOM 2581 O O . LEU A 1 371 ? 63.091 -2.684 47.339 1.00 37.94 371 LEU A O 1
ATOM 2586 N N . ASP A 1 372 ? 62.579 -0.483 47.159 1.00 37.61 372 ASP A N 1
ATOM 2587 C CA . ASP A 1 372 ? 62.865 -0.163 48.555 1.00 38.51 372 ASP A CA 1
ATOM 2588 C C . ASP A 1 372 ? 61.848 -0.798 49.496 1.00 38.43 372 ASP A C 1
ATOM 2589 O O . ASP A 1 372 ? 62.227 -1.287 50.572 1.00 39.29 372 ASP A O 1
ATOM 2594 N N . ASP A 1 373 ? 60.570 -0.795 49.099 1.00 37.56 373 ASP A N 1
ATOM 2595 C CA . ASP A 1 373 ? 59.510 -1.388 49.921 1.00 37.45 373 ASP A CA 1
ATOM 2596 C C . ASP A 1 373 ? 59.723 -2.883 50.119 1.00 37.62 373 ASP A C 1
ATOM 2597 O O . ASP A 1 373 ? 59.626 -3.391 51.248 1.00 38.14 373 ASP A O 1
ATOM 2602 N N . LEU A 1 374 ? 60.024 -3.571 49.019 1.00 37.27 374 LEU A N 1
ATOM 2603 C CA . LEU A 1 374 ? 60.338 -4.997 49.049 1.00 37.56 374 LEU A CA 1
ATOM 2604 C C . LEU A 1 374 ? 61.588 -5.287 49.889 1.00 38.70 374 LEU A C 1
ATOM 2605 O O . LEU A 1 374 ? 61.568 -6.198 50.726 1.00 39.17 374 LEU A O 1
ATOM 2610 N N . ALA A 1 375 ? 62.647 -4.497 49.679 1.00 39.26 375 ALA A N 1
ATOM 2611 C CA . ALA A 1 375 ? 63.888 -4.593 50.461 1.00 40.58 375 ALA A CA 1
ATOM 2612 C C . ALA A 1 375 ? 63.623 -4.502 51.968 1.00 41.38 375 ALA A C 1
ATOM 2613 O O . ALA A 1 375 ? 64.118 -5.335 52.725 1.00 42.07 375 ALA A O 1
ATOM 2615 N N . SER A 1 376 ? 62.810 -3.525 52.384 1.00 41.50 376 SER A N 1
ATOM 2616 C CA . SER A 1 376 ? 62.474 -3.308 53.808 1.00 42.57 376 SER A CA 1
ATOM 2617 C C . SER A 1 376 ? 61.658 -4.455 54.420 1.00 42.82 376 SER A C 1
ATOM 2618 O O . SER A 1 376 ? 61.547 -4.575 55.653 1.00 43.83 376 SER A O 1
ATOM 2621 N N . ARG A 1 377 ? 61.089 -5.285 53.549 1.00 42.24 377 ARG A N 1
ATOM 2622 C CA . ARG A 1 377 ? 60.252 -6.403 53.958 1.00 42.39 377 ARG A CA 1
ATOM 2623 C C . ARG A 1 377 ? 60.970 -7.754 53.829 1.00 42.66 377 ARG A C 1
ATOM 2624 O O . ARG A 1 377 ? 60.353 -8.811 53.990 1.00 42.62 377 ARG A O 1
ATOM 2632 N N . GLY A 1 378 ? 62.277 -7.695 53.569 1.00 42.99 378 GLY A N 1
ATOM 2633 C CA . GLY A 1 378 ? 63.132 -8.872 53.442 1.00 43.65 378 GLY A CA 1
ATOM 2634 C C . GLY A 1 378 ? 62.954 -9.667 52.152 1.00 43.07 378 GLY A C 1
ATOM 2635 O O . GLY A 1 378 ? 63.313 -10.847 52.098 1.00 43.51 378 GLY A O 1
ATOM 2636 N N . ILE A 1 379 ? 62.399 -9.024 51.124 1.00 42.13 379 ILE A N 1
ATOM 2637 C CA . ILE A 1 379 ? 62.178 -9.649 49.806 1.00 41.62 379 ILE A CA 1
ATOM 2638 C C . ILE A 1 379 ? 63.269 -9.220 48.824 1.00 41.64 379 ILE A C 1
ATOM 2639 O O . ILE A 1 379 ? 63.563 -8.034 48.692 1.00 41.56 379 ILE A O 1
ATOM 2644 N N . THR A 1 380 ? 63.883 -10.203 48.172 1.00 42.25 380 THR A N 1
ATOM 2645 C CA . THR A 1 380 ? 64.759 -9.970 47.022 1.00 42.38 380 THR A CA 1
ATOM 2646 C C . THR A 1 380 ? 63.903 -10.145 45.764 1.00 41.59 380 THR A C 1
ATOM 2647 O O . THR A 1 380 ? 63.549 -11.275 45.403 1.00 41.64 380 THR A O 1
ATOM 2651 N N . PRO A 1 381 ? 63.546 -9.027 45.100 1.00 41.04 381 PRO A N 1
ATOM 2652 C CA . PRO A 1 381 ? 62.757 -9.157 43.872 1.00 40.12 381 PRO A CA 1
ATOM 2653 C C . PRO A 1 381 ? 63.578 -9.641 42.673 1.00 40.35 381 PRO A C 1
ATOM 2654 O O . PRO A 1 381 ? 64.812 -9.675 42.734 1.00 41.09 381 PRO A O 1
ATOM 2658 N N . VAL A 1 382 ? 62.879 -10.047 41.614 1.00 39.90 382 VAL A N 1
ATOM 2659 C CA . VAL A 1 382 ? 63.477 -10.231 40.289 1.00 40.06 382 VAL A CA 1
ATOM 2660 C C . VAL A 1 382 ? 63.155 -8.954 39.514 1.00 39.28 382 VAL A C 1
ATOM 2661 O O . VAL A 1 382 ? 61.984 -8.615 39.295 1.00 38.34 382 VAL A O 1
ATOM 2665 N N . VAL A 1 383 ? 64.210 -8.229 39.151 1.00 39.69 383 VAL A N 1
ATOM 2666 C CA . VAL A 1 383 ? 64.093 -6.932 38.487 1.00 39.05 383 VAL A CA 1
ATOM 2667 C C . VAL A 1 383 ? 64.895 -7.009 37.203 1.00 39.50 383 VAL A C 1
ATOM 2668 O O . VAL A 1 383 ? 66.108 -7.237 37.239 1.00 40.38 383 VAL A O 1
ATOM 2672 N N . GLN A 1 384 ? 64.216 -6.825 36.074 1.00 38.92 384 GLN A N 1
ATOM 2673 C CA . GLN A 1 384 ? 64.875 -6.852 34.766 1.00 39.45 384 GLN A CA 1
ATOM 2674 C C . GLN A 1 384 ? 64.445 -5.636 33.947 1.00 38.74 384 GLN A C 1
ATOM 2675 O O . GLN A 1 384 ? 63.514 -5.725 33.137 1.00 38.07 384 GLN A O 1
ATOM 2681 N N . PRO A 1 385 ? 65.106 -4.479 34.185 1.00 38.90 385 PRO A N 1
ATOM 2682 C CA . PRO A 1 385 ? 64.783 -3.268 33.449 1.00 38.26 385 PRO A CA 1
ATOM 2683 C C . PRO A 1 385 ? 65.335 -3.331 32.036 1.00 38.31 385 PRO A C 1
ATOM 2684 O O . PRO A 1 385 ? 66.324 -4.021 31.791 1.00 38.94 385 PRO A O 1
ATOM 2688 N N . ARG A 1 386 ? 64.676 -2.619 31.125 1.00 37.56 386 ARG A N 1
ATOM 2689 C CA . ARG A 1 386 ? 65.161 -2.406 29.757 1.00 37.72 386 ARG A CA 1
ATOM 2690 C C . ARG A 1 386 ? 64.588 -1.112 29.196 1.00 37.12 386 ARG A C 1
ATOM 2691 O O . ARG A 1 386 ? 63.726 -0.481 29.823 1.00 36.63 386 ARG A O 1
ATOM 2699 N N . VAL A 1 387 ? 65.099 -0.710 28.033 1.00 37.24 387 VAL A N 1
ATOM 2700 C CA . VAL A 1 387 ? 64.554 0.404 27.261 1.00 36.56 387 VAL A CA 1
ATOM 2701 C C . VAL A 1 387 ? 64.376 -0.079 25.810 1.00 36.32 387 VAL A C 1
ATOM 2702 O O . VAL A 1 387 ? 65.341 -0.500 25.171 1.00 36.94 387 VAL A O 1
ATOM 2706 N N . SER A 1 388 ? 63.144 -0.023 25.310 1.00 35.21 388 SER A N 1
ATOM 2707 C CA . SER A 1 388 ? 62.854 -0.320 23.903 1.00 35.16 388 SER A CA 1
ATOM 2708 C C . SER A 1 388 ? 62.902 0.969 23.069 1.00 35.31 388 SER A C 1
ATOM 2709 O O . SER A 1 388 ? 62.575 2.044 23.570 1.00 34.99 388 SER A O 1
ATOM 2712 N N . THR A 1 389 ? 63.328 0.843 21.810 1.00 35.74 389 THR A N 1
ATOM 2713 C CA . THR A 1 389 ? 63.431 1.969 20.870 1.00 36.11 389 THR A CA 1
ATOM 2714 C C . THR A 1 389 ? 62.066 2.585 20.570 1.00 35.17 389 THR A C 1
ATOM 2715 O O . THR A 1 389 ? 61.948 3.799 20.381 1.00 35.30 389 THR A O 1
ATOM 2719 N N . ASN A 1 390 ? 61.044 1.735 20.545 1.00 34.24 390 ASN A N 1
ATOM 2720 C CA . ASN A 1 390 ? 59.694 2.122 20.167 1.00 33.48 390 ASN A CA 1
ATOM 2721 C C . ASN A 1 390 ? 58.686 1.344 21.000 1.00 32.47 390 ASN A C 1
ATOM 2722 O O . ASN A 1 390 ? 59.071 0.468 21.785 1.00 32.65 390 ASN A O 1
ATOM 2727 N N . TYR A 1 391 ? 57.403 1.651 20.828 1.00 31.65 391 TYR A N 1
ATOM 2728 C CA . TYR A 1 391 ? 56.348 0.956 21.560 1.00 30.76 391 TYR A CA 1
ATOM 2729 C C . TYR A 1 391 ? 56.112 -0.477 21.102 1.00 30.80 391 TYR A C 1
ATOM 2730 O O . TYR A 1 391 ? 55.949 -1.362 21.952 1.00 30.74 391 TYR A O 1
ATOM 2739 N N . TYR A 1 392 ? 56.061 -0.691 19.779 1.00 31.06 392 TYR A N 1
ATOM 2740 C CA . TYR A 1 392 ? 55.832 -2.011 19.179 1.00 31.09 392 TYR A CA 1
ATOM 2741 C C . TYR A 1 392 ? 56.783 -3.036 19.797 1.00 31.35 392 TYR A C 1
ATOM 2742 O O . TYR A 1 392 ? 56.331 -4.064 20.308 1.00 31.05 392 TYR A O 1
ATOM 2751 N N . ASP A 1 393 ? 58.080 -2.717 19.789 1.00 31.97 393 ASP A N 1
ATOM 2752 C CA . ASP A 1 393 ? 59.121 -3.547 20.408 1.00 32.42 393 ASP A CA 1
ATOM 2753 C C . ASP A 1 393 ? 58.873 -3.856 21.859 1.00 31.87 393 ASP A C 1
ATOM 2754 O O . ASP A 1 393 ? 59.006 -5.010 22.262 1.00 31.95 393 ASP A O 1
ATOM 2759 N N . HIS A 1 394 ? 58.523 -2.824 22.635 1.00 31.46 394 HIS A N 1
ATOM 2760 C CA . HIS A 1 394 ? 58.174 -2.982 24.054 1.00 31.01 394 HIS A CA 1
ATOM 2761 C C . HIS A 1 394 ? 57.002 -3.941 24.234 1.00 30.61 394 HIS A C 1
ATOM 2762 O O . HIS A 1 394 ? 57.091 -4.879 25.037 1.00 30.65 394 HIS A O 1
ATOM 2769 N N . PHE A 1 395 ? 55.923 -3.693 23.485 1.00 30.47 395 PHE A N 1
ATOM 2770 C CA . PHE A 1 395 ? 54.719 -4.511 23.541 1.00 30.38 395 PHE A CA 1
ATOM 2771 C C . PHE A 1 395 ? 55.023 -6.001 23.344 1.00 31.10 395 PHE A C 1
ATOM 2772 O O . PHE A 1 395 ? 54.626 -6.830 24.169 1.00 30.69 395 PHE A O 1
ATOM 2780 N N . PHE A 1 396 ? 55.729 -6.327 22.260 1.00 32.22 396 PHE A N 1
ATOM 2781 C CA . PHE A 1 396 ? 55.955 -7.732 21.906 1.00 33.38 396 PHE A CA 1
ATOM 2782 C C . PHE A 1 396 ? 57.113 -8.414 22.641 1.00 34.43 396 PHE A C 1
ATOM 2783 O O . PHE A 1 396 ? 57.182 -9.650 22.661 1.00 35.12 396 PHE A O 1
ATOM 2791 N N . THR A 1 397 ? 57.986 -7.625 23.275 1.00 35.00 397 THR A N 1
ATOM 2792 C CA . THR A 1 397 ? 58.940 -8.170 24.246 1.00 36.12 397 THR A CA 1
ATOM 2793 C C . THR A 1 397 ? 58.151 -8.832 25.380 1.00 36.11 397 THR A C 1
ATOM 2794 O O . THR A 1 397 ? 58.412 -9.988 25.725 1.00 36.79 397 THR A O 1
ATOM 2798 N N . TYR A 1 398 ? 57.169 -8.102 25.915 1.00 35.80 398 TYR A N 1
ATOM 2799 C CA . TYR A 1 398 ? 56.417 -8.537 27.095 1.00 35.86 398 TYR A CA 1
ATOM 2800 C C . TYR A 1 398 ? 55.158 -9.366 26.824 1.00 35.91 398 TYR A C 1
ATOM 2801 O O . TYR A 1 398 ? 54.776 -10.201 27.664 1.00 36.25 398 TYR A O 1
ATOM 2810 N N . LEU A 1 399 ? 54.533 -9.160 25.665 1.00 35.55 399 LEU A N 1
ATOM 2811 C CA . LEU A 1 399 ? 53.211 -9.732 25.390 1.00 35.21 399 LEU A CA 1
ATOM 2812 C C . LEU A 1 399 ? 53.163 -10.446 24.032 1.00 35.79 399 LEU A C 1
ATOM 2813 O O . LEU A 1 399 ? 52.088 -10.660 23.447 1.00 35.68 399 LEU A O 1
ATOM 2818 N N . GLY A 1 400 ? 54.346 -10.836 23.556 1.00 36.43 400 GLY A N 1
ATOM 2819 C CA . GLY A 1 400 ? 54.493 -11.537 22.290 1.00 36.91 400 GLY A CA 1
ATOM 2820 C C . GLY A 1 400 ? 54.284 -13.040 22.426 1.00 37.46 400 GLY A C 1
ATOM 2821 O O . GLY A 1 400 ? 53.638 -13.481 23.387 1.00 37.39 400 GLY A O 1
ATOM 2822 N N . PRO A 1 401 ? 54.816 -13.837 21.487 1.00 37.95 401 PRO A N 1
ATOM 2823 C CA . PRO A 1 401 ? 55.622 -13.348 20.342 1.00 38.08 401 PRO A CA 1
ATOM 2824 C C . PRO A 1 401 ? 54.807 -12.639 19.262 1.00 37.41 401 PRO A C 1
ATOM 2825 O O . PRO A 1 401 ? 53.601 -12.884 19.136 1.00 36.97 401 PRO A O 1
ATOM 2829 N N . ALA A 1 402 ? 55.470 -11.756 18.512 1.00 37.30 402 ALA A N 1
ATOM 2830 C CA . ALA A 1 402 ? 54.858 -11.066 17.377 1.00 36.74 402 ALA A CA 1
ATOM 2831 C C . ALA A 1 402 ? 54.584 -12.072 16.250 1.00 37.27 402 ALA A C 1
ATOM 2832 O O . ALA A 1 402 ? 55.405 -12.969 16.029 1.00 38.29 402 ALA A O 1
ATOM 2834 N N . PRO A 1 403 ? 53.452 -11.947 15.542 1.00 36.64 403 PRO A N 1
ATOM 2835 C CA . PRO A 1 403 ? 52.494 -10.845 15.720 1.00 35.43 403 PRO A CA 1
ATOM 2836 C C . PRO A 1 403 ? 51.275 -11.174 16.583 1.00 34.48 403 PRO A C 1
ATOM 2837 O O . PRO A 1 403 ? 50.645 -10.257 17.122 1.00 33.65 403 PRO A O 1
ATOM 2841 N N . TYR A 1 404 ? 50.966 -12.459 16.730 1.00 34.57 404 TYR A N 1
ATOM 2842 C CA . TYR A 1 404 ? 49.669 -12.893 17.262 1.00 33.97 404 TYR A CA 1
ATOM 2843 C C . TYR A 1 404 ? 49.582 -13.024 18.781 1.00 33.32 404 TYR A C 1
ATOM 2844 O O . TYR A 1 404 ? 48.475 -13.056 19.335 1.00 32.75 404 TYR A O 1
ATOM 2853 N N . GLY A 1 405 ? 50.737 -13.083 19.444 1.00 33.44 405 GLY A N 1
ATOM 2854 C CA . GLY A 1 405 ? 50.802 -13.334 20.889 1.00 32.99 405 GLY A CA 1
ATOM 2855 C C . GLY A 1 405 ? 50.562 -14.809 21.206 1.00 33.78 405 GLY A C 1
ATOM 2856 O O . GLY A 1 405 ? 50.703 -15.679 20.337 1.00 34.33 405 GLY A O 1
ATOM 2857 N N . ASN A 1 406 ? 50.185 -15.085 22.448 1.00 33.48 406 ASN A N 1
ATOM 2858 C CA . ASN A 1 406 ? 49.938 -16.452 22.897 1.00 34.30 406 ASN A CA 1
ATOM 2859 C C . ASN A 1 406 ? 48.919 -16.451 24.041 1.00 33.44 406 ASN A C 1
ATOM 2860 O O . ASN A 1 406 ? 49.059 -17.194 25.022 1.00 34.05 406 ASN A O 1
ATOM 2865 N N . ALA A 1 407 ? 47.881 -15.629 23.895 1.00 29.23 407 ALA A N 1
ATOM 2866 C CA . ALA A 1 407 ? 46.971 -15.335 24.999 1.00 28.25 407 ALA A CA 1
ATOM 2867 C C . ALA A 1 407 ? 45.916 -16.424 25.186 1.00 27.57 407 ALA A C 1
ATOM 2868 O O . ALA A 1 407 ? 45.017 -16.585 24.343 1.00 27.28 407 ALA A O 1
ATOM 2870 N N . ALA A 1 408 ? 46.060 -17.167 26.292 1.00 26.97 408 ALA A N 1
ATOM 2871 C CA . ALA A 1 408 ? 45.112 -18.192 26.725 1.00 26.29 408 ALA A CA 1
ATOM 2872 C C . ALA A 1 408 ? 43.702 -17.636 26.795 1.00 25.34 408 ALA A C 1
ATOM 2873 O O . ALA A 1 408 ? 43.509 -16.461 27.127 1.00 25.24 408 ALA A O 1
ATOM 2875 N N . TYR A 1 409 ? 42.729 -18.463 26.433 1.00 24.65 409 TYR A N 1
ATOM 2876 C CA . TYR A 1 409 ? 41.342 -18.069 26.530 1.00 23.94 409 TYR A CA 1
ATOM 2877 C C . TYR A 1 409 ? 40.692 -18.748 27.709 1.00 24.04 409 TYR A C 1
ATOM 2878 O O . TYR A 1 409 ? 40.488 -19.976 27.705 1.00 24.21 409 TYR A O 1
ATOM 2887 N N . PHE A 1 410 ? 40.363 -17.942 28.712 1.00 23.85 410 PHE A N 1
ATOM 2888 C CA . PHE A 1 410 ? 39.631 -18.405 29.884 1.00 23.83 410 PHE A CA 1
ATOM 2889 C C . PHE A 1 410 ? 38.184 -17.914 29.774 1.00 23.23 410 PHE A C 1
ATOM 2890 O O . PHE A 1 410 ? 37.942 -16.713 29.822 1.00 23.10 410 PHE A O 1
ATOM 2898 N N . PRO A 1 411 ? 37.219 -18.834 29.603 1.00 23.03 411 PRO A N 1
ATOM 2899 C CA . PRO A 1 411 ? 35.805 -18.506 29.331 1.00 22.70 411 PRO A CA 1
ATOM 2900 C C . PRO A 1 411 ? 34.969 -18.064 30.540 1.00 22.62 411 PRO A C 1
ATOM 2901 O O . PRO A 1 411 ? 33.765 -17.772 30.393 1.00 22.47 411 PRO A O 1
ATOM 2905 N N . PHE A 1 412 ? 35.589 -18.061 31.718 1.00 22.77 412 PHE A N 1
ATOM 2906 C CA . PHE A 1 412 ? 34.947 -17.611 32.952 1.00 22.79 412 PHE A CA 1
ATOM 2907 C C . PHE A 1 412 ? 35.703 -16.394 33.506 1.00 22.87 412 PHE A C 1
ATOM 2908 O O . PHE A 1 412 ? 36.217 -16.421 34.636 1.00 23.24 412 PHE A O 1
ATOM 2916 N N . THR A 1 413 ? 35.756 -15.336 32.691 1.00 22.48 413 THR A N 1
ATOM 2917 C CA . THR A 1 413 ? 36.475 -14.116 33.023 1.00 22.46 413 THR A CA 1
ATOM 2918 C C . THR A 1 413 ? 35.529 -13.188 33.777 1.00 22.41 413 THR A C 1
ATOM 2919 O O . THR A 1 413 ? 34.399 -12.942 33.348 1.00 22.16 413 THR A O 1
ATOM 2923 N N . ASN A 1 414 ? 35.986 -12.726 34.934 1.00 22.76 414 ASN A N 1
ATOM 2924 C CA . ASN A 1 414 ? 35.268 -11.704 35.710 1.00 22.77 414 ASN A CA 1
ATOM 2925 C C . ASN A 1 414 ? 36.184 -10.514 35.889 1.00 22.54 414 ASN A C 1
ATOM 2926 O O . ASN A 1 414 ? 37.366 -10.598 35.547 1.00 22.50 414 ASN A O 1
ATOM 2931 N N . SER A 1 415 ? 35.651 -9.403 36.407 1.00 22.28 415 SER A N 1
ATOM 2932 C CA . SER A 1 415 ? 36.452 -8.207 36.589 1.00 22.18 415 SER A CA 1
ATOM 2933 C C . SER A 1 415 ? 35.937 -7.280 37.670 1.00 22.41 415 SER A C 1
ATOM 2934 O O . SER A 1 415 ? 34.735 -7.214 37.984 1.00 22.44 415 SER A O 1
ATOM 2937 N N . ARG A 1 416 ? 36.872 -6.531 38.217 1.00 22.57 416 ARG A N 1
ATOM 2938 C CA . ARG A 1 416 ? 36.509 -5.386 39.004 1.00 22.80 416 ARG A CA 1
ATOM 2939 C C . ARG A 1 416 ? 37.429 -4.245 38.618 1.00 22.78 416 ARG A C 1
ATOM 2940 O O . ARG A 1 416 ? 38.645 -4.442 38.486 1.00 22.95 416 ARG A O 1
ATOM 2948 N N . ILE A 1 417 ? 36.830 -3.083 38.350 1.00 22.59 417 ILE A N 1
ATOM 2949 C CA . ILE A 1 417 ? 37.559 -1.829 38.310 1.00 22.72 417 ILE A CA 1
ATOM 2950 C C . ILE A 1 417 ? 37.590 -1.368 39.763 1.00 23.22 417 ILE A C 1
ATOM 2951 O O . ILE A 1 417 ? 36.542 -1.171 40.381 1.00 23.15 417 ILE A O 1
ATOM 2956 N N . ILE A 1 418 ? 38.805 -1.252 40.290 1.00 23.71 418 ILE A N 1
ATOM 2957 C CA . ILE A 1 418 ? 39.046 -0.966 41.709 1.00 24.49 418 ILE A CA 1
ATOM 2958 C C . ILE A 1 418 ? 39.481 0.506 41.892 1.00 24.92 418 ILE A C 1
ATOM 2959 O O . ILE A 1 418 ? 40.555 0.889 41.419 1.00 24.83 418 ILE A O 1
ATOM 2964 N N . PRO A 1 419 ? 38.641 1.328 42.566 1.00 25.51 419 PRO A N 1
ATOM 2965 C CA . PRO A 1 419 ? 38.968 2.746 42.863 1.00 26.19 419 PRO A CA 1
ATOM 2966 C C . PRO A 1 419 ? 40.306 2.931 43.577 1.00 27.08 419 PRO A C 1
ATOM 2967 O O . PRO A 1 419 ? 40.653 2.137 44.452 1.00 27.56 419 PRO A O 1
ATOM 2971 N N . ARG A 1 420 ? 41.044 3.965 43.190 1.00 27.77 420 ARG A N 1
ATOM 2972 C CA . ARG A 1 420 ? 42.263 4.404 43.894 1.00 28.78 420 ARG A CA 1
ATOM 2973 C C . ARG A 1 420 ? 42.085 4.629 45.404 1.00 29.26 420 ARG A C 1
ATOM 2974 O O . ARG A 1 420 ? 42.983 4.291 46.192 1.00 29.84 420 ARG A O 1
ATOM 2982 N N . SER A 1 421 ? 40.938 5.184 45.800 1.00 29.02 421 SER A N 1
ATOM 2983 C CA . SER A 1 421 ? 40.688 5.544 47.213 1.00 29.59 421 SER A CA 1
ATOM 2984 C C . SER A 1 421 ? 40.633 4.312 48.128 1.00 29.69 421 SER A C 1
ATOM 2985 O O . SER A 1 421 ? 40.986 4.393 49.301 1.00 30.18 421 SER A O 1
ATOM 2988 N N . LEU A 1 422 ? 40.211 3.177 47.572 1.00 29.07 422 LEU A N 1
ATOM 2989 C CA . LEU A 1 422 ? 40.216 1.901 48.299 1.00 29.28 422 LEU A CA 1
ATOM 2990 C C . LEU A 1 422 ? 41.630 1.424 48.617 1.00 29.67 422 LEU A C 1
ATOM 2991 O O . LEU A 1 422 ? 41.909 1.021 49.755 1.00 30.37 422 LEU A O 1
ATOM 2996 N N . VAL A 1 423 ? 42.516 1.523 47.632 1.00 29.29 423 VAL A N 1
ATOM 2997 C CA . VAL A 1 423 ? 43.912 1.103 47.753 1.00 29.79 423 VAL A CA 1
ATOM 2998 C C . VAL A 1 423 ? 44.743 2.020 48.662 1.00 30.73 423 VAL A C 1
ATOM 2999 O O . VAL A 1 423 ? 45.556 1.551 49.457 1.00 31.39 423 VAL A O 1
ATOM 3003 N N . THR A 1 424 ? 44.555 3.327 48.523 1.00 31.15 424 THR A N 1
ATOM 3004 C CA . THR A 1 424 ? 45.381 4.312 49.247 1.00 32.15 424 THR A CA 1
ATOM 3005 C C . THR A 1 424 ? 45.051 4.451 50.744 1.00 33.09 424 THR A C 1
ATOM 3006 O O . THR A 1 424 ? 45.878 4.959 51.516 1.00 33.87 424 THR A O 1
ATOM 3010 N N . ASP A 1 425 ? 43.863 3.987 51.146 1.00 33.24 425 ASP A N 1
ATOM 3011 C CA . ASP A 1 425 ? 43.513 3.832 52.568 1.00 34.22 425 ASP A CA 1
ATOM 3012 C C . ASP A 1 425 ? 43.816 2.391 53.059 1.00 34.42 425 ASP A C 1
ATOM 3013 O O . ASP A 1 425 ? 43.131 1.448 52.647 1.00 33.81 425 ASP A O 1
ATOM 3018 N N . PRO A 1 426 ? 44.819 2.228 53.964 1.00 35.20 426 PRO A N 1
ATOM 3019 C CA . PRO A 1 426 ? 45.225 0.910 54.514 1.00 35.49 426 PRO A CA 1
ATOM 3020 C C . PRO A 1 426 ? 44.073 -0.002 54.979 1.00 35.34 426 PRO A C 1
ATOM 3021 O O . PRO A 1 426 ? 44.161 -1.224 54.834 1.00 35.20 426 PRO A O 1
ATOM 3025 N N . LYS A 1 427 ? 43.023 0.612 55.532 1.00 35.46 427 LYS A N 1
ATOM 3026 C CA . LYS A 1 427 ? 41.805 -0.057 55.998 1.00 35.39 427 LYS A CA 1
ATOM 3027 C C . LYS A 1 427 ? 41.063 -0.778 54.873 1.00 34.15 427 LYS A C 1
ATOM 3028 O O . LYS A 1 427 ? 40.847 -1.982 54.939 1.00 34.01 427 LYS A O 1
ATOM 3034 N N . SER A 1 428 ? 40.648 -0.024 53.862 1.00 33.18 428 SER A N 1
ATOM 3035 C CA . SER A 1 428 ? 39.956 -0.591 52.713 1.00 32.21 428 SER A CA 1
ATOM 3036 C C . SER A 1 428 ? 40.901 -1.435 51.837 1.00 31.67 428 SER A C 1
ATOM 3037 O O . SER A 1 428 ? 40.463 -2.410 51.224 1.00 31.32 428 SER A O 1
ATOM 3040 N N . ASN A 1 429 ? 42.190 -1.078 51.819 1.00 31.80 429 ASN A N 1
ATOM 3041 C CA . ASN A 1 429 ? 43.216 -1.860 51.119 1.00 31.59 429 ASN A CA 1
ATOM 3042 C C . ASN A 1 429 ? 43.425 -3.272 51.693 1.00 32.02 429 ASN A C 1
ATOM 3043 O O . ASN A 1 429 ? 43.790 -4.212 50.959 1.00 31.62 429 ASN A O 1
ATOM 3048 N N . ALA A 1 430 ? 43.211 -3.406 53.003 1.00 32.75 430 ALA A N 1
ATOM 3049 C CA . ALA A 1 430 ? 43.259 -4.705 53.669 1.00 33.16 430 ALA A CA 1
ATOM 3050 C C . ALA A 1 430 ? 42.149 -5.607 53.127 1.00 32.60 430 ALA A C 1
ATOM 3051 O O . ALA A 1 430 ? 42.413 -6.759 52.794 1.00 32.52 430 ALA A O 1
ATOM 3053 N N . VAL A 1 431 ? 40.934 -5.062 52.997 1.00 32.25 431 VAL A N 1
ATOM 3054 C CA . VAL A 1 431 ? 39.807 -5.767 52.361 1.00 31.71 431 VAL A CA 1
ATOM 3055 C C . VAL A 1 431 ? 40.144 -6.195 50.914 1.00 31.04 431 VAL A C 1
ATOM 3056 O O . VAL A 1 431 ? 39.909 -7.360 50.540 1.00 30.92 431 VAL A O 1
ATOM 3060 N N . VAL A 1 432 ? 40.716 -5.275 50.129 1.00 30.72 432 VAL A N 1
ATOM 3061 C CA . VAL A 1 432 ? 41.175 -5.582 48.757 1.00 30.24 432 VAL A CA 1
ATOM 3062 C C . VAL A 1 432 ? 42.165 -6.753 48.782 1.00 30.65 432 VAL A C 1
ATOM 3063 O O . VAL A 1 432 ? 41.984 -7.731 48.042 1.00 30.46 432 VAL A O 1
ATOM 3067 N N . THR A 1 433 ? 43.181 -6.664 49.646 1.00 31.51 433 THR A N 1
ATOM 3068 C CA . THR A 1 433 ? 44.184 -7.726 49.804 1.00 32.06 433 THR A CA 1
ATOM 3069 C C . THR A 1 433 ? 43.533 -9.057 50.204 1.00 32.39 433 THR A C 1
ATOM 3070 O O . THR A 1 433 ? 43.826 -10.089 49.596 1.00 32.22 433 THR A O 1
ATOM 3074 N N . ASP A 1 434 ? 42.623 -9.017 51.178 1.00 32.94 434 ASP A N 1
ATOM 3075 C CA . ASP A 1 434 ? 41.875 -10.210 51.600 1.00 33.38 434 ASP A CA 1
ATOM 3076 C C . ASP A 1 434 ? 41.023 -10.845 50.485 1.00 32.78 434 ASP A C 1
ATOM 3077 O O . ASP A 1 434 ? 40.882 -12.077 50.451 1.00 32.88 434 ASP A O 1
ATOM 3082 N N . LEU A 1 435 ? 40.475 -10.027 49.580 1.00 32.29 435 LEU A N 1
ATOM 3083 C CA . LEU A 1 435 ? 39.785 -10.549 48.380 1.00 31.82 435 LEU A CA 1
ATOM 3084 C C . LEU A 1 435 ? 40.724 -11.366 47.489 1.00 31.87 435 LEU A C 1
ATOM 3085 O O . LEU A 1 435 ? 40.385 -12.482 47.071 1.00 31.95 435 LEU A O 1
ATOM 3090 N N . PHE A 1 436 ? 41.898 -10.798 47.217 1.00 32.25 436 PHE A N 1
ATOM 3091 C CA . PHE A 1 436 ? 42.933 -11.411 46.385 1.00 32.48 436 PHE A CA 1
ATOM 3092 C C . PHE A 1 436 ? 43.461 -12.722 46.972 1.00 33.63 436 PHE A C 1
ATOM 3093 O O . PHE A 1 436 ? 43.785 -13.645 46.221 1.00 33.20 436 PHE A O 1
ATOM 3101 N N . ARG A 1 437 ? 43.546 -12.785 48.307 1.00 35.09 437 ARG A N 1
ATOM 3102 C CA . ARG A 1 437 ? 43.912 -14.009 49.029 1.00 36.57 437 ARG A CA 1
ATOM 3103 C C . ARG A 1 437 ? 42.872 -15.094 48.810 1.00 37.04 437 ARG A C 1
ATOM 3104 O O . ARG A 1 437 ? 43.233 -16.226 48.491 1.00 37.19 437 ARG A O 1
ATOM 3112 N N . ASN A 1 438 ? 41.596 -14.741 48.992 1.00 37.91 438 ASN A N 1
ATOM 3113 C CA . ASN A 1 438 ? 40.464 -15.651 48.761 1.00 38.85 438 ASN A CA 1
ATOM 3114 C C . ASN A 1 438 ? 40.408 -16.248 47.337 1.00 37.19 438 ASN A C 1
ATOM 3115 O O . ASN A 1 438 ? 40.204 -17.461 47.173 1.00 36.92 438 ASN A O 1
ATOM 3120 N N . ILE A 1 439 ? 40.604 -15.397 46.326 1.00 35.46 439 ILE A N 1
ATOM 3121 C CA . ILE A 1 439 ? 40.633 -15.824 44.919 1.00 34.04 439 ILE A CA 1
ATOM 3122 C C . ILE A 1 439 ? 41.824 -16.752 44.664 1.00 33.94 439 ILE A C 1
ATOM 3123 O O . ILE A 1 439 ? 41.694 -17.750 43.939 1.00 33.74 439 ILE A O 1
ATOM 3128 N N . SER A 1 440 ? 42.966 -16.427 45.272 1.00 33.98 440 SER A N 1
ATOM 3129 C CA . SER A 1 440 ? 44.172 -17.261 45.193 1.00 34.29 440 SER A CA 1
ATOM 3130 C C . SER A 1 440 ? 44.008 -18.699 45.740 1.00 34.70 440 SER A C 1
ATOM 3131 O O . SER A 1 440 ? 44.869 -19.546 45.506 1.00 35.17 440 SER A O 1
ATOM 3134 N N . GLN A 1 441 ? 42.910 -18.968 46.451 1.00 34.63 441 GLN A N 1
ATOM 3135 C CA . GLN A 1 441 ? 42.622 -20.315 46.987 1.00 35.04 441 GLN A CA 1
ATOM 3136 C C . GLN A 1 441 ? 41.754 -21.131 46.027 1.00 34.40 441 GLN A C 1
ATOM 3137 O O . GLN A 1 441 ? 41.544 -22.342 46.238 1.00 34.70 441 GLN A O 1
ATOM 3143 N N . VAL A 1 442 ? 41.255 -20.461 44.990 1.00 33.27 442 VAL A N 1
ATOM 3144 C CA . VAL A 1 442 ? 40.378 -21.070 43.993 1.00 32.67 442 VAL A CA 1
ATOM 3145 C C . VAL A 1 442 ? 41.263 -21.430 42.778 1.00 32.26 442 VAL A C 1
ATOM 3146 O O . VAL A 1 442 ? 41.577 -20.554 41.969 1.00 31.71 442 VAL A O 1
ATOM 3150 N N . PRO A 1 443 ? 41.680 -22.717 42.652 1.00 32.46 443 PRO A N 1
ATOM 3151 C CA . PRO A 1 443 ? 42.747 -23.089 41.687 1.00 32.18 443 PRO A CA 1
ATOM 3152 C C . PRO A 1 443 ? 42.428 -22.864 40.196 1.00 31.33 443 PRO A C 1
ATOM 3153 O O . PRO A 1 443 ? 43.353 -22.618 39.394 1.00 31.35 443 PRO A O 1
ATOM 3157 N N . ALA A 1 444 ? 41.149 -22.930 39.824 1.00 30.60 444 ALA A N 1
ATOM 3158 C CA . ALA A 1 444 ? 40.743 -22.597 38.449 1.00 29.92 444 ALA A CA 1
ATOM 3159 C C . ALA A 1 444 ? 40.814 -21.081 38.101 1.00 29.26 444 ALA A C 1
ATOM 3160 O O . ALA A 1 444 ? 40.815 -20.703 36.928 1.00 28.76 444 ALA A O 1
ATOM 3162 N N . PHE A 1 445 ? 40.890 -20.230 39.124 1.00 29.24 445 PHE A N 1
ATOM 3163 C CA . PHE A 1 445 ? 40.851 -18.779 38.949 1.00 28.78 445 PHE A CA 1
ATOM 3164 C C . PHE A 1 445 ? 42.132 -18.074 39.408 1.00 29.00 445 PHE A C 1
ATOM 3165 O O . PHE A 1 445 ? 42.202 -16.829 39.406 1.00 28.78 445 PHE A O 1
ATOM 3173 N N . SER A 1 446 ? 43.146 -18.869 39.757 1.00 29.31 446 SER A N 1
ATOM 3174 C CA . SER A 1 446 ? 44.443 -18.377 40.233 1.00 29.71 446 SER A CA 1
ATOM 3175 C C . SER A 1 446 ? 45.575 -18.965 39.368 1.00 29.82 446 SER A C 1
ATOM 3176 O O . SER A 1 446 ? 45.469 -20.118 38.984 1.00 30.09 446 SER A O 1
ATOM 3179 N N . PRO A 1 447 ? 46.618 -18.201 39.002 1.00 29.86 447 PRO A N 1
ATOM 3180 C CA . PRO A 1 447 ? 46.715 -16.742 39.217 1.00 29.63 447 PRO A CA 1
ATOM 3181 C C . PRO A 1 447 ? 45.735 -15.970 38.341 1.00 28.96 447 PRO A C 1
ATOM 3182 O O . PRO A 1 447 ? 45.001 -16.572 37.546 1.00 28.35 447 PRO A O 1
ATOM 3186 N N . PHE A 1 448 ? 45.698 -14.650 38.520 1.00 29.00 448 PHE A N 1
ATOM 3187 C CA . PHE A 1 448 ? 44.897 -13.782 37.661 1.00 28.55 448 PHE A CA 1
ATOM 3188 C C . PHE A 1 448 ? 45.628 -12.482 37.375 1.00 28.86 448 PHE A C 1
ATOM 3189 O O . PHE A 1 448 ? 46.512 -12.067 38.138 1.00 29.16 448 PHE A O 1
ATOM 3197 N N . TYR A 1 449 ? 45.255 -11.858 36.260 1.00 28.90 449 TYR A N 1
ATOM 3198 C CA . TYR A 1 449 ? 45.905 -10.644 35.813 1.00 29.30 449 TYR A CA 1
ATOM 3199 C C . TYR A 1 449 ? 45.218 -9.396 36.327 1.00 28.72 449 TYR A C 1
ATOM 3200 O O . TYR A 1 449 ? 43.986 -9.345 36.452 1.00 28.17 449 TYR A O 1
ATOM 3209 N N . CYS A 1 450 ? 46.044 -8.401 36.634 1.00 28.77 450 CYS A N 1
ATOM 3210 C CA . CYS A 1 450 ? 45.575 -7.053 36.869 1.00 28.45 450 CYS A CA 1
ATOM 3211 C C . CYS A 1 450 ? 46.292 -6.073 35.973 1.00 28.54 450 CYS A C 1
ATOM 3212 O O . CYS A 1 450 ? 47.475 -6.244 35.648 1.00 28.81 450 CYS A O 1
ATOM 3215 N N . ASP A 1 451 ? 45.562 -5.037 35.587 1.00 28.41 451 ASP A N 1
ATOM 3216 C CA . ASP A 1 451 ? 46.189 -3.883 35.002 1.00 28.80 451 ASP A CA 1
ATOM 3217 C C . ASP A 1 451 ? 46.001 -2.681 35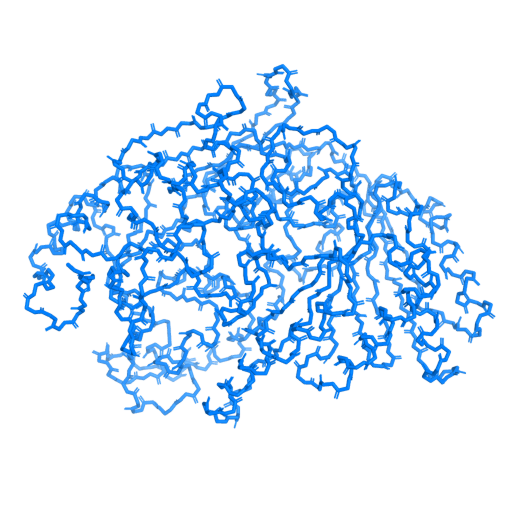.903 1.00 28.81 451 ASP A C 1
ATOM 3218 O O . ASP A 1 451 ? 45.025 -2.608 36.650 1.00 28.49 451 ASP A O 1
ATOM 3223 N N . SER A 1 452 ? 46.946 -1.751 35.810 1.00 29.04 452 SER A N 1
ATOM 3224 C CA . SER A 1 452 ? 46.921 -0.523 36.590 1.00 29.21 452 SER A CA 1
ATOM 3225 C C . SER A 1 452 ? 47.033 0.684 35.672 1.00 29.11 452 SER A C 1
ATOM 3226 O O . SER A 1 452 ? 47.745 0.649 34.656 1.00 29.00 452 SER A O 1
ATOM 3229 N N . PHE A 1 453 ? 46.321 1.747 36.039 1.00 29.03 453 PHE A N 1
ATOM 3230 C CA . PHE A 1 453 ? 46.136 2.914 35.169 1.00 28.94 453 PHE A CA 1
ATOM 3231 C C . PHE A 1 453 ? 45.650 4.128 35.950 1.00 29.22 453 PHE A C 1
ATOM 3232 O O . PHE A 1 453 ? 44.989 3.986 36.984 1.00 29.17 453 PHE A O 1
ATOM 3240 N N . SER A 1 454 ? 45.968 5.313 35.430 1.00 29.57 454 SER A N 1
ATOM 3241 C CA . SER A 1 454 ? 45.321 6.557 35.828 1.00 29.92 454 SER A CA 1
ATOM 3242 C C . SER A 1 454 ? 44.775 7.219 34.556 1.00 29.87 454 SER A C 1
ATOM 3243 O O . SER A 1 454 ? 45.541 7.577 33.668 1.00 30.19 454 SER A O 1
ATOM 3246 N N . VAL A 1 455 ? 43.452 7.342 34.459 1.00 29.79 455 VAL A N 1
ATOM 3247 C CA . VAL A 1 455 ? 42.795 7.854 33.242 1.00 29.76 455 VAL A CA 1
ATOM 3248 C C . VAL A 1 455 ? 41.887 9.078 33.510 1.00 30.14 455 VAL A C 1
ATOM 3249 O O . VAL A 1 455 ? 40.983 9.388 32.717 1.00 29.96 455 VAL A O 1
ATOM 3253 N N . ALA A 1 456 ? 42.117 9.753 34.635 1.00 30.66 456 ALA A N 1
ATOM 3254 C CA . ALA A 1 456 ? 41.390 10.971 34.956 1.00 31.26 456 ALA A CA 1
ATOM 3255 C C . ALA A 1 456 ? 42.153 12.186 34.423 1.00 31.73 456 ALA A C 1
ATOM 3256 O O . ALA A 1 456 ? 43.383 12.144 34.277 1.00 32.23 456 ALA A O 1
ATOM 3258 N N . ASP A 1 457 ? 41.408 13.241 34.094 1.00 32.01 457 ASP A N 1
ATOM 3259 C CA . ASP A 1 457 ? 41.965 14.588 33.795 1.00 32.29 457 ASP A CA 1
ATOM 3260 C C . ASP A 1 457 ? 42.918 14.667 32.579 1.00 31.93 457 ASP A C 1
ATOM 3261 O O . ASP A 1 457 ? 43.871 15.462 32.533 1.00 32.20 457 ASP A O 1
ATOM 3266 N N . LYS A 1 458 ? 42.644 13.810 31.605 1.00 30.99 458 LYS A N 1
ATOM 3267 C CA . LYS A 1 458 ? 43.228 13.909 30.279 1.00 30.32 458 LYS A CA 1
ATOM 3268 C C . LYS A 1 458 ? 42.139 14.400 29.340 1.00 29.57 458 LYS A C 1
ATOM 3269 O O . LYS A 1 458 ? 40.955 14.079 29.537 1.00 29.36 458 LYS A O 1
ATOM 3275 N N . PRO A 1 459 ? 42.519 15.180 28.313 1.00 29.17 459 PRO A N 1
ATOM 3276 C CA . PRO A 1 459 ? 41.475 15.703 27.438 1.00 28.39 459 PRO A CA 1
ATOM 3277 C C . PRO A 1 459 ? 40.958 14.602 26.516 1.00 27.12 459 PRO A C 1
ATOM 3278 O O . PRO A 1 459 ? 41.752 13.855 25.950 1.00 27.15 459 PRO A O 1
ATOM 3282 N N . HIS A 1 460 ? 39.638 14.492 26.418 1.00 25.83 460 HIS A N 1
ATOM 3283 C CA . HIS A 1 460 ? 38.969 13.592 25.482 1.00 24.85 460 HIS A CA 1
ATOM 3284 C C . HIS A 1 460 ? 37.590 14.210 25.270 1.00 24.40 460 HIS A C 1
ATOM 3285 O O . HIS A 1 460 ? 37.145 14.963 26.124 1.00 24.56 460 HIS A O 1
ATOM 3292 N N . PRO A 1 461 ? 36.905 13.902 24.151 1.00 24.00 461 PRO A N 1
ATOM 3293 C CA . PRO A 1 461 ? 35.499 14.322 24.032 1.00 23.70 461 PRO A CA 1
ATOM 3294 C C . PRO A 1 461 ? 34.595 13.636 25.054 1.00 23.15 461 PRO A C 1
ATOM 3295 O O . PRO A 1 461 ? 34.942 12.547 25.562 1.00 22.78 461 PRO A O 1
ATOM 3299 N N . ALA A 1 462 ? 33.437 14.246 25.321 1.00 22.93 462 ALA A N 1
ATOM 3300 C CA . ALA A 1 462 ? 32.383 13.605 26.106 1.00 22.43 462 ALA A CA 1
ATOM 3301 C C . ALA A 1 462 ? 32.077 12.202 25.542 1.00 21.90 462 ALA A C 1
ATOM 3302 O O . ALA A 1 462 ? 31.949 12.018 24.329 1.00 21.79 462 ALA A O 1
ATOM 3304 N N . ASN A 1 463 ? 32.005 11.226 26.439 1.00 21.41 463 ASN A N 1
ATOM 3305 C CA . ASN A 1 463 ? 31.668 9.841 26.086 1.00 21.00 463 ASN A CA 1
ATOM 3306 C C . ASN A 1 463 ? 30.934 9.159 27.248 1.00 20.80 463 ASN A C 1
ATOM 3307 O O . ASN A 1 463 ? 30.766 9.768 28.311 1.00 20.85 463 ASN A O 1
ATOM 3312 N N . SER A 1 464 ? 30.449 7.941 27.019 1.00 20.62 464 SER A N 1
ATOM 3313 C CA . SER A 1 464 ? 29.625 7.209 28.002 1.00 20.58 464 SER A CA 1
ATOM 3314 C C . SER A 1 464 ? 30.413 6.278 28.936 1.00 20.44 464 SER A C 1
ATOM 3315 O O . SER A 1 464 ? 29.821 5.522 29.727 1.00 20.36 464 SER A O 1
ATOM 3318 N N . LEU A 1 465 ? 31.739 6.376 28.870 1.00 20.49 465 LEU A N 1
ATOM 3319 C CA . LEU A 1 465 ? 32.626 5.579 29.692 1.00 20.53 465 LEU A CA 1
ATOM 3320 C C . LEU A 1 465 ? 32.247 5.688 31.163 1.00 20.81 465 LEU A C 1
ATOM 3321 O O . LEU A 1 465 ? 32.095 6.796 31.697 1.00 21.01 465 LEU A O 1
ATOM 3326 N N . HIS A 1 466 ? 32.049 4.530 31.795 1.00 20.87 466 HIS A N 1
ATOM 3327 C CA . HIS A 1 466 ? 31.648 4.450 33.198 1.00 21.20 466 HIS A CA 1
ATOM 3328 C C . HIS A 1 466 ? 32.569 5.300 34.106 1.00 21.50 466 HIS A C 1
ATOM 3329 O O . HIS A 1 466 ? 33.803 5.188 34.021 1.00 21.48 466 HIS A O 1
ATOM 3336 N N . PRO A 1 467 ? 31.980 6.158 34.978 1.00 21.83 467 PRO A N 1
ATOM 3337 C CA . PRO A 1 467 ? 32.787 7.032 35.846 1.00 22.14 467 PRO A CA 1
ATOM 3338 C C . PRO A 1 467 ? 33.803 6.322 36.760 1.00 22.21 467 PRO A C 1
ATOM 3339 O O . PRO A 1 467 ? 34.828 6.917 37.095 1.00 22.43 467 PRO A O 1
ATOM 3343 N N . ALA A 1 468 ? 33.553 5.059 37.108 1.00 22.09 468 ALA A N 1
ATOM 3344 C CA . ALA A 1 468 ? 34.510 4.257 37.896 1.00 22.24 468 ALA A CA 1
ATOM 3345 C C . ALA A 1 468 ? 35.885 4.198 37.229 1.00 22.11 468 ALA A C 1
ATOM 3346 O O . ALA A 1 468 ? 36.903 4.154 37.909 1.00 22.33 468 ALA A O 1
ATOM 3348 N N . TRP A 1 469 ? 35.914 4.244 35.896 1.00 21.82 469 TRP A N 1
ATOM 3349 C CA . TRP A 1 469 ? 37.179 4.380 35.182 1.00 21.75 469 TRP A CA 1
ATOM 3350 C C . TRP A 1 469 ? 38.011 5.582 35.656 1.00 22.07 469 TRP A C 1
ATOM 3351 O O . TRP A 1 469 ? 39.224 5.462 35.809 1.00 22.29 469 TRP A O 1
ATOM 3362 N N . ARG A 1 470 ? 37.370 6.724 35.908 1.00 22.20 470 ARG A N 1
ATOM 3363 C CA . ARG A 1 470 ? 38.110 7.938 36.315 1.00 22.66 470 ARG A CA 1
ATOM 3364 C C . ARG A 1 470 ? 38.685 7.852 37.741 1.00 23.07 470 ARG A C 1
ATOM 3365 O O . ARG A 1 470 ? 39.790 8.337 38.010 1.00 23.40 470 ARG A O 1
ATOM 3373 N N . THR A 1 471 ? 37.930 7.241 38.641 1.00 23.21 471 THR A N 1
ATOM 3374 C CA . THR A 1 471 ? 38.399 7.034 40.019 1.00 23.78 471 THR A CA 1
ATOM 3375 C C . THR A 1 471 ? 39.190 5.720 40.178 1.00 23.79 471 THR A C 1
ATOM 3376 O O . THR A 1 471 ? 39.954 5.564 41.137 1.00 24.18 471 THR A O 1
ATOM 3380 N N . GLY A 1 472 ? 39.024 4.797 39.221 1.00 23.40 472 GLY A N 1
ATOM 3381 C CA . GLY A 1 472 ? 39.703 3.500 39.240 1.00 23.44 472 GLY A CA 1
ATOM 3382 C C . GLY A 1 472 ? 41.208 3.570 39.112 1.00 23.75 472 GLY A C 1
ATOM 3383 O O . GLY A 1 472 ? 41.742 4.482 38.460 1.00 23.73 472 GLY A O 1
ATOM 3384 N N . MET A 1 473 ? 41.882 2.613 39.757 1.00 24.07 473 MET A N 1
ATOM 3385 C CA . MET A 1 473 ? 43.327 2.446 39.652 1.00 24.62 473 MET A CA 1
ATOM 3386 C C . MET A 1 473 ? 43.708 1.042 39.119 1.00 24.68 473 MET A C 1
ATOM 3387 O O . MET A 1 473 ? 44.703 0.895 38.397 1.00 24.68 473 MET A O 1
ATOM 3392 N N . LEU A 1 474 ? 42.918 0.027 39.489 1.00 24.70 474 LEU A N 1
ATOM 3393 C CA . LEU A 1 474 ? 43.150 -1.356 39.075 1.00 24.81 474 LEU A CA 1
ATOM 3394 C C . LEU A 1 474 ? 41.976 -1.924 38.273 1.00 24.46 474 LEU A C 1
ATOM 3395 O O . LEU A 1 474 ? 40.810 -1.620 38.548 1.00 24.34 474 LEU A O 1
ATOM 3400 N N . LEU A 1 475 ? 42.298 -2.730 37.272 1.00 24.45 475 LEU A N 1
ATOM 3401 C CA . LEU A 1 475 ? 41.308 -3.566 36.616 1.00 24.46 475 LEU A CA 1
ATOM 3402 C C . LEU A 1 475 ? 41.866 -4.956 36.737 1.00 24.68 475 LEU A C 1
ATOM 3403 O O . LEU A 1 475 ? 42.836 -5.300 36.050 1.00 24.68 475 LEU A O 1
ATOM 3408 N N . CYS A 1 476 ? 41.276 -5.722 37.645 1.00 25.01 476 CYS A N 1
ATOM 3409 C CA . CYS A 1 476 ? 41.688 -7.115 37.860 1.00 25.44 476 CYS A CA 1
ATOM 3410 C C . CYS A 1 476 ? 40.682 -8.071 37.257 1.00 24.99 476 CYS A C 1
ATOM 3411 O O . CYS A 1 476 ? 39.466 -7.895 37.415 1.00 24.79 476 CYS A O 1
ATOM 3414 N N . ALA A 1 477 ? 41.208 -9.081 36.570 1.00 24.75 477 ALA A N 1
ATOM 3415 C CA . ALA A 1 477 ? 40.379 -10.058 35.897 1.00 24.38 477 ALA A CA 1
ATOM 3416 C C . ALA A 1 477 ? 40.611 -11.512 36.391 1.00 24.53 477 ALA A C 1
ATOM 3417 O O . ALA A 1 477 ? 41.319 -12.293 35.718 1.00 24.76 477 ALA A O 1
ATOM 3419 N N . PRO A 1 478 ? 40.009 -11.893 37.542 1.00 24.46 478 PRO A N 1
ATOM 3420 C CA . PRO A 1 478 ? 39.991 -13.331 37.881 1.00 24.57 478 PRO A CA 1
ATOM 3421 C C . PRO A 1 478 ? 39.288 -14.148 36.800 1.00 24.01 478 PRO A C 1
ATOM 3422 O O . PRO A 1 478 ? 38.104 -13.926 36.521 1.00 23.77 478 PRO A O 1
ATOM 3426 N N . ALA A 1 479 ? 40.034 -15.060 36.183 1.00 23.81 479 ALA A N 1
ATOM 3427 C CA . ALA A 1 479 ? 39.539 -15.789 35.024 1.00 23.30 479 ALA A CA 1
ATOM 3428 C C . ALA A 1 479 ? 39.661 -17.297 35.225 1.00 23.41 479 ALA A C 1
ATOM 3429 O O . ALA A 1 479 ? 40.747 -17.813 35.508 1.00 23.69 479 ALA A O 1
ATOM 3431 N N . GLY A 1 480 ? 38.526 -17.973 35.074 1.00 23.19 480 GLY A N 1
ATOM 3432 C CA . GLY A 1 480 ? 38.432 -19.425 35.184 1.00 23.34 480 GLY A CA 1
ATOM 3433 C C . GLY A 1 480 ? 38.744 -20.097 33.871 1.00 23.15 480 GLY A C 1
ATOM 3434 O O . GLY A 1 480 ? 38.154 -19.770 32.821 1.00 22.80 480 GLY A O 1
ATOM 3435 N N . SER A 1 481 ? 39.687 -21.032 33.932 1.00 23.39 481 SER A N 1
ATOM 3436 C CA . SER A 1 481 ? 40.054 -21.852 32.780 1.00 23.22 481 SER A CA 1
ATOM 3437 C C . SER A 1 481 ? 38.971 -22.869 32.466 1.00 23.08 481 SER A C 1
ATOM 3438 O O . SER A 1 481 ? 38.160 -23.218 33.326 1.00 23.25 481 SER A O 1
ATOM 3441 N N . TRP A 1 482 ? 38.938 -23.302 31.212 1.00 22.75 482 TRP A N 1
ATOM 3442 C CA . TRP A 1 482 ? 38.106 -24.428 30.796 1.00 22.70 482 TRP A CA 1
ATOM 3443 C C . TRP A 1 482 ? 38.890 -25.723 31.018 1.00 23.10 482 TRP A C 1
ATOM 3444 O O . TRP A 1 482 ? 40.127 -25.721 31.011 1.00 23.41 482 TRP A O 1
ATOM 3455 N N . ASP A 1 483 ? 38.175 -26.821 31.239 1.00 23.16 483 ASP A N 1
ATOM 3456 C CA . ASP A 1 483 ? 38.814 -28.107 31.478 1.00 23.52 483 ASP A CA 1
ATOM 3457 C C . ASP A 1 483 ? 38.137 -29.163 30.620 1.00 23.52 483 ASP A C 1
ATOM 3458 O O . ASP A 1 483 ? 36.994 -29.567 30.884 1.00 23.57 483 ASP A O 1
ATOM 3463 N N . TRP A 1 484 ? 38.865 -29.598 29.591 1.00 23.47 484 TRP A N 1
ATOM 3464 C CA . TRP A 1 484 ? 38.363 -30.587 28.647 1.00 23.54 484 TRP A CA 1
ATOM 3465 C C . TRP A 1 484 ? 38.211 -32.016 29.218 1.00 24.07 484 TRP A C 1
ATOM 3466 O O . TRP A 1 484 ? 37.527 -32.845 28.611 1.00 24.29 484 TRP A O 1
ATOM 3477 N N . ASP A 1 485 ? 38.832 -32.290 30.370 1.00 24.34 485 ASP A N 1
ATOM 3478 C CA . ASP A 1 485 ? 38.647 -33.569 31.094 1.00 24.88 485 ASP A CA 1
ATOM 3479 C C . ASP A 1 485 ? 37.437 -33.588 32.020 1.00 24.80 485 ASP A C 1
ATOM 3480 O O . ASP A 1 485 ? 37.002 -34.664 32.460 1.00 25.34 485 ASP A O 1
ATOM 3485 N N . ALA A 1 486 ? 36.939 -32.408 32.373 1.00 24.20 486 ALA A N 1
ATOM 3486 C CA . ALA A 1 486 ? 35.818 -32.274 33.298 1.00 24.11 486 ALA A CA 1
ATOM 3487 C C . ALA A 1 486 ? 34.526 -32.556 32.543 1.00 23.93 486 ALA A C 1
ATOM 3488 O O . ALA A 1 486 ? 34.513 -32.549 31.322 1.00 23.68 486 ALA A O 1
ATOM 3490 N N . SER A 1 487 ? 33.440 -32.796 33.266 1.00 24.09 487 SER A N 1
ATOM 3491 C CA . SER A 1 487 ? 32.137 -32.967 32.634 1.00 24.05 487 SER A CA 1
ATOM 3492 C C . SER A 1 487 ? 31.511 -31.628 32.179 1.00 23.49 487 SER A C 1
ATOM 3493 O O . SER A 1 487 ? 31.920 -30.565 32.656 1.00 23.16 487 SER A O 1
ATOM 3496 N N . PRO A 1 488 ? 30.515 -31.676 31.264 1.00 23.45 488 PRO A N 1
ATOM 3497 C CA . PRO A 1 488 ? 29.717 -30.470 30.936 1.00 23.06 488 PRO A CA 1
ATOM 3498 C C . PRO A 1 488 ? 29.042 -29.857 32.158 1.00 23.10 488 PRO A C 1
ATOM 3499 O O . PRO A 1 488 ? 28.938 -28.638 32.259 1.00 22.71 488 PRO A O 1
ATOM 3503 N N . GLU A 1 489 ? 28.583 -30.716 33.062 1.00 23.64 489 GLU A N 1
ATOM 3504 C CA . GLU A 1 489 ? 27.913 -30.296 34.288 1.00 23.87 489 GLU A CA 1
ATOM 3505 C C . GLU A 1 489 ? 28.876 -29.533 35.209 1.00 23.69 489 GLU A C 1
ATOM 3506 O O . GLU A 1 489 ? 28.480 -28.542 35.827 1.00 23.58 489 GLU A O 1
ATOM 3512 N N . GLU A 1 490 ? 30.138 -29.974 35.250 1.00 23.73 490 GLU A N 1
ATOM 3513 C CA . GLU A 1 490 ? 31.217 -29.286 35.979 1.00 23.62 490 GLU A CA 1
ATOM 3514 C C . GLU A 1 490 ? 31.590 -27.906 35.405 1.00 23.06 490 GLU A C 1
ATOM 3515 O O . GLU A 1 490 ? 31.874 -26.966 36.165 1.00 22.96 490 GLU A O 1
ATOM 3521 N N . MET A 1 491 ? 31.600 -27.781 34.075 1.00 22.72 491 MET A N 1
ATOM 3522 C CA . MET A 1 491 ? 31.822 -26.478 33.460 1.00 22.22 491 MET A CA 1
ATOM 3523 C C . MET A 1 491 ? 30.644 -25.545 33.674 1.00 22.10 491 MET A C 1
ATOM 3524 O O . MET A 1 491 ? 30.843 -24.337 33.864 1.00 21.80 491 MET A O 1
ATOM 3529 N N . ALA A 1 492 ? 29.432 -26.109 33.653 1.00 22.43 492 ALA A N 1
ATOM 3530 C CA . ALA A 1 492 ? 28.204 -25.355 33.908 1.00 22.50 492 ALA A CA 1
ATOM 3531 C C . ALA A 1 492 ? 28.190 -24.839 35.349 1.00 22.77 492 ALA A C 1
ATOM 3532 O O . ALA A 1 492 ? 27.755 -23.709 35.606 1.00 22.51 492 ALA A O 1
ATOM 3534 N N . ALA A 1 493 ? 28.696 -25.666 36.262 1.00 23.27 493 ALA A N 1
ATOM 3535 C CA . ALA A 1 493 ? 28.839 -25.300 37.662 1.00 23.66 493 ALA A CA 1
ATOM 3536 C C . ALA A 1 493 ? 29.912 -24.235 37.848 1.00 23.43 493 ALA A C 1
ATOM 3537 O O . ALA A 1 493 ? 29.728 -23.334 38.666 1.00 23.50 493 ALA A O 1
ATOM 3539 N N . ARG A 1 494 ? 31.011 -24.321 37.092 1.00 23.29 494 ARG A N 1
ATOM 3540 C CA . ARG A 1 494 ? 32.057 -23.282 37.114 1.00 23.13 494 ARG A CA 1
ATOM 3541 C C . ARG A 1 494 ? 31.527 -21.912 36.610 1.00 22.82 494 ARG A C 1
ATOM 3542 O O . ARG A 1 494 ? 31.832 -20.829 37.184 1.00 22.63 494 ARG A O 1
ATOM 3550 N N . ASP A 1 495 ? 30.722 -21.986 35.547 1.00 22.76 495 ASP A N 1
ATOM 3551 C CA . ASP A 1 495 ? 29.974 -20.849 35.007 1.00 22.49 495 ASP A CA 1
ATOM 3552 C C . ASP A 1 495 ? 29.107 -20.159 36.095 1.00 22.81 495 ASP A C 1
ATOM 3553 O O . ASP A 1 495 ? 29.224 -18.930 36.300 1.00 22.60 495 ASP A O 1
ATOM 3558 N N . ARG A 1 496 ? 28.263 -20.931 36.787 1.00 23.37 496 ARG A N 1
ATOM 3559 C CA . ARG A 1 496 ? 27.407 -20.378 37.846 1.00 23.86 496 ARG A CA 1
ATOM 3560 C C . ARG A 1 496 ? 28.192 -19.905 39.071 1.00 24.19 496 ARG A C 1
ATOM 3561 O O . ARG A 1 496 ? 27.853 -18.860 39.663 1.00 24.25 496 ARG A O 1
ATOM 3569 N N . TYR A 1 497 ? 29.239 -20.649 39.439 1.00 24.44 497 TYR A N 1
ATOM 3570 C CA . TYR A 1 497 ? 30.184 -20.192 40.462 1.00 24.61 497 TYR A CA 1
ATOM 3571 C C . TYR A 1 497 ? 30.729 -18.790 40.147 1.00 24.18 497 TYR A C 1
ATOM 3572 O O . TYR A 1 497 ? 30.731 -17.917 41.027 1.00 24.20 497 TYR A O 1
ATOM 3581 N N . ALA A 1 498 ? 31.188 -18.570 38.911 1.00 23.59 498 ALA A N 1
ATOM 3582 C CA . ALA A 1 498 ? 31.790 -17.284 38.577 1.00 23.22 498 ALA A CA 1
ATOM 3583 C C . ALA A 1 498 ? 30.778 -16.130 38.738 1.00 23.10 498 ALA A C 1
ATOM 3584 O O . ALA A 1 498 ? 31.071 -15.149 39.412 1.00 23.00 498 ALA A O 1
ATOM 3586 N N . ALA A 1 499 ? 29.586 -16.312 38.163 1.00 23.04 499 ALA A N 1
ATOM 3587 C CA . ALA A 1 499 ? 28.520 -15.315 38.146 1.00 23.04 499 ALA A CA 1
ATOM 3588 C C . ALA A 1 499 ? 27.926 -14.999 39.517 1.00 23.61 499 ALA A C 1
ATOM 3589 O O . ALA A 1 499 ? 27.718 -13.830 39.830 1.00 23.66 499 ALA A O 1
ATOM 3591 N N . GLU A 1 500 ? 27.643 -16.023 40.317 1.00 24.21 500 GLU A N 1
ATOM 3592 C CA . GLU A 1 500 ? 26.828 -15.825 41.504 1.00 24.85 500 GLU A CA 1
ATOM 3593 C C . GLU A 1 500 ? 27.565 -15.945 42.837 1.00 25.13 500 GLU A C 1
ATOM 3594 O O . GLU A 1 500 ? 27.007 -15.599 43.880 1.00 25.65 500 GLU A O 1
ATOM 3600 N N . THR A 1 501 ? 28.828 -16.361 42.781 1.00 24.78 501 THR A N 1
ATOM 3601 C CA . THR A 1 501 ? 29.667 -16.469 43.963 1.00 25.09 501 THR A CA 1
ATOM 3602 C C . THR A 1 501 ? 30.914 -15.621 43.838 1.00 24.77 501 THR A C 1
ATOM 3603 O O . THR A 1 501 ? 31.131 -14.739 44.672 1.00 24.99 501 THR A O 1
ATOM 3607 N N . LEU A 1 502 ? 31.738 -15.874 42.828 1.00 24.31 502 LEU A N 1
ATOM 3608 C CA . LEU A 1 502 ? 33.006 -15.162 42.734 1.00 24.27 502 LEU A CA 1
ATOM 3609 C C . LEU A 1 502 ? 32.837 -13.651 42.433 1.00 24.04 502 LEU A C 1
ATOM 3610 O O . LEU A 1 502 ? 33.425 -12.813 43.141 1.00 24.22 502 LEU A O 1
ATOM 3615 N N . GLN A 1 503 ? 32.039 -13.305 41.414 1.00 23.64 503 GLN A N 1
ATOM 3616 C CA . GLN A 1 503 ? 31.810 -11.899 41.094 1.00 23.52 503 GLN A CA 1
ATOM 3617 C C . GLN A 1 503 ? 31.185 -11.093 42.260 1.00 24.03 503 GLN A C 1
ATOM 3618 O O . GLN A 1 503 ? 31.726 -10.034 42.586 1.00 24.08 503 GLN A O 1
ATOM 3624 N N . PRO A 1 504 ? 30.067 -11.574 42.883 1.00 24.53 504 PRO A N 1
ATOM 3625 C CA . PRO A 1 504 ? 29.556 -10.825 44.051 1.00 25.12 504 PRO A CA 1
ATOM 3626 C C . PRO A 1 504 ? 30.537 -10.690 45.230 1.00 25.77 504 PRO A C 1
ATOM 3627 O O . PRO A 1 504 ? 30.481 -9.680 45.962 1.00 26.09 504 PRO A O 1
ATOM 3631 N N . MET A 1 505 ? 31.413 -11.678 45.422 1.00 26.16 505 MET A N 1
ATOM 3632 C CA . MET A 1 505 ? 32.457 -11.583 46.454 1.00 26.78 505 MET A CA 1
ATOM 3633 C C . MET A 1 505 ? 33.407 -10.445 46.101 1.00 26.28 505 MET A C 1
ATOM 3634 O O . MET A 1 505 ? 33.751 -9.634 46.962 1.00 26.46 505 MET A O 1
ATOM 3639 N N . MET A 1 506 ? 33.813 -10.401 44.828 1.00 25.43 506 MET A N 1
ATOM 3640 C CA . MET A 1 506 ? 34.652 -9.326 44.291 1.00 24.94 506 MET A CA 1
ATOM 3641 C C . MET A 1 506 ? 33.992 -7.959 44.448 1.00 24.72 506 MET A C 1
ATOM 3642 O O . MET A 1 506 ? 34.656 -6.988 44.830 1.00 24.74 506 MET A O 1
ATOM 3647 N N . ASP A 1 507 ? 32.687 -7.902 44.157 1.00 24.40 507 ASP A N 1
ATOM 3648 C CA . ASP A 1 507 ? 31.901 -6.664 44.213 1.00 24.28 507 ASP A CA 1
ATOM 3649 C C . ASP A 1 507 ? 31.858 -6.089 45.621 1.00 24.83 507 ASP A C 1
ATOM 3650 O O . ASP A 1 507 ? 32.188 -4.926 45.835 1.00 25.00 507 ASP A O 1
ATOM 3655 N N . ALA A 1 508 ? 31.453 -6.924 46.571 1.00 25.26 508 ALA A N 1
ATOM 3656 C CA . ALA A 1 508 ? 31.337 -6.555 47.979 1.00 25.83 508 ALA A CA 1
ATOM 3657 C C . ALA A 1 508 ? 32.666 -6.093 48.597 1.00 26.03 508 ALA A C 1
ATOM 3658 O O . ALA A 1 508 ? 32.672 -5.208 49.475 1.00 26.39 508 ALA A O 1
ATOM 3660 N N . ALA A 1 509 ? 33.779 -6.681 48.143 1.00 25.67 509 ALA A N 1
ATOM 3661 C CA . ALA A 1 509 ? 35.108 -6.311 48.666 1.00 25.96 509 ALA A CA 1
ATOM 3662 C C . ALA A 1 509 ? 35.643 -4.964 48.171 1.00 25.66 509 ALA A C 1
ATOM 3663 O O . ALA A 1 509 ? 36.669 -4.473 48.677 1.00 25.97 509 ALA A O 1
ATOM 3665 N N . THR A 1 510 ? 34.962 -4.376 47.182 1.00 25.06 510 THR A N 1
ATOM 3666 C CA . THR A 1 510 ? 35.439 -3.155 46.537 1.00 24.73 510 THR A CA 1
ATOM 3667 C C . THR A 1 510 ? 34.300 -2.139 46.257 1.00 24.55 510 THR A C 1
ATOM 3668 O O . THR A 1 510 ? 33.960 -1.892 45.091 1.00 24.00 510 THR A O 1
ATOM 3672 N N . PRO A 1 511 ? 33.718 -1.528 47.319 1.00 25.07 511 PRO A N 1
ATOM 3673 C CA . PRO A 1 511 ? 32.601 -0.592 47.109 1.00 24.96 511 PRO A CA 1
ATOM 3674 C C . PRO A 1 511 ? 33.047 0.628 46.318 1.00 24.56 511 PRO A C 1
ATOM 3675 O O . PRO A 1 511 ? 34.183 1.079 46.485 1.00 24.65 511 PRO A O 1
ATOM 3679 N N . GLY A 1 512 ? 32.174 1.114 45.432 1.00 24.19 512 GLY A N 1
ATOM 3680 C CA . GLY A 1 512 ? 32.482 2.272 44.548 1.00 23.89 512 GLY A CA 1
ATOM 3681 C C . GLY A 1 512 ? 33.161 1.888 43.244 1.00 23.27 512 GLY A C 1
ATOM 3682 O O . GLY A 1 512 ? 33.358 2.720 42.362 1.00 23.08 512 GLY A O 1
ATOM 3683 N N . GLY A 1 513 ? 33.545 0.622 43.131 1.00 23.09 513 GLY A N 1
ATOM 3684 C CA . GLY A 1 513 ? 34.073 0.069 41.889 1.00 22.55 513 GLY A CA 1
ATOM 3685 C C . GLY A 1 513 ? 32.972 -0.390 40.958 1.00 22.14 513 GLY A C 1
ATOM 3686 O O . GLY A 1 513 ? 31.788 -0.122 41.187 1.00 22.24 513 GLY A O 1
ATOM 3687 N N . SER A 1 514 ? 33.354 -1.083 39.893 1.00 21.76 514 SER A N 1
ATOM 3688 C CA . SER A 1 514 ? 32.370 -1.561 38.928 1.00 21.47 514 SER A CA 1
ATOM 3689 C C . SER A 1 514 ? 32.907 -2.799 38.225 1.00 21.27 514 SER A C 1
ATOM 3690 O O . SER A 1 514 ? 34.066 -3.182 38.433 1.00 21.31 514 SER A O 1
ATOM 3693 N N . VAL A 1 515 ? 32.058 -3.411 37.400 1.00 21.12 515 VAL A N 1
ATOM 3694 C CA . VAL A 1 515 ? 32.451 -4.568 36.593 1.00 20.93 515 VAL A CA 1
ATOM 3695 C C . VAL A 1 515 ? 32.575 -4.090 35.152 1.00 20.58 515 VAL A C 1
ATOM 3696 O O . VAL A 1 515 ? 31.661 -3.472 34.585 1.00 20.56 515 VAL A O 1
ATOM 3700 N N . TYR A 1 516 ? 33.762 -4.307 34.600 1.00 20.43 516 TYR A N 1
ATOM 3701 C CA . TYR A 1 516 ? 34.071 -3.948 33.233 1.00 20.07 516 TYR A CA 1
ATOM 3702 C C . TYR A 1 516 ? 33.173 -4.793 32.322 1.00 19.94 516 TYR A C 1
ATOM 3703 O O . TYR A 1 516 ? 33.164 -6.032 32.428 1.00 19.90 516 TYR A O 1
ATOM 3712 N N . LEU A 1 517 ? 32.383 -4.131 31.466 1.00 19.80 517 LEU A N 1
ATOM 3713 C CA . LEU A 1 517 ? 31.360 -4.841 30.662 1.00 19.73 517 LEU A CA 1
ATOM 3714 C C . LEU A 1 517 ? 31.961 -5.855 29.678 1.00 19.70 517 LEU A C 1
ATOM 3715 O O . LEU A 1 517 ? 31.272 -6.792 29.228 1.00 19.62 517 LEU A O 1
ATOM 3720 N N . ASN A 1 518 ? 33.230 -5.630 29.327 1.00 19.78 518 ASN A N 1
ATOM 3721 C CA . ASN A 1 518 ? 33.949 -6.495 28.388 1.00 19.86 518 ASN A CA 1
ATOM 3722 C C . ASN A 1 518 ? 34.452 -7.779 29.031 1.00 20.04 518 ASN A C 1
ATOM 3723 O O . ASN A 1 518 ? 34.633 -8.775 28.343 1.00 20.00 518 ASN A O 1
ATOM 3728 N N . GLU A 1 519 ? 34.670 -7.760 30.348 1.00 20.27 519 GLU A N 1
ATOM 3729 C CA . GLU A 1 519 ? 35.251 -8.908 31.050 1.00 20.53 519 GLU A CA 1
ATOM 3730 C C . GLU A 1 519 ? 34.379 -9.265 32.241 1.00 20.60 519 GLU A C 1
ATOM 3731 O O . GLU A 1 519 ? 34.667 -8.892 33.373 1.00 20.72 519 GLU A O 1
ATOM 3737 N N . ALA A 1 520 ? 33.267 -9.926 31.950 1.00 20.45 520 ALA A N 1
ATOM 3738 C CA . ALA A 1 520 ? 32.317 -10.380 32.962 1.00 20.48 520 ALA A CA 1
ATOM 3739 C C . ALA A 1 520 ? 31.707 -11.719 32.543 1.00 20.46 520 ALA A C 1
ATOM 3740 O O . ALA A 1 520 ? 31.942 -12.189 31.426 1.00 20.28 520 ALA A O 1
ATOM 3742 N N . ASN A 1 521 ? 30.939 -12.321 33.454 1.00 20.56 521 ASN A N 1
ATOM 3743 C CA . ASN A 1 521 ? 30.170 -13.506 33.166 1.00 20.57 521 ASN A CA 1
ATOM 3744 C C . ASN A 1 521 ? 28.787 -13.128 32.650 1.00 20.47 521 ASN A C 1
ATOM 3745 O O . ASN A 1 521 ? 28.164 -12.226 33.186 1.00 20.45 521 ASN A O 1
ATOM 3750 N N . HIS A 1 522 ? 28.310 -13.840 31.624 1.00 20.35 522 HIS A N 1
ATOM 3751 C CA . HIS A 1 522 ? 26.969 -13.630 31.039 1.00 20.42 522 HIS A CA 1
ATOM 3752 C C . HIS A 1 522 ? 25.771 -13.879 31.964 1.00 20.82 522 HIS A C 1
ATOM 3753 O O . HIS A 1 522 ? 24.652 -13.450 31.652 1.00 20.90 522 HIS A O 1
ATOM 3760 N N . LEU A 1 523 ? 25.987 -14.616 33.056 1.00 21.14 523 LEU A N 1
ATOM 3761 C CA . LEU A 1 523 ? 24.924 -14.895 34.027 1.00 21.64 523 LEU A CA 1
ATOM 3762 C C . LEU A 1 523 ? 24.915 -13.921 35.214 1.00 21.88 523 LEU A C 1
ATOM 3763 O O . LEU A 1 523 ? 23.976 -13.948 36.031 1.00 22.29 523 LEU A O 1
ATOM 3768 N N . TYR A 1 524 ? 25.938 -13.057 35.294 1.00 21.73 524 TYR A N 1
ATOM 3769 C CA . TYR A 1 524 ? 26.067 -12.051 36.376 1.00 21.95 524 TYR A CA 1
ATOM 3770 C C . TYR A 1 524 ? 24.818 -11.181 36.479 1.00 22.17 524 TYR A C 1
ATOM 3771 O O . TYR A 1 524 ? 24.439 -10.498 35.527 1.00 22.06 524 TYR A O 1
ATOM 3780 N N . ALA A 1 525 ? 24.181 -11.224 37.638 1.00 22.67 525 ALA A N 1
ATOM 3781 C CA . ALA A 1 525 ? 22.829 -10.708 37.806 1.00 23.03 525 ALA A CA 1
ATOM 3782 C C . ALA A 1 525 ? 22.736 -9.178 37.812 1.00 23.01 525 ALA A C 1
ATOM 3783 O O . ALA A 1 525 ? 21.750 -8.637 37.307 1.00 23.05 525 ALA A O 1
ATOM 3785 N N . ASN A 1 526 ? 23.751 -8.514 38.385 1.00 22.97 526 ASN A N 1
ATOM 3786 C CA . ASN A 1 526 ? 23.757 -7.049 38.613 1.00 23.04 526 ASN A CA 1
ATOM 3787 C C . ASN A 1 526 ? 24.410 -6.272 37.441 1.00 22.65 526 ASN A C 1
ATOM 3788 O O . ASN A 1 526 ? 24.935 -5.155 37.636 1.00 22.70 526 ASN A O 1
ATOM 3793 N N . TRP A 1 527 ? 24.350 -6.844 36.234 1.00 22.29 527 TRP A N 1
ATOM 3794 C CA . TRP A 1 527 ? 25.018 -6.274 35.054 1.00 21.98 527 TRP A CA 1
ATOM 3795 C C . TRP A 1 527 ? 24.635 -4.820 34.758 1.00 22.11 527 TRP A C 1
ATOM 3796 O O . TRP A 1 527 ? 25.506 -4.029 34.431 1.00 22.01 527 TRP A O 1
ATOM 3807 N N . LYS A 1 528 ? 23.346 -4.491 34.861 1.00 22.63 528 LYS A N 1
ATOM 3808 C CA . LYS A 1 528 ? 22.826 -3.192 34.444 1.00 23.01 528 LYS A CA 1
ATOM 3809 C C . LYS A 1 528 ? 23.458 -2.062 35.251 1.00 23.30 528 LYS A C 1
ATOM 3810 O O . LYS A 1 528 ? 24.040 -1.124 34.684 1.00 23.05 528 LYS A O 1
ATOM 3816 N N . GLU A 1 529 ? 23.343 -2.174 36.576 1.00 23.86 529 GLU A N 1
ATOM 3817 C CA . GLU A 1 529 ? 23.905 -1.199 37.486 1.00 24.21 529 GLU A CA 1
ATOM 3818 C C . GLU A 1 529 ? 25.426 -1.202 37.414 1.00 23.71 529 GLU A C 1
ATOM 3819 O O . GLU A 1 529 ? 26.045 -0.142 37.434 1.00 23.64 529 GLU A O 1
ATOM 3825 N N . SER A 1 530 ? 26.031 -2.376 37.304 1.00 23.36 530 SER A N 1
ATOM 3826 C CA . SER A 1 530 ? 27.475 -2.438 37.392 1.00 23.08 530 SER A CA 1
ATOM 3827 C C . SER A 1 530 ? 28.196 -2.052 36.096 1.00 22.56 530 SER A C 1
ATOM 3828 O O . SER A 1 530 ? 29.264 -1.427 36.144 1.00 22.49 530 SER A O 1
ATOM 3831 N N . PHE A 1 531 ? 27.627 -2.409 34.945 1.00 22.06 531 PHE A N 1
ATOM 3832 C CA . PHE A 1 531 ? 28.277 -2.087 33.671 1.00 21.60 531 PHE A CA 1
ATOM 3833 C C . PHE A 1 531 ? 28.067 -0.630 33.268 1.00 21.52 531 PHE A C 1
ATOM 3834 O O . PHE A 1 531 ? 28.968 -0.009 32.713 1.00 21.43 531 PHE A O 1
ATOM 3842 N N . TYR A 1 532 ? 26.873 -0.105 33.533 1.00 21.60 532 TYR A N 1
ATOM 3843 C CA . TYR A 1 532 ? 26.441 1.173 32.978 1.00 21.60 532 TYR A CA 1
ATOM 3844 C C . TYR A 1 532 ? 26.201 2.260 34.022 1.00 21.89 532 TYR A C 1
ATOM 3845 O O . TYR A 1 532 ? 26.440 3.437 33.744 1.00 21.99 532 TYR A O 1
ATOM 3854 N N . GLY A 1 533 ? 25.753 1.873 35.219 1.00 22.14 533 GLY A N 1
ATOM 3855 C CA . GLY A 1 533 ? 25.511 2.850 36.295 1.00 22.47 533 GLY A CA 1
ATOM 3856 C C . GLY A 1 533 ? 24.475 3.898 35.907 1.00 22.68 533 GLY A C 1
ATOM 3857 O O . GLY A 1 533 ? 23.452 3.572 35.284 1.00 22.60 533 GLY A O 1
ATOM 3858 N N . ASP A 1 534 ? 24.745 5.158 36.263 1.00 22.91 534 ASP A N 1
ATOM 3859 C CA . ASP A 1 534 ? 23.782 6.237 36.045 1.00 23.30 534 ASP A CA 1
ATOM 3860 C C . ASP A 1 534 ? 23.606 6.594 34.558 1.00 23.04 534 ASP A C 1
ATOM 3861 O O . ASP A 1 534 ? 22.535 7.052 34.179 1.00 23.37 534 ASP A O 1
ATOM 3866 N N . ASN A 1 535 ? 24.623 6.337 33.729 1.00 22.55 535 ASN A N 1
ATOM 3867 C CA . ASN A 1 535 ? 24.536 6.516 32.263 1.00 22.36 535 ASN A CA 1
ATOM 3868 C C . ASN A 1 535 ? 23.448 5.723 31.549 1.00 22.29 535 ASN A C 1
ATOM 3869 O O . ASN A 1 535 ? 23.109 6.050 30.414 1.00 22.16 535 ASN A O 1
ATOM 3874 N N . TYR A 1 536 ? 22.911 4.698 32.214 1.00 22.24 536 TYR A N 1
ATOM 3875 C CA . TYR A 1 536 ? 21.991 3.758 31.575 1.00 22.21 536 TYR A CA 1
ATOM 3876 C C . TYR A 1 536 ? 20.728 4.375 30.967 1.00 22.59 536 TYR A C 1
ATOM 3877 O O . TYR A 1 536 ? 20.345 3.994 29.859 1.00 22.62 536 TYR A O 1
ATOM 3886 N N . ALA A 1 537 ? 20.099 5.318 31.668 1.00 23.01 537 ALA A N 1
ATOM 3887 C CA . ALA A 1 537 ? 18.886 5.966 31.154 1.00 23.44 537 ALA A CA 1
ATOM 3888 C C . ALA A 1 537 ? 19.158 6.639 29.801 1.00 23.40 537 ALA A C 1
ATOM 3889 O O . ALA A 1 537 ? 18.361 6.492 28.867 1.00 23.58 537 ALA A O 1
ATOM 3891 N N . ARG A 1 538 ? 20.295 7.336 29.705 1.00 23.19 538 ARG A N 1
ATOM 3892 C CA . ARG A 1 538 ? 20.658 8.079 28.496 1.00 23.22 538 ARG A CA 1
ATOM 3893 C C . ARG A 1 538 ? 21.092 7.140 27.375 1.00 22.89 538 ARG A C 1
ATOM 3894 O O . ARG A 1 538 ? 20.739 7.363 26.212 1.00 23.08 538 ARG A O 1
ATOM 3902 N N . LEU A 1 539 ? 21.853 6.109 27.738 1.00 22.41 539 LEU A N 1
ATOM 3903 C CA . LEU A 1 539 ? 22.200 5.023 26.821 1.00 22.11 539 LEU A CA 1
ATOM 3904 C C . LEU A 1 539 ? 20.951 4.370 26.240 1.00 22.43 539 LEU A C 1
ATOM 3905 O O . LEU A 1 539 ? 20.914 4.041 25.052 1.00 22.51 539 LEU A O 1
ATOM 3910 N N . LEU A 1 540 ? 19.928 4.204 27.070 1.00 22.87 540 LEU A N 1
ATOM 3911 C CA . LEU A 1 540 ? 18.659 3.624 26.642 1.00 23.38 540 LEU A CA 1
ATOM 3912 C C . LEU A 1 540 ? 17.886 4.537 25.697 1.00 23.89 540 LEU A C 1
ATOM 3913 O O . LEU A 1 540 ? 17.257 4.064 24.742 1.00 24.18 540 LEU A O 1
ATOM 3918 N N . ARG A 1 541 ? 17.920 5.835 25.974 1.00 24.32 541 ARG A N 1
ATOM 3919 C CA . ARG A 1 541 ? 17.361 6.835 25.064 1.00 24.82 541 ARG A CA 1
ATOM 3920 C C . ARG A 1 541 ? 18.032 6.827 23.691 1.00 24.63 541 ARG A C 1
ATOM 3921 O O . ARG A 1 541 ? 17.340 6.944 22.682 1.00 24.99 541 ARG A O 1
ATOM 3929 N N . VAL A 1 542 ? 19.362 6.710 23.656 1.00 24.16 542 VAL A N 1
ATOM 3930 C CA . VAL A 1 542 ? 20.103 6.642 22.386 1.00 24.18 542 VAL A CA 1
ATOM 3931 C C . VAL A 1 542 ? 19.728 5.343 21.642 1.00 24.27 542 VAL A C 1
ATOM 3932 O O . VAL A 1 542 ? 19.458 5.368 20.444 1.00 24.57 542 VAL A O 1
ATOM 3936 N N . LYS A 1 543 ? 19.697 4.229 22.375 1.00 24.06 543 LYS A N 1
ATOM 3937 C CA . LYS A 1 543 ? 19.282 2.934 21.842 1.00 24.18 543 LYS A CA 1
ATOM 3938 C C . LYS A 1 543 ? 17.889 2.987 21.205 1.00 24.88 543 LYS A C 1
ATOM 3939 O O . LYS A 1 543 ? 17.714 2.503 20.084 1.00 25.10 543 LYS A O 1
ATOM 3945 N N . LYS A 1 544 ? 16.918 3.569 21.908 1.00 25.37 544 LYS A N 1
ATOM 3946 C CA . LYS A 1 544 ? 15.552 3.733 21.382 1.00 26.12 544 LYS A CA 1
ATOM 3947 C C . LYS A 1 544 ? 15.448 4.702 20.199 1.00 26.49 544 LYS A C 1
ATOM 3948 O O . LYS A 1 544 ? 14.558 4.546 19.345 1.00 26.97 544 LYS A O 1
ATOM 3954 N N . LYS A 1 545 ? 16.351 5.681 20.145 1.00 26.21 545 LYS A N 1
ATOM 3955 C CA . LYS A 1 545 ? 16.428 6.600 18.998 1.00 26.55 545 LYS A CA 1
ATOM 3956 C C . LYS A 1 545 ? 16.900 5.902 17.709 1.00 26.52 545 LYS A C 1
ATOM 3957 O O . LYS A 1 545 ? 16.228 5.983 16.687 1.00 26.90 545 LYS A O 1
ATOM 3963 N N . TYR A 1 546 ? 18.045 5.225 17.787 1.00 26.14 546 TYR A N 1
ATOM 3964 C CA . TYR A 1 546 ? 18.720 4.605 16.630 1.00 26.25 546 TYR A CA 1
ATOM 3965 C C . TYR A 1 546 ? 18.335 3.155 16.337 1.00 26.44 546 TYR A C 1
ATOM 3966 O O . TYR A 1 546 ? 18.658 2.619 15.259 1.00 26.66 546 TYR A O 1
ATOM 3975 N N . ASP A 1 547 ? 17.659 2.519 17.291 1.00 26.51 547 ASP A N 1
ATOM 3976 C CA . ASP A 1 547 ? 17.201 1.144 17.141 1.00 26.70 547 ASP A CA 1
ATOM 3977 C C . ASP A 1 547 ? 15.827 0.958 17.816 1.00 27.16 547 ASP A C 1
ATOM 3978 O O . ASP A 1 547 ? 15.675 0.091 18.689 1.00 26.92 547 ASP A O 1
ATOM 3983 N N . PRO A 1 548 ? 14.803 1.746 17.396 1.00 27.87 548 PRO A N 1
ATOM 3984 C CA . PRO A 1 548 ? 13.495 1.682 18.086 1.00 28.39 548 PRO A CA 1
ATOM 3985 C C . PRO A 1 548 ? 12.836 0.297 18.102 1.00 28.77 548 PRO A C 1
ATOM 3986 O O . PRO A 1 548 ? 12.063 0.007 19.018 1.00 28.85 548 PRO A O 1
ATOM 3990 N N . ASP A 1 549 ? 13.148 -0.535 17.100 1.00 28.95 549 ASP A N 1
ATOM 3991 C CA . ASP A 1 549 ? 12.577 -1.874 16.963 1.00 29.40 549 ASP A CA 1
ATOM 3992 C C . ASP A 1 549 ? 13.456 -2.966 17.580 1.00 28.92 549 ASP A C 1
ATOM 3993 O O . ASP A 1 549 ? 13.154 -4.160 17.454 1.00 28.98 549 ASP A O 1
ATOM 3998 N N . SER A 1 550 ? 14.537 -2.547 18.241 1.00 28.36 550 SER A N 1
ATOM 3999 C CA . SER A 1 550 ? 15.485 -3.450 18.901 1.00 27.70 550 SER A CA 1
ATOM 4000 C C . SER A 1 550 ? 15.932 -4.584 17.976 1.00 27.53 550 SER A C 1
ATOM 4001 O O . SER A 1 550 ? 15.803 -5.774 18.309 1.00 27.60 550 SER A O 1
ATOM 4004 N N . VAL A 1 551 ? 16.430 -4.214 16.798 1.00 27.35 551 VAL A N 1
ATOM 4005 C CA . VAL A 1 551 ? 17.010 -5.212 15.893 1.00 27.12 551 VAL A CA 1
ATOM 4006 C C . VAL A 1 551 ? 18.344 -5.720 16.426 1.00 26.33 551 VAL A C 1
ATOM 4007 O O . VAL A 1 551 ? 18.702 -6.870 16.180 1.00 26.30 551 VAL A O 1
ATOM 4011 N N . PHE A 1 552 ? 19.055 -4.885 17.181 1.00 25.73 552 PHE A N 1
ATOM 4012 C CA . PHE A 1 552 ? 20.305 -5.328 17.761 1.00 25.12 552 PHE A CA 1
ATOM 4013 C C . PHE A 1 552 ? 20.118 -5.801 19.200 1.00 24.83 552 PHE A C 1
ATOM 4014 O O . PHE A 1 552 ? 19.597 -5.077 20.042 1.00 24.80 552 PHE A O 1
ATOM 4022 N N . TYR A 1 553 ? 20.503 -7.048 19.447 1.00 24.62 553 TYR A N 1
ATOM 4023 C CA . TYR A 1 553 ? 20.461 -7.621 20.788 1.00 24.18 553 TYR A CA 1
ATOM 4024 C C . TYR A 1 553 ? 21.817 -8.220 21.141 1.00 23.63 553 TYR A C 1
ATOM 4025 O O . TYR A 1 553 ? 22.386 -8.992 20.363 1.00 23.59 553 TYR A O 1
ATOM 4034 N N . VAL A 1 554 ? 22.317 -7.886 22.326 1.00 23.09 554 VAL A N 1
ATOM 4035 C CA . VAL A 1 554 ? 23.420 -8.624 22.954 1.00 22.67 554 VAL A CA 1
ATOM 4036 C C . VAL A 1 554 ? 23.055 -8.831 24.424 1.00 22.64 554 VAL A C 1
ATOM 4037 O O . VAL A 1 554 ? 22.445 -7.943 25.039 1.00 22.90 554 VAL A O 1
ATOM 4041 N N . LYS A 1 555 ? 23.438 -9.976 24.985 1.00 22.48 555 LYS A N 1
ATOM 4042 C CA . LYS A 1 555 ? 23.249 -10.271 26.405 1.00 22.44 555 LYS A CA 1
ATOM 4043 C C . LYS A 1 555 ? 24.042 -9.243 27.208 1.00 22.11 555 LYS A C 1
ATOM 4044 O O . LYS A 1 555 ? 25.206 -8.961 26.884 1.00 21.91 555 LYS A O 1
ATOM 4050 N N . THR A 1 556 ? 23.384 -8.692 28.230 1.00 22.10 556 THR A N 1
ATOM 4051 C CA . THR A 1 556 ? 23.870 -7.567 29.059 1.00 21.88 556 THR A CA 1
ATOM 4052 C C . THR A 1 556 ? 24.077 -6.246 28.303 1.00 21.77 556 THR A C 1
ATOM 4053 O O . THR A 1 556 ? 24.690 -5.314 28.846 1.00 21.74 556 THR A O 1
ATOM 4057 N N . GLY A 1 557 ? 23.551 -6.149 27.081 1.00 21.81 557 GLY A N 1
ATOM 4058 C CA . GLY A 1 557 ? 23.642 -4.912 26.304 1.00 21.68 557 GLY A CA 1
ATOM 4059 C C . GLY A 1 557 ? 22.593 -3.888 26.693 1.00 22.01 557 GLY A C 1
ATOM 4060 O O . GLY A 1 557 ? 21.548 -4.244 27.255 1.00 22.21 557 GLY A O 1
ATOM 4061 N N . VAL A 1 558 ? 22.843 -2.615 26.365 1.00 22.00 558 VAL A N 1
ATOM 4062 C CA . VAL A 1 558 ? 21.836 -1.589 26.592 1.00 22.48 558 VAL A CA 1
ATOM 4063 C C . VAL A 1 558 ? 20.586 -1.954 25.791 1.00 22.98 558 VAL A C 1
ATOM 4064 O O . VAL A 1 558 ? 20.670 -2.204 24.590 1.00 23.05 558 VAL A O 1
ATOM 4068 N N . GLY A 1 559 ? 19.445 -2.009 26.474 1.00 23.53 559 GLY A N 1
ATOM 4069 C CA . GLY A 1 559 ? 18.165 -2.283 25.830 1.00 24.34 559 GLY A CA 1
ATOM 4070 C C . GLY A 1 559 ? 17.936 -3.749 25.491 1.00 24.81 559 GLY A C 1
ATOM 4071 O O . GLY A 1 559 ? 17.016 -4.072 24.729 1.00 25.14 559 GLY A O 1
ATOM 4072 N N . SER A 1 560 ? 18.760 -4.636 26.060 1.00 24.91 560 SER A N 1
ATOM 4073 C CA . SER A 1 560 ? 18.657 -6.080 25.793 1.00 25.37 560 SER A CA 1
ATOM 4074 C C . SER A 1 560 ? 17.462 -6.700 26.486 1.00 26.24 560 SER A C 1
ATOM 4075 O O . SER A 1 560 ? 16.974 -7.757 26.050 1.00 26.53 560 SER A O 1
ATOM 4078 N N . GLU A 1 561 ? 16.999 -6.049 27.556 1.00 26.90 561 GLU A N 1
ATOM 4079 C CA . GLU A 1 561 ? 15.829 -6.487 28.315 1.00 27.96 561 GLU A CA 1
ATOM 4080 C C . GLU A 1 561 ? 14.527 -6.486 27.484 1.00 28.57 561 GLU A C 1
ATOM 4081 O O . GLU A 1 561 ? 13.488 -6.939 27.955 1.00 29.07 561 GLU A O 1
ATOM 4087 N N . VAL A 1 562 ? 14.595 -5.997 26.247 1.00 28.65 562 VAL A N 1
ATOM 4088 C CA . VAL A 1 562 ? 13.497 -6.132 25.281 1.00 29.45 562 VAL A CA 1
ATOM 4089 C C . VAL A 1 562 ? 13.319 -7.602 24.850 1.00 29.92 562 VAL A C 1
ATOM 4090 O O . VAL A 1 562 ? 12.197 -8.034 24.591 1.00 30.64 562 VAL A O 1
ATOM 4094 N N . TRP A 1 563 ? 14.415 -8.363 24.804 1.00 29.68 563 TRP A N 1
ATOM 4095 C CA . TRP A 1 563 ? 14.367 -9.782 24.423 1.00 30.27 563 TRP A CA 1
ATOM 4096 C C . TRP A 1 563 ? 14.565 -10.736 25.611 1.00 30.52 563 TRP A C 1
ATOM 4097 O O . TRP A 1 563 ? 15.485 -10.546 26.419 1.00 30.07 563 TRP A O 1
ATOM 4108 N N . ASP A 1 564 ? 13.679 -11.738 25.707 1.00 31.56 564 ASP A N 1
ATOM 4109 C CA . ASP A 1 564 ? 13.871 -12.951 26.537 1.00 31.91 564 ASP A CA 1
ATOM 4110 C C . ASP A 1 564 ? 14.487 -14.064 25.703 1.00 31.72 564 ASP A C 1
ATOM 4111 O O . ASP A 1 564 ? 14.157 -14.226 24.520 1.00 31.78 564 ASP A O 1
ATOM 4116 N N . VAL A 1 565 ? 15.351 -14.843 26.347 1.00 31.25 565 VAL A N 1
ATOM 4117 C CA . VAL A 1 565 ? 15.955 -16.030 25.765 1.00 31.07 565 VAL A CA 1
ATOM 4118 C C . VAL A 1 565 ? 15.244 -17.228 26.411 1.00 31.40 565 VAL A C 1
ATOM 4119 O O . VAL A 1 565 ? 15.363 -17.421 27.625 1.00 31.21 565 VAL A O 1
ATOM 4123 N N . ASP A 1 566 ? 14.495 -18.013 25.629 1.00 31.51 566 ASP A N 1
ATOM 4124 C CA . ASP A 1 566 ? 13.817 -19.190 26.202 1.00 31.83 566 ASP A CA 1
ATOM 4125 C C . ASP A 1 566 ? 14.791 -20.363 26.397 1.00 31.69 566 ASP A C 1
ATOM 4126 O O . ASP A 1 566 ? 15.972 -20.249 26.046 1.00 31.23 566 ASP A O 1
ATOM 4131 N N . ALA A 1 567 ? 14.301 -21.471 26.957 1.00 32.31 567 ALA A N 1
ATOM 4132 C CA . ALA A 1 567 ? 15.135 -22.636 27.297 1.00 32.26 567 ALA A CA 1
ATOM 4133 C C . ALA A 1 567 ? 15.952 -23.178 26.118 1.00 32.14 567 ALA A C 1
ATOM 4134 O O . ALA A 1 567 ? 17.115 -23.586 26.288 1.00 32.09 567 ALA A O 1
ATOM 4136 N N . THR A 1 568 ? 15.337 -23.155 24.934 1.00 32.06 568 THR A N 1
ATOM 4137 C CA . THR A 1 568 ? 15.928 -23.661 23.699 1.00 31.54 568 THR A CA 1
ATOM 4138 C C . THR A 1 568 ? 16.943 -22.655 23.115 1.00 30.97 568 THR A C 1
ATOM 4139 O O . THR A 1 568 ? 17.741 -23.010 22.251 1.00 30.82 568 THR A O 1
ATOM 4143 N N . GLY A 1 569 ? 16.893 -21.403 23.578 1.00 30.43 569 GLY A N 1
ATOM 4144 C CA . GLY A 1 569 ? 17.799 -20.347 23.111 1.00 29.68 569 GLY A CA 1
ATOM 4145 C C . GLY A 1 569 ? 17.191 -19.353 22.130 1.00 29.56 569 GLY A C 1
ATOM 4146 O O . GLY A 1 569 ? 17.891 -18.475 21.615 1.00 29.30 569 GLY A O 1
ATOM 4147 N N . ARG A 1 570 ? 15.887 -19.494 21.884 1.00 29.85 570 ARG A N 1
ATOM 4148 C CA . ARG A 1 570 ? 15.114 -18.600 21.019 1.00 29.90 570 ARG A CA 1
ATOM 4149 C C . ARG A 1 570 ? 14.920 -17.212 21.641 1.00 29.67 570 ARG A C 1
ATOM 4150 O O . ARG A 1 570 ? 14.614 -17.074 22.835 1.00 29.52 570 ARG A O 1
ATOM 4158 N N . LEU A 1 571 ? 15.077 -16.187 20.807 1.00 29.55 571 LEU A N 1
ATOM 4159 C CA . LEU A 1 571 ? 14.826 -14.813 21.214 1.00 29.27 571 LEU A CA 1
ATOM 4160 C C . LEU A 1 571 ? 13.350 -14.486 21.048 1.00 29.88 571 LEU A C 1
ATOM 4161 O O . LEU A 1 571 ? 12.801 -14.611 19.957 1.00 30.04 571 LEU A O 1
ATOM 4166 N N . CYS A 1 572 ? 12.704 -14.115 22.153 1.00 30.21 572 CYS A N 1
ATOM 4167 C CA . CYS A 1 572 ? 11.293 -13.711 22.141 1.00 31.24 572 CYS A CA 1
ATOM 4168 C C . CYS A 1 572 ? 11.083 -12.364 22.846 1.00 31.60 572 CYS A C 1
ATOM 4169 O O . CYS A 1 572 ? 11.796 -12.030 23.794 1.00 31.16 572 CYS A O 1
ATOM 4172 N N . ARG A 1 573 ? 10.113 -11.589 22.367 1.00 32.80 573 ARG A N 1
ATOM 4173 C CA . ARG A 1 573 ? 9.859 -10.257 22.924 1.00 33.54 573 ARG A CA 1
ATOM 4174 C C . ARG A 1 573 ? 9.316 -10.361 24.346 1.00 34.08 573 ARG A C 1
ATOM 4175 O O . ARG A 1 573 ? 8.291 -11.016 24.590 1.00 34.91 573 ARG A O 1
ATOM 4183 N N . ALA A 1 574 ? 10.043 -9.747 25.277 1.00 33.87 574 ALA A N 1
ATOM 4184 C CA . ALA A 1 574 ? 9.659 -9.711 26.678 1.00 34.29 574 ALA A CA 1
ATOM 4185 C C . ALA A 1 574 ? 8.328 -8.974 26.847 1.00 35.04 574 ALA A C 1
ATOM 4186 O O . ALA A 1 574 ? 7.929 -8.153 26.017 1.00 35.05 574 ALA A O 1
#

Solvent-accessible surface area: 20201 Å² total; per-residue (Å²): 128,40,26,12,16,68,81,42,118,70,46,5,58,94,204,37,7,58,83,3,48,176,91,0,113,55,43,22,54,60,5,63,2,41,0,5,32,2,3,113,53,98,65,64,94,95,62,52,143,33,9,99,124,26,68,101,49,6,46,43,3,29,34,77,5,0,75,9,36,3,3,3,2,0,0,18,27,5,81,31,20,8,0,3,72,33,87,47,83,64,59,3,99,49,22,44,8,2,9,44,0,0,34,1,80,25,18,72,12,0,60,17,0,2,153,9,1,79,147,29,53,2,25,4,3,33,2,20,8,2,22,31,37,2,10,19,13,4,5,70,2,0,0,1,0,13,4,8,65,25,65,80,62,119,76,43,149,94,26,163,10,120,77,34,150,16,33,0,0,74,0,2,4,0,0,0,1,22,47,1,4,51,23,1,57,90,47,24,18,14,3,4,0,8,34,36,2,1,25,4,2,0,9,35,22,0,10,2,0,0,25,1,2,0,0,4,32,39,0,0,3,0,2,2,0,0,40,0,34,0,0,0,5,89,17,107,88,38,39,0,5,32,111,132,48,54,28,0,2,20,0,1,0,6,0,2,12,15,2,0,2,0,9,13,5,4,7,2,25,1,23,172,18,30,77,0,0,0,0,45,0,6,5,67,23,105,88,34,38,53,107,45,0,2,90,0,0,19,12,5,0,46,60,0,20,122,7,0,91,57,12,5,0,0,14,3,21,0,9,47,75,50,0,51,0,67,0,2,0,27,58,8,78,118,98,15,0,56,169,47,1,121,62,4,26,69,26,3,61,94,80,51,10,127,28,79,48,97,32,112,56,11,101,29,6,49,68,1,0,20,76,32,33,21,94,56,55,86,14,99,26,44,4,64,4,0,5,0,0,18,1,0,6,56,78,23,1,66,64,109,161,27,8,50,71,0,7,72,6,2,55,78,0,7,111,36,120,21,2,25,85,4,137,1,7,0,1,11,1,34,152,48,117,64,16,80,18,4,11,28,76,4,6,59,84,1,0,0,4,2,14,1,13,0,37,19,55,48,142,21,40,66,123,98,2,40,44,59,11,111,61,0,3,113,72,0,0,54,60,2,24,83,14,0,87,62,15,2,2,8,8,22,31,1,4,28,77,5,95,66,40,84,120,9,6,6,24,150,35,19,58,90,1,34,150,5,3,121,126,7,2,93,90,9,10,3,15,8,78,1,1,0,1,8,73,44,17,78,78,59,116,80,18,53,2,23,114,97

B-factor: mean 29.66, std 7.65, range [16.48, 65.27]